Protein AF-A0A8H4IH09-F1 (afdb_monomer_lite)

Organism: NCBI:txid55169

Sequence (645 aa):
MPAITNESVPTLVRTAQIVGITSAAFWSGAVGWISYALIPTIKQSPQPLQLKQWKYQFDLGKASGLSMALTSAVSFTYLITQRAILSDKSFYLNTVALALVPGIVPFTVLFIGPVNNKLFAKVDALESKQPGEAAAAEQGIEALVTKWSNLNAVNVPKTRRTYCKGRQCKKHTQHRVTQYKAGKASLFAQGKRRYDRKQSGYGGQTKPVFHKKAKTTKKVVLRLECTTCKTKAQLALKRCKHFELGGDKKTKAGPPLEIVHLYYDQWPTGIAVSSTGRLFSNYPPGLDPNNTNDGSNGKYTVAELFANNTERPYPSAEYNNSPGGAINYTTTPPSGANYQDHLIGVQSVVIDPLDRLWILDTGRALTSDGTLVLASVGGPKLIGVDLTTDTIIQTIVFPPDVATPFSYLNDVRFDLRGNLSGASSGPGVAYITDSSNEGRNGIIIVDLGSGESWRHLDGLPAVRAEGQFVAHVWGEPLYGLPQGEDGPVGYAPVGSDGITLSADGEELFWSQVAGRYLHSVPTERLRARSRSSEVLAQAGVANHGQKGVSDGFESDTNNIVYVGNMEQNAVNWYSPANGTTGVFVRDPRINWVDTFATGEDGYLYFTVNQLNRAPSFYPGTDRRVLPYVLFRTKLPDGGSKILLR

Foldseek 3Di:
DDDDDPVPDDPLLVVLVCQLVVLVVVLVVVLVCCLPPVLVVLLPDDLVSSLVSVVVVVVVCVVSLVVSLVSNLVSLVVNLVPVVPDDPVRNVVSVVSNVCSCVCVVVCVPQVVVLVVLSVVLVVVVVPDDPPCVVVSSPCSSVSSVSNSVSSYDADAQKDFDQDPDPVGRGGAIWGKDWDDDDDDDCPPPVNVVLVVVCPPPPDHPDDDDPDDPDLWDWIKIWTAGPPRRDIDIDIDDTDNDDDHHPPDPQWDAFDKDFQAWADAAFWFEWEAFQVGKIKTFGFQLQPVSQWAQLPPQHFGMWIADRVRDTAHALHSVQRRDHRTQWAVVDVVIAGDQDLSHARGWQYWYQALVRKIKTFGLSWHADPQRDIHFHDQNRGWIWIADPVVSHTPDIQTDDCQQRPSQWDWHDKYWFQAACLQVHRHFRTKMWIWGFGPVQQTFIKMARPRVSDIDTACTRPPQFWADPQFWAAFVNRTFWFQPPALPGDTHHRTTGKAAWEAFLQRQKIWIGGLNDFWIKIFGVSLVSDDDPCSRVNRVVRIDTLDGDARFHYWYAWNVRKIWTDHQSQQFIKIAHPVPSDIDGNIGHPLRRHWRYWYFAQVQKIKTWRRPSSQQCRRPRPDRRTDGTTTIMIGGHPPSITGRNND

Structure (mmCIF, N/CA/C/O backbone):
data_AF-A0A8H4IH09-F1
#
_entry.id   AF-A0A8H4IH09-F1
#
loop_
_atom_site.group_PDB
_atom_site.id
_atom_site.type_symbol
_atom_site.label_atom_id
_atom_site.label_alt_id
_atom_site.label_comp_id
_atom_site.label_asym_id
_atom_site.label_entity_id
_atom_site.label_seq_id
_atom_site.pdbx_PDB_ins_code
_atom_site.Cartn_x
_atom_site.Cartn_y
_atom_site.Cartn_z
_atom_site.occupancy
_atom_site.B_iso_or_equiv
_atom_site.auth_seq_id
_atom_site.auth_comp_id
_atom_site.auth_asym_id
_atom_site.auth_atom_id
_atom_site.pdbx_PDB_model_num
ATOM 1 N N . MET A 1 1 ? -15.682 -11.085 83.732 1.00 40.47 1 MET A N 1
ATOM 2 C CA . MET A 1 1 ? -14.671 -11.951 83.086 1.00 40.47 1 MET A CA 1
ATOM 3 C C . MET A 1 1 ? -13.440 -11.101 82.811 1.00 40.47 1 MET A C 1
ATOM 5 O O . MET A 1 1 ? -13.627 -10.008 82.283 1.00 40.47 1 MET A O 1
ATOM 9 N N . PRO A 1 2 ? -12.236 -11.519 83.234 1.00 42.03 2 PRO A N 1
ATOM 10 C CA . PRO A 1 2 ? -11.027 -10.721 83.060 1.00 42.03 2 PRO A CA 1
ATOM 11 C C . PRO A 1 2 ? -10.682 -10.592 81.571 1.00 42.03 2 PRO A C 1
ATOM 13 O O . PRO A 1 2 ? -10.971 -11.488 80.777 1.00 42.03 2 PRO A O 1
ATOM 16 N N . ALA A 1 3 ? -10.108 -9.452 81.189 1.00 43.25 3 ALA A N 1
ATOM 17 C CA . ALA A 1 3 ? -9.691 -9.183 79.822 1.00 43.25 3 ALA A CA 1
ATOM 18 C C . ALA A 1 3 ? -8.565 -10.150 79.422 1.00 43.25 3 ALA A C 1
ATOM 20 O O . ALA A 1 3 ? -7.474 -10.109 79.983 1.00 43.25 3 ALA A O 1
ATOM 21 N N . ILE A 1 4 ? -8.856 -11.018 78.453 1.00 47.78 4 ILE A N 1
ATOM 22 C CA . ILE A 1 4 ? -7.899 -11.898 77.775 1.00 47.78 4 ILE A CA 1
ATOM 23 C C . ILE A 1 4 ? -6.828 -10.999 77.136 1.00 47.78 4 ILE A C 1
ATOM 25 O O . ILE A 1 4 ? -7.073 -10.358 76.113 1.00 47.78 4 ILE A O 1
ATOM 29 N N . THR A 1 5 ? -5.655 -10.894 77.763 1.00 50.50 5 THR A N 1
ATOM 30 C CA . THR A 1 5 ? -4.474 -10.267 77.159 1.00 50.50 5 THR A CA 1
ATOM 31 C C . THR A 1 5 ? -3.980 -11.141 76.006 1.00 50.50 5 THR A C 1
ATOM 33 O O . THR A 1 5 ? -4.187 -12.358 75.987 1.00 50.50 5 THR A O 1
ATOM 36 N N . ASN A 1 6 ? -3.307 -10.526 75.031 1.00 53.34 6 ASN A N 1
ATOM 37 C CA . ASN A 1 6 ? -2.829 -11.152 73.789 1.00 53.34 6 ASN A CA 1
ATOM 38 C C . ASN A 1 6 ? -1.856 -12.341 73.993 1.00 53.34 6 ASN A C 1
ATOM 40 O O . ASN A 1 6 ? -1.404 -12.924 73.014 1.00 53.34 6 ASN A O 1
ATOM 44 N N . GLU A 1 7 ? -1.522 -12.721 75.229 1.00 52.22 7 GLU A N 1
ATOM 45 C CA . GLU A 1 7 ? -0.691 -13.879 75.597 1.00 52.22 7 GLU A CA 1
ATOM 46 C C . GLU A 1 7 ? -1.498 -15.163 75.868 1.00 52.22 7 GLU A C 1
ATOM 48 O O . GLU A 1 7 ? -0.930 -16.247 75.876 1.00 52.22 7 GLU A O 1
ATOM 53 N N . SER A 1 8 ? -2.828 -15.089 75.990 1.00 65.50 8 SER A N 1
ATOM 54 C CA . SER A 1 8 ? -3.671 -16.223 76.425 1.00 65.50 8 SER A CA 1
ATOM 55 C C . SER A 1 8 ? -4.349 -17.031 75.302 1.00 65.50 8 SER A C 1
ATOM 57 O O . SER A 1 8 ? -5.035 -18.015 75.573 1.00 65.50 8 SER A O 1
ATOM 59 N N . VAL A 1 9 ? -4.152 -16.668 74.027 1.00 74.12 9 VAL A N 1
ATOM 60 C CA . VAL A 1 9 ? -4.688 -17.435 72.882 1.00 74.12 9 VAL A CA 1
ATOM 61 C C . VAL A 1 9 ? -3.696 -18.533 72.470 1.00 74.12 9 VAL A C 1
ATOM 63 O O . VAL A 1 9 ? -2.573 -18.171 72.094 1.00 74.12 9 VAL A O 1
ATOM 66 N N . PRO A 1 10 ? -4.082 -19.829 72.463 1.00 86.56 10 PRO A N 1
ATOM 67 C CA . PRO A 1 10 ? -3.188 -20.932 72.106 1.00 86.56 10 PRO A CA 1
ATOM 68 C C . PRO A 1 10 ? -2.562 -20.767 70.718 1.00 86.56 10 PRO A C 1
ATOM 70 O O . PRO A 1 10 ? -3.230 -20.331 69.775 1.00 86.56 10 PRO A O 1
ATOM 73 N N . THR A 1 11 ? -1.299 -21.172 70.565 1.00 87.25 11 THR A N 1
ATOM 74 C CA . THR A 1 11 ? -0.534 -21.046 69.311 1.00 87.25 11 THR A CA 1
ATOM 75 C C . THR A 1 11 ? -1.285 -21.630 68.117 1.00 87.25 11 THR A C 1
ATOM 77 O O . THR A 1 11 ? -1.403 -20.974 67.088 1.00 87.25 11 THR A O 1
ATOM 80 N N . LEU A 1 12 ? -1.895 -22.808 68.278 1.00 88.56 12 LEU A N 1
ATOM 81 C CA . LEU A 1 12 ? -2.642 -23.478 67.213 1.00 88.56 12 LEU A CA 1
ATOM 82 C C . LEU A 1 12 ? -3.867 -22.673 66.735 1.00 88.56 12 LEU A C 1
ATOM 84 O O . LEU A 1 12 ? -4.191 -22.688 65.551 1.00 88.56 12 LEU A O 1
ATOM 88 N N . VAL A 1 13 ? -4.518 -21.916 67.627 1.00 88.50 13 VAL A N 1
ATOM 89 C CA . VAL A 1 13 ? -5.635 -21.021 67.270 1.00 88.50 13 VAL A CA 1
ATOM 90 C C . VAL A 1 13 ? -5.139 -19.858 66.414 1.00 88.50 13 VAL A C 1
ATOM 92 O O . VAL A 1 13 ? -5.762 -19.532 65.406 1.00 88.50 13 VAL A O 1
ATOM 95 N N . ARG A 1 14 ? -3.991 -19.265 66.761 1.00 87.38 14 ARG A N 1
ATOM 96 C CA . ARG A 1 14 ? -3.378 -18.190 65.963 1.00 87.38 14 ARG A CA 1
ATOM 97 C C . ARG A 1 14 ? -2.923 -18.702 64.603 1.00 87.38 14 ARG A C 1
ATOM 99 O O . ARG A 1 14 ? -3.191 -18.059 63.593 1.00 87.38 14 ARG A O 1
ATOM 106 N N . THR A 1 15 ? -2.302 -19.879 64.569 1.00 90.62 15 THR A N 1
ATOM 107 C CA . THR A 1 15 ? -1.891 -20.532 63.324 1.00 90.62 15 THR A CA 1
ATOM 108 C C . THR A 1 15 ? -3.094 -20.773 62.418 1.00 90.62 15 THR A C 1
ATOM 110 O O . THR A 1 15 ? -3.053 -20.382 61.258 1.00 90.62 15 THR A O 1
ATOM 113 N N . ALA A 1 16 ? -4.198 -21.318 62.937 1.00 91.69 16 ALA A N 1
ATOM 114 C CA . ALA A 1 16 ? -5.410 -21.535 62.149 1.00 91.69 16 ALA A CA 1
ATOM 115 C C . ALA A 1 16 ? -6.059 -20.224 61.662 1.00 91.69 16 ALA A C 1
ATOM 117 O O . ALA A 1 16 ? -6.547 -20.167 60.536 1.00 91.69 16 ALA A O 1
ATOM 118 N N . GLN A 1 17 ? -6.033 -19.150 62.461 1.00 89.44 17 GLN A N 1
ATOM 119 C CA . GLN A 1 17 ? -6.496 -17.824 62.024 1.00 89.44 17 GLN A CA 1
ATOM 120 C C . GLN A 1 17 ? -5.663 -17.288 60.864 1.00 89.44 17 GLN A C 1
ATOM 122 O O . GLN A 1 17 ? -6.226 -16.840 59.866 1.00 89.44 17 GLN A O 1
ATOM 127 N N . ILE A 1 18 ? -4.336 -17.352 60.988 1.00 91.75 18 ILE A N 1
ATOM 128 C CA . ILE A 1 18 ? -3.414 -16.914 59.942 1.00 91.75 18 ILE A CA 1
ATOM 129 C C . ILE A 1 18 ? -3.654 -17.760 58.693 1.00 91.75 18 ILE A C 1
ATOM 131 O O . ILE A 1 18 ? -4.051 -17.223 57.670 1.00 91.75 18 ILE A O 1
ATOM 135 N N . VAL A 1 19 ? -3.538 -19.084 58.787 1.00 93.12 19 VAL A N 1
ATOM 136 C CA . VAL A 1 19 ? -3.681 -19.992 57.642 1.00 93.12 19 VAL A CA 1
ATOM 137 C C . VAL A 1 19 ? -5.042 -19.834 56.958 1.00 93.12 19 VAL A C 1
ATOM 139 O O . VAL A 1 19 ? -5.091 -19.711 55.734 1.00 93.12 19 VAL A O 1
ATOM 142 N N . GLY A 1 20 ? -6.143 -19.761 57.712 1.00 91.69 20 GLY A N 1
ATOM 143 C CA . GLY A 1 20 ? -7.489 -19.588 57.161 1.00 91.69 20 GLY A CA 1
ATOM 144 C C . GLY A 1 20 ? -7.676 -18.258 56.429 1.00 91.69 20 GLY A C 1
ATOM 145 O O . GLY A 1 20 ? -8.176 -18.233 55.305 1.00 91.69 20 GLY A O 1
ATOM 146 N N . ILE A 1 21 ? -7.228 -17.147 57.024 1.00 89.19 21 ILE A N 1
ATOM 147 C CA . ILE A 1 21 ? -7.339 -15.816 56.410 1.00 89.19 21 ILE A CA 1
ATOM 148 C C . ILE A 1 21 ? -6.410 -15.699 55.203 1.00 89.19 21 ILE A C 1
ATOM 150 O O . ILE A 1 21 ? -6.833 -15.207 54.158 1.00 89.19 21 ILE A O 1
ATOM 154 N N . THR A 1 22 ? -5.159 -16.143 55.320 1.00 90.69 22 THR A N 1
ATOM 155 C CA . THR A 1 22 ? -4.163 -15.999 54.256 1.00 90.69 22 THR A CA 1
ATOM 156 C C . THR A 1 22 ? -4.506 -16.874 53.054 1.00 90.69 22 THR A C 1
ATOM 158 O O . THR A 1 22 ? -4.433 -16.381 51.933 1.00 90.69 22 THR A O 1
ATOM 161 N N . SER A 1 23 ? -4.966 -18.115 53.256 1.00 90.19 23 SER A N 1
ATOM 162 C CA . SER A 1 23 ? -5.424 -18.982 52.154 1.00 90.19 23 SER A CA 1
ATOM 163 C C . SER A 1 23 ? -6.658 -18.414 51.441 1.00 90.19 23 SER A C 1
ATOM 165 O O . SER A 1 23 ? -6.672 -18.332 50.212 1.00 90.19 23 SER A O 1
ATOM 167 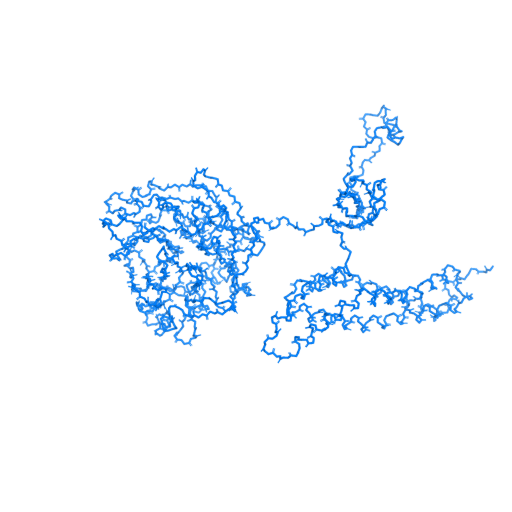N N . ALA A 1 24 ? -7.652 -17.919 52.187 1.00 87.94 24 ALA A N 1
ATOM 168 C CA . ALA A 1 24 ? -8.847 -17.306 51.606 1.00 87.94 24 ALA A CA 1
ATOM 169 C C . ALA A 1 24 ? -8.529 -15.995 50.860 1.00 87.94 24 ALA A C 1
ATOM 171 O O . ALA A 1 24 ? -9.045 -15.751 49.766 1.00 87.94 24 ALA A O 1
ATOM 172 N N . ALA A 1 25 ? -7.657 -15.155 51.426 1.00 88.56 25 ALA A N 1
ATOM 173 C CA . ALA A 1 25 ? -7.217 -13.910 50.805 1.00 88.56 25 ALA A CA 1
ATOM 174 C C . ALA A 1 25 ? -6.380 -14.166 49.546 1.00 88.56 25 ALA A C 1
ATOM 176 O O . ALA A 1 25 ? -6.598 -13.505 48.529 1.00 88.56 25 ALA A O 1
ATOM 177 N N . PHE A 1 26 ? -5.472 -15.144 49.591 1.00 88.69 26 PHE A N 1
ATOM 178 C CA . PHE A 1 26 ? -4.674 -15.557 48.441 1.00 88.69 26 PHE A CA 1
ATOM 179 C C . PHE A 1 26 ? -5.570 -16.045 47.304 1.00 88.69 26 PHE A C 1
ATOM 181 O O . PHE A 1 26 ? -5.459 -15.547 46.185 1.00 88.69 26 PHE A O 1
ATOM 188 N N . TRP A 1 27 ? -6.522 -16.939 47.592 1.00 87.38 27 TRP A N 1
ATOM 189 C CA . TRP A 1 27 ? -7.443 -17.443 46.575 1.00 87.38 27 TRP A CA 1
ATOM 190 C C . TRP A 1 27 ? -8.335 -16.339 45.997 1.00 87.38 27 TRP A C 1
ATOM 192 O O . TRP A 1 27 ? -8.490 -16.234 44.781 1.00 87.38 27 TRP A O 1
ATOM 202 N N . SER A 1 28 ? -8.853 -15.439 46.838 1.00 85.00 28 SER A N 1
ATOM 203 C CA . SER A 1 28 ? -9.602 -14.272 46.361 1.00 85.00 28 SER A CA 1
ATOM 204 C C . SER A 1 28 ? -8.753 -13.355 45.472 1.00 85.00 28 SER A C 1
ATOM 206 O O . SER A 1 28 ? -9.273 -12.802 44.500 1.00 85.00 28 SER A O 1
ATOM 208 N N . GLY A 1 29 ? -7.473 -13.169 45.800 1.00 86.06 29 GLY A N 1
ATOM 209 C CA . GLY A 1 29 ? -6.527 -12.397 44.998 1.00 86.06 29 GLY A CA 1
ATOM 210 C C . GLY A 1 29 ? -6.235 -13.060 43.653 1.00 86.06 29 GLY A C 1
ATOM 211 O O . GLY A 1 29 ? -6.288 -12.390 42.624 1.00 86.06 29 GLY A O 1
ATOM 212 N N . ALA A 1 30 ? -6.014 -14.376 43.650 1.00 84.88 30 ALA A N 1
ATOM 213 C CA . ALA A 1 30 ? -5.790 -15.169 42.446 1.00 84.88 30 ALA A CA 1
ATOM 214 C C . ALA A 1 30 ? -6.992 -15.104 41.493 1.00 84.88 30 ALA A C 1
ATOM 216 O O . ALA A 1 30 ? -6.821 -14.799 40.316 1.00 84.88 30 ALA A O 1
ATOM 217 N N . VAL A 1 31 ? -8.218 -15.281 42.002 1.00 81.94 31 VAL A N 1
ATOM 218 C CA . VAL A 1 31 ? -9.450 -15.127 41.206 1.00 81.94 31 VAL A CA 1
ATOM 219 C C . VAL A 1 31 ? -9.571 -13.705 40.650 1.00 81.94 31 VAL A C 1
ATOM 221 O O . VAL A 1 31 ? -9.873 -13.524 39.472 1.00 81.94 31 VAL A O 1
ATOM 224 N N . GLY A 1 32 ? -9.272 -12.685 41.461 1.00 81.12 32 GLY A N 1
ATOM 225 C CA . GLY A 1 32 ? -9.256 -11.292 41.010 1.00 81.12 32 GLY A CA 1
ATOM 226 C C . GLY A 1 32 ? -8.241 -11.030 39.892 1.00 81.12 32 GLY A C 1
ATOM 227 O O . GLY A 1 32 ? -8.561 -10.337 38.925 1.00 81.12 32 GLY A O 1
ATOM 228 N N . TRP A 1 33 ? -7.040 -11.602 39.992 1.00 85.25 33 TRP A N 1
ATOM 229 C CA . TRP A 1 33 ? -6.000 -11.494 38.969 1.00 85.25 33 TRP A CA 1
ATOM 230 C C . TRP A 1 33 ? -6.376 -12.234 37.682 1.00 85.25 33 TRP A C 1
ATOM 232 O O . TRP A 1 33 ? -6.205 -11.674 36.598 1.00 85.25 33 TRP A O 1
ATOM 242 N N . ILE A 1 34 ? -6.960 -13.433 37.791 1.00 83.00 34 ILE A N 1
ATOM 243 C CA . ILE A 1 34 ? -7.472 -14.183 36.638 1.00 83.00 34 ILE A CA 1
ATOM 244 C C . ILE A 1 34 ? -8.465 -13.307 35.866 1.00 83.00 34 ILE A C 1
ATOM 246 O O . ILE A 1 34 ? -8.287 -13.075 34.671 1.00 83.00 34 ILE A O 1
ATOM 250 N N . SER A 1 35 ? -9.455 -12.735 36.554 1.00 77.75 35 SER A N 1
ATOM 251 C CA . SER A 1 35 ? -10.468 -11.873 35.936 1.00 77.75 35 SER A CA 1
ATOM 252 C C . SER A 1 35 ? -9.912 -10.575 35.346 1.00 77.75 35 SER A C 1
ATOM 254 O O . SER A 1 35 ? -10.414 -10.111 34.322 1.00 77.75 35 SER A O 1
ATOM 256 N N . TYR A 1 36 ? -8.930 -9.949 36.000 1.00 74.81 36 TYR A N 1
ATOM 257 C CA . TYR A 1 36 ? -8.468 -8.605 35.639 1.00 74.81 36 TYR A CA 1
ATOM 258 C C . TYR A 1 36 ? -7.326 -8.590 34.621 1.00 74.81 36 TYR A C 1
ATOM 260 O O . TYR A 1 36 ? -7.260 -7.673 33.807 1.00 74.81 36 TYR A O 1
ATOM 268 N N . ALA A 1 37 ? -6.425 -9.568 34.678 1.00 77.38 37 ALA A N 1
ATOM 269 C CA . ALA A 1 37 ? -5.217 -9.599 33.862 1.00 77.38 37 ALA A CA 1
ATOM 270 C C . ALA A 1 37 ? -5.210 -10.802 32.919 1.00 77.38 37 ALA A C 1
ATOM 272 O O . ALA A 1 37 ? -5.112 -10.623 31.710 1.00 77.38 37 ALA A O 1
ATOM 273 N N . LEU A 1 38 ? -5.378 -12.018 33.446 1.00 81.12 38 LEU A N 1
ATOM 274 C CA . LEU A 1 38 ? -5.177 -13.225 32.644 1.00 81.12 38 LEU A CA 1
ATOM 275 C C . LEU A 1 38 ? -6.236 -13.404 31.552 1.00 81.12 38 LEU A C 1
ATOM 277 O O . LEU A 1 38 ? -5.889 -13.673 30.407 1.00 81.12 38 LEU A O 1
ATOM 281 N N . ILE A 1 39 ? -7.520 -13.232 31.876 1.00 80.69 39 ILE A N 1
ATOM 282 C CA . ILE A 1 39 ? -8.610 -13.395 30.903 1.00 80.69 39 ILE A CA 1
ATOM 283 C C . ILE A 1 39 ? -8.485 -12.393 29.741 1.00 80.69 39 ILE A C 1
ATOM 285 O O . ILE A 1 39 ? -8.548 -12.825 28.589 1.00 80.69 39 ILE A O 1
ATOM 289 N N . PRO A 1 40 ? -8.266 -11.082 29.977 1.00 79.94 40 PRO A N 1
ATOM 290 C CA . PRO A 1 40 ? -7.980 -10.138 28.896 1.00 79.94 40 PRO A CA 1
ATOM 291 C C . PRO A 1 40 ? -6.772 -10.508 28.035 1.00 79.94 40 PRO A C 1
ATOM 293 O O . PRO A 1 40 ? -6.802 -10.235 26.837 1.00 79.94 40 PRO A O 1
ATOM 296 N N . THR A 1 41 ? -5.738 -11.120 28.618 1.00 79.50 41 THR A N 1
ATOM 297 C CA . THR A 1 41 ? -4.561 -11.594 27.879 1.00 79.50 41 THR A CA 1
ATOM 298 C C . THR A 1 41 ? -4.897 -12.802 27.009 1.00 79.50 41 THR A C 1
ATOM 300 O O . THR A 1 41 ? -4.606 -12.775 25.820 1.00 79.50 41 THR A O 1
ATOM 303 N N . ILE A 1 42 ? -5.593 -13.813 27.546 1.00 82.88 42 ILE A N 1
ATOM 304 C CA . ILE A 1 42 ? -6.045 -14.984 26.769 1.00 82.88 42 ILE A CA 1
ATOM 305 C C . ILE A 1 42 ? -6.896 -14.538 25.575 1.00 82.88 42 ILE A C 1
ATOM 307 O O . ILE A 1 42 ? -6.739 -15.063 24.481 1.00 82.88 42 ILE A O 1
ATOM 311 N N . LYS A 1 43 ? -7.757 -13.527 25.747 1.00 79.06 43 LYS A N 1
ATOM 312 C CA . LYS A 1 43 ? -8.581 -12.978 24.657 1.00 79.06 43 LYS A CA 1
ATOM 313 C C . LYS A 1 43 ? -7.791 -12.302 23.531 1.00 79.06 43 LYS A C 1
ATOM 315 O O . LYS A 1 43 ? -8.362 -12.087 22.467 1.00 79.06 43 LYS A O 1
ATOM 320 N N . GLN A 1 44 ? -6.544 -11.907 23.774 1.00 79.50 44 GLN A N 1
ATOM 321 C CA . GLN A 1 44 ? -5.684 -11.257 22.780 1.00 79.50 44 GLN A CA 1
ATOM 322 C C . GLN A 1 44 ? -4.829 -12.261 21.997 1.00 79.50 44 GLN A C 1
ATOM 324 O O . GLN A 1 44 ? -4.269 -11.898 20.967 1.00 79.50 44 GLN A O 1
ATOM 329 N N . SER A 1 45 ? -4.739 -13.513 22.451 1.00 81.12 45 SER A N 1
ATOM 330 C CA . SER A 1 45 ? -3.963 -14.556 21.776 1.00 81.12 45 SER A CA 1
ATOM 331 C C . SER A 1 45 ? -4.634 -15.029 20.475 1.00 81.12 45 SER A C 1
ATOM 333 O O . SER A 1 45 ? -5.858 -14.958 20.369 1.00 81.12 45 SER A O 1
ATOM 335 N N . PRO A 1 46 ? -3.888 -15.564 19.491 1.00 77.50 46 PRO A N 1
ATOM 336 C CA . PRO A 1 46 ? -4.463 -16.240 18.319 1.00 77.50 46 PRO A CA 1
ATOM 337 C C . PRO A 1 46 ? -5.333 -17.446 18.710 1.00 77.50 46 PRO A C 1
ATOM 339 O O . PRO A 1 46 ? -5.024 -18.116 19.695 1.00 77.50 46 PRO A O 1
ATOM 342 N N . GLN A 1 47 ? -6.399 -17.755 17.959 1.00 70.25 47 GLN A N 1
ATOM 343 C CA . GLN A 1 47 ? -7.452 -18.709 18.373 1.00 70.25 47 GLN A CA 1
ATOM 344 C C . GLN A 1 47 ? -6.945 -20.096 18.841 1.00 70.25 47 GLN A C 1
ATOM 346 O O . GLN A 1 47 ? -7.367 -20.525 19.922 1.00 70.25 47 GLN A O 1
ATOM 351 N N . PRO A 1 48 ? -5.996 -20.768 18.155 1.00 70.38 48 PRO A N 1
ATOM 352 C CA . PRO A 1 48 ? -5.453 -22.049 18.630 1.00 70.38 48 PRO A CA 1
ATOM 353 C C . PRO A 1 48 ? -4.683 -21.919 19.952 1.00 70.38 48 PRO A C 1
ATOM 355 O O . PRO A 1 48 ? -4.689 -22.820 20.794 1.00 70.38 48 PRO A O 1
ATOM 358 N N . LEU A 1 49 ? -4.036 -20.770 20.164 1.00 79.88 49 LEU A N 1
ATOM 359 C CA . LEU A 1 49 ? -3.316 -20.458 21.394 1.00 79.88 49 LEU A CA 1
ATOM 360 C C . LEU A 1 49 ? -4.274 -20.066 22.529 1.00 79.88 49 LEU A C 1
ATOM 362 O O . LEU A 1 49 ? -4.012 -20.430 23.675 1.00 79.88 49 LEU A O 1
ATOM 366 N N . GLN A 1 50 ? -5.400 -19.399 22.234 1.00 83.56 50 GLN A N 1
ATOM 367 C CA . GLN A 1 50 ? -6.421 -19.050 23.236 1.00 83.56 50 GLN A CA 1
ATOM 368 C C . GLN A 1 50 ? -6.920 -20.292 23.968 1.00 83.56 50 GLN A C 1
ATOM 370 O O . GLN A 1 50 ? -7.035 -20.285 25.193 1.00 83.56 50 GLN A O 1
ATOM 375 N N . LEU A 1 51 ? -7.202 -21.363 23.223 1.00 84.69 51 LEU A N 1
ATOM 376 C CA . LEU A 1 51 ? -7.772 -22.578 23.789 1.00 84.69 51 LEU A CA 1
ATOM 377 C C . LEU A 1 51 ? -6.750 -23.352 24.633 1.00 84.69 51 LEU A C 1
ATOM 379 O O . LEU A 1 51 ? -7.074 -23.790 25.737 1.00 84.69 51 LEU A O 1
ATOM 383 N N . LYS A 1 52 ? -5.494 -23.434 24.172 1.00 84.69 52 LYS A N 1
ATOM 384 C CA . LYS A 1 52 ? -4.383 -24.023 24.940 1.00 84.69 52 LYS A CA 1
ATOM 385 C C . LYS A 1 52 ? -4.104 -23.249 26.229 1.00 84.69 52 LYS A C 1
ATOM 387 O O . LYS A 1 52 ? -3.987 -23.849 27.295 1.00 84.69 52 LYS A O 1
ATOM 392 N N . GLN A 1 53 ? -4.051 -21.918 26.158 1.00 88.06 53 GLN A N 1
ATOM 393 C CA . GLN A 1 53 ? -3.854 -21.063 27.331 1.00 88.06 53 GLN A CA 1
ATOM 394 C C . GLN A 1 53 ? -5.037 -21.132 28.302 1.00 88.06 53 GLN A C 1
ATOM 396 O O . GLN A 1 53 ? -4.825 -21.185 29.513 1.00 88.06 53 GLN A O 1
ATOM 401 N N . TRP A 1 54 ? -6.272 -21.174 27.790 1.00 90.62 54 TRP A N 1
ATOM 402 C CA . TRP A 1 54 ? -7.474 -21.387 28.596 1.00 90.62 54 TRP A CA 1
ATOM 403 C C . TRP A 1 54 ? -7.424 -22.729 29.330 1.00 90.62 54 TRP A C 1
ATOM 405 O O . TRP A 1 54 ? -7.624 -22.757 30.542 1.00 90.62 54 TRP A O 1
ATOM 415 N N . LYS A 1 55 ? -7.102 -23.825 28.633 1.00 90.50 55 LYS A N 1
ATOM 416 C CA . LYS A 1 55 ? -6.991 -25.156 29.242 1.00 90.50 55 LYS A CA 1
ATOM 417 C C . LYS A 1 55 ? -5.911 -25.192 30.317 1.00 90.50 55 LYS A C 1
ATOM 419 O O . LYS A 1 55 ? -6.181 -25.623 31.434 1.00 90.50 55 LYS A O 1
ATOM 424 N N . TYR A 1 56 ? -4.720 -24.684 30.008 1.00 88.62 56 TYR A N 1
ATOM 425 C CA . TYR A 1 56 ? -3.618 -24.622 30.965 1.00 88.62 56 TYR A CA 1
ATOM 426 C C . TYR A 1 56 ? -3.998 -23.821 32.220 1.00 88.62 56 TYR A C 1
ATOM 428 O O . TYR A 1 56 ? -3.779 -24.266 33.346 1.00 88.62 56 TYR A O 1
ATOM 436 N N . GLN A 1 57 ? -4.643 -22.664 32.040 1.00 88.50 57 GLN A N 1
ATOM 437 C CA . GLN A 1 57 ? -5.170 -21.854 33.138 1.00 88.50 57 GLN A CA 1
ATOM 438 C C . GLN A 1 57 ? -6.220 -22.608 33.955 1.00 88.50 57 GLN A C 1
ATOM 440 O O . GLN A 1 57 ? -6.204 -22.531 35.186 1.00 88.50 57 GLN A O 1
ATOM 445 N N . PHE A 1 58 ? -7.145 -23.297 33.288 1.00 88.12 58 PHE A N 1
ATOM 446 C CA . PHE A 1 58 ? -8.206 -24.050 33.940 1.00 88.12 58 PHE A CA 1
ATOM 447 C C . PHE A 1 58 ? -7.629 -25.175 34.804 1.00 88.12 58 PHE A C 1
ATOM 449 O O . PHE A 1 58 ? -8.003 -25.298 35.972 1.00 88.12 58 PHE A O 1
ATOM 456 N N . ASP A 1 59 ? -6.688 -25.948 34.263 1.00 86.88 59 ASP A N 1
ATOM 457 C CA . ASP A 1 59 ? -6.041 -27.060 34.959 1.00 86.88 59 ASP A CA 1
ATOM 458 C C . ASP A 1 59 ? -5.243 -26.553 36.176 1.00 86.88 59 ASP A C 1
ATOM 460 O O . ASP A 1 59 ? -5.387 -27.078 37.287 1.00 86.88 59 ASP A O 1
ATOM 464 N N . LEU A 1 60 ? -4.509 -25.445 36.016 1.00 83.69 60 LEU A N 1
ATOM 465 C CA . LEU A 1 60 ? -3.795 -24.778 37.107 1.00 83.69 60 LEU A CA 1
ATOM 466 C C . LEU A 1 60 ? -4.752 -24.258 38.195 1.00 83.69 60 LEU A C 1
ATOM 468 O O . LEU A 1 60 ? -4.504 -24.425 39.393 1.00 83.69 60 LEU A O 1
ATOM 472 N N . GLY A 1 61 ? -5.867 -23.643 37.793 1.00 83.69 61 GLY A N 1
ATOM 473 C CA . GLY A 1 61 ? -6.897 -23.127 38.695 1.00 83.69 61 GLY A CA 1
ATOM 474 C C . GLY A 1 61 ? -7.624 -24.232 39.462 1.00 83.69 61 GLY A C 1
ATOM 475 O O . GLY A 1 61 ? -7.901 -24.075 40.649 1.00 83.69 61 GLY A O 1
ATOM 476 N N . LYS A 1 62 ? -7.889 -25.374 38.820 1.00 83.94 62 LYS A N 1
ATOM 477 C CA . LYS A 1 62 ? -8.502 -26.551 39.450 1.00 83.94 62 LYS A CA 1
ATOM 478 C C . LYS A 1 62 ? -7.599 -27.139 40.538 1.00 83.94 62 LYS A C 1
ATOM 480 O O . LYS A 1 62 ? -8.080 -27.419 41.635 1.00 83.94 62 LYS A O 1
ATOM 485 N N . ALA A 1 63 ? -6.304 -27.289 40.255 1.00 80.31 63 ALA A N 1
ATOM 486 C CA . ALA A 1 63 ? -5.335 -27.839 41.204 1.00 80.31 63 ALA A CA 1
ATOM 487 C C . ALA A 1 63 ? -5.087 -26.902 42.404 1.00 80.31 63 ALA A C 1
ATOM 489 O O . ALA A 1 63 ? -5.117 -27.324 43.564 1.00 80.31 63 ALA A O 1
ATOM 490 N N . SER A 1 64 ? -4.890 -25.609 42.138 1.00 81.81 64 SER A N 1
ATOM 491 C CA . SER A 1 64 ? -4.627 -24.607 43.181 1.00 81.81 64 SER A CA 1
ATOM 492 C C . SER A 1 64 ? -5.875 -24.227 43.990 1.00 81.81 64 SER A C 1
ATOM 494 O O . SER A 1 64 ? -5.794 -24.040 45.202 1.00 81.81 64 SER A O 1
ATOM 496 N N . GLY A 1 65 ? -7.052 -24.164 43.365 1.00 83.56 65 GLY A N 1
ATOM 497 C CA . GLY A 1 65 ? -8.289 -23.762 44.037 1.00 83.56 65 GLY A CA 1
ATOM 498 C C . GLY A 1 65 ? -8.783 -24.766 45.069 1.00 83.56 65 GLY A C 1
ATOM 499 O O . GLY A 1 65 ? -9.219 -24.370 46.150 1.00 83.56 65 GLY A O 1
ATOM 500 N N . LEU A 1 66 ? -8.678 -26.064 44.771 1.00 84.56 66 LEU A N 1
ATOM 501 C CA . LEU A 1 66 ? -9.116 -27.119 45.685 1.00 84.56 66 LEU A CA 1
ATOM 502 C C . LEU A 1 66 ? -8.271 -27.142 46.964 1.00 84.56 66 LEU A C 1
ATOM 504 O O . LEU A 1 66 ? -8.817 -27.201 48.064 1.00 84.56 66 LEU A O 1
ATOM 508 N N . SER A 1 67 ? -6.948 -27.047 46.824 1.00 85.06 67 SER A N 1
ATOM 509 C CA . SER A 1 67 ? -6.030 -27.037 47.967 1.00 85.06 67 SER A CA 1
ATOM 510 C C . SER A 1 67 ? -6.248 -25.815 48.862 1.00 85.06 67 SER A C 1
ATOM 512 O O . SER A 1 67 ? -6.331 -25.959 50.085 1.00 85.06 67 SER A O 1
ATOM 514 N N . MET A 1 68 ? -6.430 -24.624 48.280 1.00 88.62 68 MET A N 1
ATOM 515 C CA . MET A 1 68 ? -6.716 -23.405 49.047 1.00 88.62 68 MET A CA 1
ATOM 516 C C . MET A 1 68 ? -8.075 -23.463 49.751 1.00 88.62 68 MET A C 1
ATOM 518 O O . MET A 1 68 ? -8.156 -23.141 50.935 1.00 88.62 68 MET A O 1
ATOM 522 N N . ALA A 1 69 ? -9.125 -23.927 49.067 1.00 87.06 69 ALA A N 1
ATOM 523 C CA . ALA A 1 69 ? -10.459 -24.060 49.648 1.00 87.06 69 ALA A CA 1
ATOM 524 C C . ALA A 1 69 ? -10.484 -25.055 50.819 1.00 87.06 69 ALA A C 1
ATOM 526 O O . ALA A 1 69 ? -11.048 -24.743 51.868 1.00 87.06 69 ALA A O 1
ATOM 527 N N . LEU A 1 70 ? -9.833 -26.215 50.677 1.00 89.94 70 LEU A N 1
ATOM 528 C CA . LEU A 1 70 ? -9.705 -27.200 51.757 1.00 89.94 70 LEU A CA 1
ATOM 529 C C . LEU A 1 70 ? -8.916 -26.633 52.940 1.00 89.94 70 LEU A C 1
ATOM 531 O O . LEU A 1 70 ? -9.354 -26.757 54.081 1.00 89.94 70 LEU A O 1
ATOM 535 N N . THR A 1 71 ? -7.803 -25.948 52.676 1.00 91.56 71 THR A N 1
ATOM 536 C CA . THR A 1 71 ? -6.974 -25.324 53.719 1.00 91.56 71 THR A CA 1
ATOM 537 C C . THR A 1 71 ? -7.764 -24.280 54.515 1.00 91.56 71 THR A C 1
ATOM 539 O O . THR A 1 71 ? -7.735 -24.285 55.750 1.00 91.56 71 THR A O 1
ATOM 542 N N . SER A 1 72 ? -8.532 -23.422 53.833 1.00 91.00 72 SER A N 1
ATOM 543 C CA . SER A 1 72 ? -9.416 -22.452 54.486 1.00 91.00 72 SER A CA 1
ATOM 544 C C . SER A 1 72 ? -10.551 -23.137 55.254 1.00 91.00 72 SER A C 1
ATOM 546 O O . SER A 1 72 ? -10.813 -22.775 56.398 1.00 91.00 72 SER A O 1
ATOM 548 N N . ALA A 1 73 ? -11.205 -24.145 54.667 1.00 91.94 73 ALA A N 1
ATOM 549 C CA . ALA A 1 73 ? -12.316 -24.863 55.293 1.00 91.94 73 ALA A CA 1
ATOM 550 C C . ALA A 1 73 ? -11.887 -25.598 56.568 1.00 91.94 73 ALA A C 1
ATOM 552 O O . ALA A 1 73 ? -12.555 -25.469 57.592 1.00 91.94 73 ALA A O 1
ATOM 553 N N . VAL A 1 74 ? -10.760 -26.314 56.539 1.00 94.81 74 VAL A N 1
ATOM 554 C CA . VAL A 1 74 ? -10.194 -26.995 57.715 1.00 94.81 74 VAL A CA 1
ATOM 555 C C . VAL A 1 74 ? -9.855 -25.978 58.802 1.00 94.81 74 VAL A C 1
ATOM 557 O O . VAL A 1 74 ? -10.224 -26.171 59.959 1.00 94.81 74 VAL A O 1
ATOM 560 N N . SER A 1 75 ? -9.236 -24.855 58.425 1.00 94.00 75 SER A N 1
ATOM 561 C CA . SER A 1 75 ? -8.884 -23.785 59.363 1.00 94.00 75 SER A CA 1
ATOM 562 C C . SER A 1 75 ? -10.121 -23.168 60.020 1.00 94.00 75 SER A C 1
ATOM 564 O O . SER A 1 75 ? -10.174 -23.057 61.243 1.00 94.00 75 SER A O 1
ATOM 566 N N . PHE A 1 76 ? -11.149 -22.812 59.244 1.00 94.00 76 PHE A N 1
ATOM 567 C CA . PHE A 1 76 ? -12.385 -22.247 59.791 1.00 94.00 76 PHE A CA 1
ATOM 568 C C . PHE A 1 76 ? -13.175 -23.265 60.614 1.00 94.00 76 PHE A C 1
ATOM 570 O O . PHE A 1 76 ? -13.695 -22.904 61.665 1.00 94.00 76 PHE A O 1
ATOM 577 N N . THR A 1 77 ? -13.205 -24.534 60.200 1.00 94.38 77 THR A N 1
ATOM 578 C CA . THR A 1 77 ? -13.831 -25.620 60.971 1.00 94.38 77 THR A CA 1
ATOM 579 C C . THR A 1 77 ? -13.159 -25.765 62.331 1.00 94.38 77 THR A C 1
ATOM 581 O O . THR A 1 77 ? -13.842 -25.728 63.351 1.00 94.38 77 THR A O 1
ATOM 584 N N . TYR A 1 78 ? -11.825 -25.831 62.363 1.00 94.00 78 TYR A N 1
ATOM 585 C CA . TYR A 1 78 ? -11.067 -25.884 63.610 1.00 94.00 78 TYR A CA 1
ATOM 586 C C . TYR A 1 78 ? -11.316 -24.651 64.487 1.00 94.00 78 TYR A C 1
ATOM 588 O O . TYR A 1 78 ? -11.501 -24.779 65.689 1.00 94.00 78 TYR A O 1
ATOM 596 N N . LEU A 1 79 ? -11.379 -23.444 63.919 1.00 91.94 79 LEU A N 1
ATOM 597 C CA . LEU A 1 79 ? -11.666 -22.241 64.707 1.00 91.94 79 LEU A CA 1
ATOM 598 C C . LEU A 1 79 ? -13.060 -22.288 65.341 1.00 91.94 79 LEU A C 1
ATOM 600 O O . LEU A 1 79 ? -13.206 -21.931 66.506 1.00 91.94 79 LEU A O 1
ATOM 604 N N . ILE A 1 80 ? -14.068 -22.773 64.617 1.00 92.00 80 ILE A N 1
ATOM 605 C CA . ILE A 1 80 ? -15.442 -22.906 65.122 1.00 92.00 80 ILE A CA 1
ATOM 606 C C . ILE A 1 80 ? -15.509 -23.865 66.322 1.00 92.00 80 ILE A C 1
ATOM 608 O O . ILE A 1 80 ? -16.272 -23.596 67.253 1.00 92.00 80 ILE A O 1
ATOM 612 N N . THR A 1 81 ? -14.685 -24.924 66.369 1.00 90.75 81 THR A N 1
ATOM 613 C CA . THR A 1 81 ? -14.643 -25.833 67.533 1.00 90.75 81 THR A CA 1
ATOM 614 C C . THR A 1 81 ? -14.045 -25.179 68.783 1.00 90.75 81 THR A C 1
ATOM 616 O O . THR A 1 81 ? -14.301 -25.639 69.892 1.00 90.75 81 THR A O 1
ATOM 619 N N . GLN A 1 82 ? -13.312 -24.068 68.651 1.00 89.81 82 GLN A N 1
ATOM 620 C CA . GLN A 1 82 ? -12.695 -23.326 69.763 1.00 89.81 82 GLN A CA 1
ATOM 621 C C . GLN A 1 82 ? -13.644 -22.280 70.377 1.00 89.81 82 GLN A C 1
ATOM 623 O O . GLN A 1 82 ? -13.246 -21.163 70.722 1.00 89.81 82 GLN A O 1
ATOM 628 N N . ARG A 1 83 ? -14.930 -22.629 70.523 1.00 83.56 83 ARG A N 1
ATOM 629 C CA . ARG A 1 83 ? -16.001 -21.718 70.965 1.00 83.56 83 ARG A CA 1
ATOM 630 C C . ARG A 1 83 ? -15.725 -21.044 72.310 1.00 83.56 83 ARG A C 1
ATOM 632 O O . ARG A 1 83 ? -16.061 -19.877 72.461 1.00 83.56 83 ARG A O 1
ATOM 639 N N . ALA A 1 84 ? -15.106 -21.752 73.253 1.00 81.00 84 ALA A N 1
ATOM 640 C CA . ALA A 1 84 ? -14.796 -21.229 74.586 1.00 81.00 84 ALA A CA 1
ATOM 641 C C . ALA A 1 84 ? -13.792 -20.057 74.573 1.00 81.00 84 ALA A C 1
ATOM 643 O O . ALA A 1 84 ? -13.737 -19.287 75.527 1.00 81.00 84 ALA A O 1
ATOM 644 N N . ILE A 1 85 ? -13.009 -19.920 73.497 1.00 82.19 85 ILE A N 1
ATOM 645 C CA . ILE A 1 85 ? -11.927 -18.932 73.363 1.00 82.19 85 ILE A CA 1
ATOM 646 C C . ILE A 1 85 ? -12.330 -17.802 72.396 1.00 82.19 85 ILE A C 1
ATOM 648 O O . ILE A 1 85 ? -11.843 -16.676 72.494 1.00 82.19 85 ILE A O 1
ATOM 652 N N . LEU A 1 86 ? -13.228 -18.076 71.445 1.00 80.00 86 LEU A N 1
ATOM 653 C CA . LEU A 1 86 ? -13.674 -17.095 70.458 1.00 80.00 86 LEU A CA 1
ATOM 654 C C . LEU A 1 86 ? -14.756 -16.156 71.003 1.00 80.00 86 LEU A C 1
ATOM 656 O O . LEU A 1 86 ? -15.763 -16.591 71.555 1.00 80.00 86 LEU A O 1
ATOM 660 N N . SER A 1 87 ? -14.621 -14.860 70.700 1.00 84.88 87 SER A N 1
ATOM 661 C CA . SER A 1 87 ? -15.738 -13.916 70.835 1.00 84.88 87 SER A CA 1
ATOM 662 C C . SER A 1 87 ? -16.928 -14.341 69.966 1.00 84.88 87 SER A C 1
ATOM 664 O O . SER A 1 87 ? -16.739 -14.948 68.908 1.00 84.88 87 SER A O 1
ATOM 666 N N . ASP A 1 88 ? -18.147 -13.951 70.346 1.00 82.69 88 ASP A N 1
ATOM 667 C CA . ASP A 1 88 ? -19.353 -14.205 69.543 1.00 82.69 88 ASP A CA 1
ATOM 668 C C . ASP A 1 88 ? -19.200 -13.735 68.102 1.00 82.69 88 ASP A C 1
ATOM 670 O O . ASP A 1 88 ? -19.473 -14.478 67.162 1.00 82.69 88 ASP A O 1
ATOM 674 N N . LYS A 1 89 ? -18.665 -12.528 67.914 1.00 84.06 89 LYS A N 1
ATOM 675 C CA . LYS A 1 89 ? -18.411 -11.976 66.585 1.00 84.06 89 LYS A CA 1
ATOM 676 C C . LYS A 1 89 ? -17.440 -12.846 65.783 1.00 84.06 89 LYS A C 1
ATOM 678 O O . LYS A 1 89 ? -17.691 -13.100 64.608 1.00 84.06 89 LYS A O 1
ATOM 683 N N . SER A 1 90 ? -16.348 -13.299 66.397 1.00 84.00 90 SER A N 1
ATOM 684 C CA . SER A 1 90 ? -15.360 -14.155 65.731 1.00 84.00 90 SER A CA 1
ATOM 685 C C . SER A 1 90 ? -15.953 -15.512 65.368 1.00 84.00 90 SER A C 1
ATOM 687 O O . SER A 1 90 ? -15.716 -15.995 64.265 1.00 84.00 90 SER A O 1
ATOM 689 N N . PHE A 1 91 ? -16.750 -16.109 66.253 1.00 88.00 91 PHE A N 1
ATOM 690 C CA . PHE A 1 91 ? -17.455 -17.355 65.973 1.00 88.00 91 PHE A CA 1
ATOM 691 C C . PHE A 1 91 ? -18.378 -17.206 64.756 1.00 88.00 91 PHE A C 1
ATOM 693 O O . PHE A 1 91 ? -1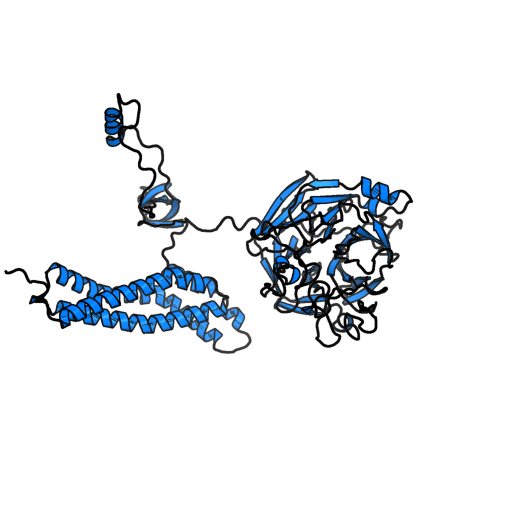8.203 -17.923 63.775 1.00 88.00 91 PHE A O 1
ATOM 700 N N . TYR A 1 92 ? -19.272 -16.209 64.750 1.00 89.50 92 TYR A N 1
ATOM 701 C CA . TYR A 1 92 ? -20.177 -15.971 63.619 1.00 89.50 92 TYR A CA 1
ATOM 702 C C . TYR A 1 92 ? -19.432 -15.715 62.305 1.00 89.50 92 TYR A C 1
ATOM 704 O O . TYR A 1 92 ? -19.831 -16.236 61.267 1.00 89.50 92 TYR A O 1
ATOM 712 N N . LEU A 1 93 ? -18.343 -14.941 62.332 1.00 90.50 93 LEU A N 1
ATOM 713 C CA . LEU A 1 93 ? -17.554 -14.659 61.132 1.00 90.50 93 LEU A CA 1
ATOM 714 C C . LEU A 1 93 ? -16.889 -15.916 60.559 1.00 90.50 93 LEU A C 1
ATOM 716 O O . LEU A 1 93 ? -16.919 -16.095 59.345 1.00 90.50 93 LEU A O 1
ATOM 720 N N . ASN A 1 94 ? -16.334 -16.793 61.402 1.00 91.31 94 ASN A N 1
ATOM 721 C CA . ASN A 1 94 ? -15.738 -18.052 60.943 1.00 91.31 94 ASN A CA 1
ATOM 722 C C . ASN A 1 94 ? -16.804 -19.025 60.417 1.00 91.31 94 ASN A C 1
ATOM 724 O O . ASN A 1 94 ? -16.592 -19.650 59.382 1.00 91.31 94 ASN A O 1
ATOM 728 N N . THR A 1 95 ? -17.976 -19.093 61.057 1.00 90.69 95 THR A N 1
ATOM 729 C CA . THR A 1 95 ? -19.112 -19.903 60.582 1.00 90.69 95 THR A CA 1
ATOM 730 C C . THR A 1 95 ? -19.610 -19.436 59.217 1.00 90.69 95 THR A C 1
ATOM 732 O O . THR A 1 95 ? -19.809 -20.246 58.314 1.00 90.69 95 THR A O 1
ATOM 735 N N . VAL A 1 96 ? -19.762 -18.122 59.028 1.00 92.00 96 VAL A N 1
ATOM 736 C CA . VAL A 1 96 ? -20.129 -17.548 57.726 1.00 92.00 96 VAL A CA 1
ATOM 737 C C . VAL A 1 96 ? -19.034 -17.804 56.691 1.00 92.00 96 VAL A C 1
ATOM 739 O O . VAL A 1 96 ? -19.351 -18.169 55.562 1.00 92.00 96 VAL A O 1
ATOM 742 N N . ALA A 1 97 ? -17.758 -17.653 57.056 1.00 89.62 97 ALA A N 1
ATOM 743 C CA . ALA A 1 97 ? -16.645 -17.924 56.152 1.00 89.62 97 ALA A CA 1
ATOM 744 C C . ALA A 1 97 ? -16.652 -19.383 55.674 1.00 89.62 97 ALA A C 1
ATOM 746 O O . ALA A 1 97 ? -16.614 -19.610 54.468 1.00 89.62 97 ALA A O 1
ATOM 747 N N . LEU A 1 98 ? -16.804 -20.353 56.585 1.00 92.06 98 LEU A N 1
ATOM 748 C CA . LEU A 1 98 ? -16.912 -21.776 56.251 1.00 92.06 98 LEU A CA 1
ATOM 749 C C . LEU A 1 98 ? -18.091 -22.058 55.309 1.00 92.06 98 LEU A C 1
ATOM 751 O O . LEU A 1 98 ? -17.923 -22.769 54.322 1.00 92.06 98 LEU A O 1
ATOM 755 N N . ALA A 1 99 ? -19.258 -21.461 55.569 1.00 89.50 99 ALA A N 1
ATOM 756 C CA . ALA A 1 99 ? -20.438 -21.621 54.718 1.00 89.50 99 ALA A CA 1
ATOM 757 C C . ALA A 1 99 ? -20.249 -21.034 53.306 1.00 89.50 99 ALA A C 1
ATOM 759 O O . ALA A 1 99 ? -20.837 -21.527 52.344 1.00 89.50 99 ALA A O 1
ATOM 760 N N . LEU A 1 100 ? -19.424 -19.993 53.161 1.00 88.88 100 LEU A N 1
ATOM 761 C CA . LEU A 1 100 ? -19.138 -19.360 51.873 1.00 88.88 100 LEU A CA 1
ATOM 762 C C . LEU A 1 100 ? -18.085 -20.107 51.046 1.00 88.88 100 LEU A C 1
ATOM 764 O O . LEU A 1 100 ? -18.119 -19.980 49.822 1.00 88.88 100 LEU A O 1
ATOM 768 N N . VAL A 1 101 ? -17.196 -20.899 51.663 1.00 84.81 101 VAL A N 1
ATOM 769 C CA . VAL A 1 101 ? -16.170 -21.681 50.942 1.00 84.81 101 VAL A CA 1
ATOM 770 C C . VAL A 1 101 ? -16.774 -22.554 49.822 1.00 84.81 101 VAL A C 1
ATOM 772 O O . VAL A 1 101 ? -16.316 -22.433 48.684 1.00 84.81 101 VAL A O 1
ATOM 775 N N . PRO A 1 102 ? -17.824 -23.373 50.050 1.00 81.44 102 PRO A N 1
ATOM 776 C CA . PRO A 1 102 ? -18.447 -24.156 48.980 1.00 81.44 102 PRO A CA 1
ATOM 777 C C . PRO A 1 102 ? -19.412 -23.346 48.095 1.00 81.44 102 PRO A C 1
ATOM 779 O O . PRO A 1 102 ? -19.900 -23.867 47.094 1.00 81.44 102 PRO A O 1
ATOM 782 N N . GLY A 1 103 ? -19.698 -22.079 48.416 1.00 81.44 103 GLY A N 1
ATOM 783 C CA . GLY A 1 103 ? -20.742 -21.281 47.758 1.00 81.44 103 GLY A CA 1
ATOM 784 C C . GLY A 1 103 ? -20.518 -21.030 46.262 1.00 81.44 103 GLY A C 1
ATOM 785 O O . GLY A 1 103 ? -21.472 -20.758 45.534 1.00 81.44 103 GLY A O 1
ATOM 786 N N . ILE A 1 104 ? -19.279 -21.161 45.779 1.00 77.81 104 ILE A N 1
ATOM 787 C CA . ILE A 1 104 ? -18.953 -21.052 44.352 1.00 77.81 104 ILE A CA 1
ATOM 788 C C . ILE A 1 104 ? -19.326 -22.316 43.558 1.00 77.81 104 ILE A C 1
ATOM 790 O O . ILE A 1 104 ? -19.603 -22.222 42.364 1.00 77.81 104 ILE A O 1
ATOM 794 N N . VAL A 1 105 ? -19.385 -23.490 44.199 1.00 80.94 105 VAL A N 1
ATOM 795 C CA . VAL A 1 105 ? -19.590 -24.783 43.522 1.00 80.94 105 VAL A CA 1
ATOM 796 C C . VAL A 1 105 ? -20.911 -24.825 42.740 1.00 80.94 105 VAL A C 1
ATOM 798 O O . VAL A 1 105 ? -20.864 -25.150 41.551 1.00 80.94 105 VAL A O 1
ATOM 801 N N . PRO A 1 106 ? -22.071 -24.422 43.304 1.00 83.81 106 PRO A N 1
ATOM 802 C CA . PRO A 1 106 ? -23.325 -24.403 42.550 1.00 83.81 106 PRO A CA 1
ATOM 803 C C . PRO A 1 106 ? -23.279 -23.476 41.330 1.00 83.81 106 PRO A C 1
ATOM 805 O O . PRO A 1 106 ? -23.803 -23.820 40.272 1.00 83.81 106 PRO A O 1
ATOM 808 N N . PHE A 1 107 ? -22.623 -22.316 41.443 1.00 81.56 107 PHE A N 1
ATOM 809 C CA . PHE A 1 107 ? -22.476 -21.382 40.325 1.00 81.56 107 PHE A CA 1
ATOM 810 C C . PHE A 1 107 ? -21.612 -21.975 39.207 1.00 81.56 107 PHE A C 1
ATOM 812 O O . PHE A 1 107 ? -21.988 -21.920 38.033 1.00 81.56 107 PHE A O 1
ATOM 819 N N . THR A 1 108 ? -20.485 -22.591 39.571 1.00 80.81 108 THR A N 1
ATOM 820 C CA . THR A 1 108 ? -19.583 -23.243 38.619 1.00 80.81 108 THR A CA 1
ATOM 821 C C . THR A 1 108 ? -20.290 -24.369 37.877 1.00 80.81 108 THR A C 1
ATOM 823 O O . THR A 1 108 ? -20.220 -24.413 36.653 1.00 80.81 108 THR A O 1
ATOM 826 N N . VAL A 1 109 ? -21.019 -25.239 38.579 1.00 82.50 109 VAL A N 1
ATOM 827 C CA . VAL A 1 109 ? -21.727 -26.367 37.957 1.00 82.50 109 VAL A CA 1
ATOM 828 C C . VAL A 1 109 ? -22.849 -25.886 37.031 1.00 82.50 109 VAL A C 1
ATOM 830 O O . VAL A 1 109 ? -22.935 -26.344 35.895 1.00 82.50 109 VAL A O 1
ATOM 833 N N . LEU A 1 110 ? -23.680 -24.936 37.475 1.00 82.81 110 LEU A N 1
ATOM 834 C CA . LEU A 1 110 ? -24.874 -24.518 36.729 1.00 82.81 110 LEU A CA 1
ATOM 835 C C . LEU A 1 110 ? -24.573 -23.600 35.538 1.00 82.81 110 LEU A C 1
ATOM 837 O O . LEU A 1 110 ? -25.250 -23.687 34.514 1.00 82.81 110 LEU A O 1
ATOM 841 N N . PHE A 1 111 ? -23.588 -22.704 35.656 1.00 82.44 111 PHE A N 1
ATOM 842 C CA . PHE A 1 111 ? -23.381 -21.636 34.670 1.00 82.44 111 PHE A CA 1
ATOM 843 C C . PHE A 1 111 ? -22.065 -21.750 33.903 1.00 82.44 111 PHE A C 1
ATOM 845 O O . PHE A 1 111 ? -22.037 -21.438 32.711 1.00 82.44 111 PHE A O 1
ATOM 852 N N . ILE A 1 112 ? -20.987 -22.199 34.551 1.00 83.81 112 ILE A N 1
ATOM 853 C CA . ILE A 1 112 ? -19.665 -22.312 33.916 1.00 83.81 112 ILE A CA 1
ATOM 854 C C . ILE A 1 112 ? -19.498 -23.687 33.251 1.00 83.81 112 ILE A C 1
ATOM 856 O O . ILE A 1 112 ? -19.021 -23.764 32.118 1.00 83.81 112 ILE A O 1
ATOM 860 N N . GLY A 1 113 ? -19.948 -24.761 33.905 1.00 86.94 113 GLY A N 1
ATOM 861 C CA . GLY A 1 113 ? -19.814 -26.152 33.461 1.00 86.94 113 GLY A CA 1
ATOM 862 C C . GLY A 1 113 ? -20.225 -26.395 32.004 1.00 86.94 113 GLY A C 1
ATOM 863 O O . GLY A 1 113 ? -19.407 -26.900 31.236 1.00 86.94 113 GLY A O 1
ATOM 864 N N . PRO A 1 114 ? -21.419 -25.959 31.555 1.00 91.00 114 PRO A N 1
ATOM 865 C CA . PRO A 1 114 ? -21.847 -26.150 30.168 1.00 91.00 114 PRO A CA 1
ATOM 866 C C . PRO A 1 114 ? -20.945 -25.468 29.132 1.00 91.00 114 PRO A C 1
ATOM 868 O O . PRO A 1 114 ? -20.871 -25.914 27.990 1.00 91.00 114 PRO A O 1
ATOM 871 N N . VAL A 1 115 ? -20.287 -24.363 29.500 1.00 88.00 115 VAL A N 1
ATOM 872 C CA . VAL A 1 115 ? -19.355 -23.650 28.616 1.00 88.00 115 VAL A CA 1
ATOM 873 C C . VAL A 1 115 ? -17.992 -24.338 28.620 1.00 88.00 115 VAL A C 1
ATOM 875 O O . VAL A 1 115 ? -17.434 -24.556 27.549 1.00 88.00 115 VAL A O 1
ATOM 878 N N . ASN A 1 116 ? -17.501 -24.751 29.791 1.00 90.06 116 ASN A N 1
ATOM 879 C CA . ASN A 1 116 ? -16.248 -25.497 29.909 1.00 90.06 116 ASN A CA 1
ATOM 880 C C . ASN A 1 116 ? -16.296 -26.819 29.145 1.00 90.06 116 ASN A C 1
ATOM 882 O O . ASN A 1 116 ? -15.358 -27.115 28.423 1.00 90.06 116 ASN A O 1
ATOM 886 N N . ASN A 1 117 ? -17.391 -27.578 29.236 1.00 90.25 117 ASN A N 1
ATOM 887 C CA . ASN A 1 117 ? -17.524 -28.851 28.520 1.00 90.25 117 ASN A CA 1
ATOM 888 C C . ASN A 1 117 ? -17.419 -28.664 26.999 1.00 90.25 117 ASN A C 1
ATOM 890 O O . ASN A 1 117 ? -16.805 -29.474 26.315 1.00 90.25 117 ASN A O 1
ATOM 894 N N . LYS A 1 118 ? -17.971 -27.565 26.469 1.00 89.38 118 LYS A N 1
ATOM 895 C CA . LYS A 1 118 ? -17.839 -27.220 25.047 1.00 89.38 118 LYS A CA 1
ATOM 896 C C . LYS A 1 118 ? -16.416 -26.806 24.683 1.00 89.38 118 LYS A C 1
ATOM 898 O O . LYS A 1 118 ? -15.956 -27.152 23.605 1.00 89.38 118 LYS A O 1
ATOM 903 N N . LEU A 1 119 ? -15.737 -26.067 25.558 1.00 88.06 119 LEU A N 1
ATOM 904 C CA . LEU A 1 119 ? -14.340 -25.683 25.354 1.00 88.06 119 LEU A CA 1
ATOM 905 C C . LEU A 1 119 ? -13.405 -26.902 25.423 1.00 88.06 119 LEU A C 1
ATOM 907 O O . LEU A 1 119 ? -12.510 -27.001 24.596 1.00 88.06 119 LEU A O 1
ATOM 911 N N . PHE A 1 120 ? -13.657 -27.861 26.318 1.00 89.75 120 PHE A N 1
ATOM 912 C CA . PHE A 1 120 ? -12.926 -29.131 26.368 1.00 89.75 120 PHE A CA 1
ATOM 913 C C . PHE A 1 120 ? -13.121 -29.968 25.109 1.00 89.75 120 PHE A C 1
ATOM 915 O O . PHE A 1 120 ? -12.135 -30.362 24.508 1.00 89.75 120 PHE A O 1
ATOM 922 N N . ALA A 1 121 ? -14.358 -30.121 24.627 1.00 86.56 121 ALA A N 1
ATOM 923 C CA . ALA A 1 121 ? -14.604 -30.820 23.364 1.00 86.56 121 ALA A CA 1
ATOM 924 C C . ALA A 1 121 ? -13.844 -30.186 22.180 1.00 86.56 121 ALA A C 1
ATOM 926 O O . ALA A 1 121 ? -13.408 -30.885 21.271 1.00 86.56 121 ALA A O 1
ATOM 927 N N . LYS A 1 122 ? -13.657 -28.857 22.196 1.00 84.50 122 LYS A N 1
ATOM 928 C CA . LYS A 1 122 ? -12.841 -28.147 21.201 1.00 84.50 122 LYS A CA 1
ATOM 929 C C . LYS A 1 122 ? -11.337 -28.384 21.385 1.00 84.50 122 LYS A C 1
ATOM 931 O O . LYS A 1 122 ? -10.626 -28.400 20.389 1.00 84.50 122 LYS A O 1
ATOM 936 N N . VAL A 1 123 ? -10.851 -28.555 22.618 1.00 85.25 123 VAL A N 1
ATOM 937 C CA . VAL A 1 123 ? -9.450 -28.935 22.878 1.00 85.25 123 VAL A CA 1
ATOM 938 C C . VAL A 1 123 ? -9.203 -30.325 22.323 1.00 85.25 123 VAL A C 1
ATOM 940 O O . VAL A 1 123 ? -8.272 -30.501 21.547 1.00 85.25 123 VAL A O 1
ATOM 943 N N . ASP A 1 124 ? -10.055 -31.280 22.692 1.00 82.44 124 ASP A N 1
ATOM 944 C CA . ASP A 1 124 ? -9.889 -32.683 22.322 1.00 82.44 124 ASP A CA 1
ATOM 945 C C . ASP A 1 124 ? -9.890 -32.837 20.792 1.00 82.44 124 ASP A C 1
ATOM 947 O O . ASP A 1 124 ? -9.034 -33.526 20.242 1.00 82.44 124 ASP A O 1
ATOM 951 N N . ALA A 1 125 ? -10.766 -32.097 20.097 1.00 76.81 125 ALA A N 1
ATOM 952 C CA . ALA A 1 125 ? -10.811 -32.046 18.635 1.00 76.81 125 ALA A CA 1
ATOM 953 C C . ALA A 1 125 ? -9.538 -31.458 17.990 1.00 76.81 125 ALA A C 1
ATOM 955 O O . ALA A 1 125 ? -9.153 -31.880 16.904 1.00 76.81 125 ALA A O 1
ATOM 956 N N . LEU A 1 126 ? -8.875 -30.488 18.634 1.00 73.12 126 LEU A N 1
ATOM 957 C CA . LEU A 1 126 ? -7.609 -29.922 18.143 1.00 73.12 126 LEU A CA 1
ATOM 958 C C . LEU A 1 126 ? -6.400 -30.827 18.435 1.00 73.12 126 LEU A C 1
ATOM 960 O O . LEU A 1 126 ? -5.396 -30.750 17.728 1.00 73.12 126 LEU A O 1
ATOM 964 N N . GLU A 1 127 ? -6.464 -31.654 19.481 1.00 73.50 127 GLU A N 1
ATOM 965 C CA . GLU A 1 127 ? -5.393 -32.585 19.856 1.00 73.50 127 GLU A CA 1
ATOM 966 C C . GLU A 1 127 ? -5.465 -33.908 19.064 1.00 73.50 127 GLU A C 1
ATOM 968 O O . GLU A 1 127 ? -4.425 -34.514 18.779 1.00 73.50 127 GLU A O 1
ATOM 973 N N . SER A 1 128 ? -6.656 -34.329 18.621 1.00 65.38 128 SER A N 1
ATOM 974 C CA . SER A 1 128 ? -6.847 -35.469 17.718 1.00 65.38 128 SER A CA 1
ATOM 975 C C . SER A 1 128 ? -6.504 -35.099 16.266 1.00 65.38 128 SER A C 1
ATOM 977 O O . SER A 1 128 ? -7.334 -34.593 15.519 1.00 65.38 128 SER A O 1
ATOM 979 N N . LYS A 1 129 ? -5.255 -35.340 15.855 1.00 54.31 129 LYS A N 1
ATOM 980 C CA . LYS A 1 129 ? -4.679 -35.023 14.530 1.00 54.31 129 LYS A CA 1
ATOM 981 C C . LYS A 1 129 ? -5.373 -35.707 13.321 1.00 54.31 129 LYS A C 1
ATOM 983 O O . LYS A 1 129 ? -4.773 -36.592 12.713 1.00 54.31 129 LYS A O 1
ATOM 988 N N . GLN A 1 130 ? -6.574 -35.293 12.909 1.00 45.62 130 GLN A N 1
ATOM 989 C CA . GLN A 1 130 ? -7.110 -35.617 11.573 1.00 45.62 130 GLN A CA 1
ATOM 990 C C . GLN A 1 130 ? -7.035 -34.400 10.623 1.00 45.62 130 GLN A C 1
ATOM 992 O O . GLN A 1 130 ? -7.595 -33.343 10.926 1.00 45.62 130 GLN A O 1
ATOM 997 N N . PRO A 1 131 ? -6.338 -34.511 9.472 1.00 40.84 131 PRO A N 1
ATOM 998 C CA . PRO A 1 131 ? -6.230 -33.436 8.491 1.00 40.84 131 PRO A CA 1
ATOM 999 C C . PRO A 1 131 ? -7.539 -33.331 7.695 1.00 40.84 131 PRO A C 1
ATOM 1001 O O . PRO A 1 131 ? -7.800 -34.119 6.793 1.00 40.84 131 PRO A O 1
ATOM 1004 N N . GLY A 1 132 ? -8.383 -32.371 8.079 1.00 49.53 132 GLY A N 1
ATOM 1005 C CA . GLY A 1 132 ? -9.675 -32.087 7.439 1.00 49.53 132 GLY A CA 1
ATOM 1006 C C . GLY A 1 132 ? -10.674 -31.355 8.343 1.00 49.53 132 GLY A C 1
ATOM 1007 O O . GLY A 1 132 ? -11.531 -30.631 7.848 1.00 49.53 132 GLY A O 1
ATOM 1008 N N . GLU A 1 133 ? -10.530 -31.464 9.670 1.00 48.38 133 GLU A N 1
ATOM 1009 C CA . GLU A 1 133 ? -11.519 -30.940 10.634 1.00 48.38 133 GLU A CA 1
ATOM 1010 C C . GLU A 1 133 ? -11.080 -29.673 11.395 1.00 48.38 133 GLU A C 1
ATOM 1012 O O . GLU A 1 133 ? -11.884 -29.063 12.103 1.00 48.38 133 GLU A O 1
ATOM 1017 N N . ALA A 1 134 ? -9.834 -29.214 11.225 1.00 50.59 134 ALA A N 1
ATOM 1018 C CA . ALA A 1 134 ? -9.280 -28.078 11.974 1.00 50.59 134 ALA A CA 1
ATOM 1019 C C . ALA A 1 134 ? -10.052 -26.757 11.753 1.00 50.59 134 ALA A C 1
ATOM 1021 O O . ALA A 1 134 ? -10.315 -26.027 12.708 1.00 50.59 134 ALA A O 1
ATOM 1022 N N . ALA A 1 135 ? -10.525 -26.491 10.529 1.00 51.81 135 ALA A N 1
ATOM 1023 C CA . ALA A 1 135 ? -11.306 -25.288 10.216 1.00 51.81 135 ALA A CA 1
ATOM 1024 C C . ALA A 1 135 ? -12.713 -25.291 10.861 1.00 51.81 135 ALA A C 1
ATOM 1026 O O . ALA A 1 135 ? -13.213 -24.254 11.302 1.00 51.81 135 ALA A O 1
ATOM 1027 N N . ALA A 1 136 ? -13.345 -26.465 10.985 1.00 53.31 136 ALA A N 1
ATOM 1028 C CA . ALA A 1 136 ? -14.620 -26.625 11.692 1.00 53.31 136 ALA A CA 1
ATOM 1029 C C . ALA A 1 136 ? -14.437 -26.604 13.226 1.00 53.31 136 ALA A C 1
ATOM 1031 O O . ALA A 1 136 ? -15.311 -26.145 13.976 1.00 53.31 136 ALA A O 1
ATOM 1032 N N . ALA A 1 137 ? -13.278 -27.056 13.714 1.00 54.78 137 ALA A N 1
ATOM 1033 C CA . ALA A 1 137 ? -12.903 -26.978 15.120 1.00 54.78 137 ALA A CA 1
ATOM 1034 C C . ALA A 1 137 ? -12.686 -25.521 15.576 1.00 54.78 137 ALA A C 1
ATOM 1036 O O . ALA A 1 137 ? -13.139 -25.166 16.666 1.00 54.78 137 ALA A O 1
ATOM 1037 N N . GLU A 1 138 ? -12.126 -24.646 14.738 1.00 58.81 138 GLU A N 1
ATOM 1038 C CA . GLU A 1 138 ? -11.895 -23.227 15.064 1.00 58.81 138 GLU A CA 1
ATOM 1039 C C . GLU A 1 138 ? -13.178 -22.376 15.106 1.00 58.81 138 GLU A C 1
ATOM 1041 O O . GLU A 1 138 ? -13.293 -21.431 15.899 1.00 58.81 138 GLU A O 1
ATOM 1046 N N . GLN A 1 139 ? -14.213 -22.766 14.355 1.00 63.28 139 GLN A N 1
ATOM 1047 C CA . GLN A 1 139 ? -15.508 -22.088 14.387 1.00 63.28 139 GLN A CA 1
ATOM 1048 C C . GLN A 1 139 ? -16.129 -22.080 15.796 1.00 63.28 139 GLN A C 1
ATOM 1050 O O . GLN A 1 139 ? -16.397 -23.115 16.420 1.00 63.28 139 GLN A O 1
ATOM 1055 N N . GLY A 1 140 ? -16.410 -20.872 16.293 1.00 72.00 140 GLY A N 1
ATOM 1056 C CA . GLY A 1 140 ? -17.113 -20.640 17.555 1.00 72.00 140 GLY A CA 1
ATOM 1057 C C . GLY A 1 140 ? -16.239 -20.629 18.815 1.00 72.00 140 GLY A C 1
ATOM 1058 O O . GLY A 1 140 ? -16.783 -20.379 19.895 1.00 72.00 140 GLY A O 1
ATOM 1059 N N . ILE A 1 141 ? -14.916 -20.830 18.710 1.00 78.19 141 ILE A N 1
ATOM 1060 C CA . ILE A 1 141 ? -13.989 -20.728 19.855 1.00 78.19 141 ILE A CA 1
ATOM 1061 C C . ILE A 1 141 ? -14.079 -19.338 20.491 1.00 78.19 141 ILE A C 1
ATOM 1063 O O . ILE A 1 141 ? -14.324 -19.227 21.691 1.00 78.19 141 ILE A O 1
ATOM 1067 N N . GLU A 1 142 ? -13.997 -18.272 19.692 1.00 78.25 142 GLU A N 1
ATOM 1068 C CA . GLU A 1 142 ? -14.062 -16.892 20.191 1.00 78.25 142 GLU A CA 1
ATOM 1069 C C . GLU A 1 142 ? -15.381 -16.595 20.923 1.00 78.25 142 GLU A C 1
ATOM 1071 O O . GLU A 1 142 ? -15.395 -15.945 21.974 1.00 78.25 142 GLU A O 1
ATOM 1076 N N . ALA A 1 143 ? -16.502 -17.113 20.413 1.00 80.94 143 ALA A N 1
ATOM 1077 C CA . ALA A 1 143 ? -17.812 -16.949 21.034 1.00 80.94 143 ALA A CA 1
ATOM 1078 C C . ALA A 1 143 ? -17.897 -17.681 22.384 1.00 80.94 143 ALA A C 1
ATOM 1080 O O . ALA A 1 143 ? -18.435 -17.135 23.353 1.00 80.94 143 ALA A O 1
ATOM 1081 N N . LEU A 1 144 ? -17.342 -18.895 22.476 1.00 84.81 144 LEU A N 1
ATOM 1082 C CA . LEU A 1 144 ? -17.292 -19.675 23.714 1.00 84.81 144 LEU A CA 1
ATOM 1083 C C . LEU A 1 144 ? -16.341 -19.054 24.742 1.00 84.81 144 LEU A C 1
ATOM 1085 O O . LEU A 1 144 ? -16.744 -18.875 25.892 1.00 84.81 144 LEU A O 1
ATOM 1089 N N . VAL A 1 145 ? -15.138 -18.642 24.333 1.00 82.50 145 VAL A N 1
ATOM 1090 C CA . VAL A 1 145 ? -14.160 -17.948 25.186 1.00 82.50 145 VAL A CA 1
ATOM 1091 C C . VAL A 1 145 ? -14.711 -16.598 25.646 1.00 82.50 145 VAL A C 1
ATOM 1093 O O . VAL A 1 145 ? -14.574 -16.240 26.815 1.00 82.50 145 VAL A O 1
ATOM 1096 N N . THR A 1 146 ? -15.422 -15.860 24.792 1.00 79.50 146 THR A N 1
ATOM 1097 C CA . THR A 1 146 ? -16.085 -14.601 25.169 1.00 79.50 146 THR A CA 1
ATOM 1098 C C . THR A 1 146 ? -17.241 -14.833 26.135 1.00 79.50 146 THR A C 1
ATOM 1100 O O . THR A 1 146 ? -17.383 -14.094 27.113 1.00 79.50 146 THR A O 1
ATOM 1103 N N . LYS A 1 147 ? -18.054 -15.872 25.922 1.00 82.38 147 LYS A N 1
ATOM 1104 C CA . LYS A 1 147 ? -19.119 -16.253 26.857 1.00 82.38 147 LYS A CA 1
ATOM 1105 C C . LYS A 1 147 ? -18.540 -16.646 28.215 1.00 82.38 147 LYS A C 1
ATOM 1107 O O . LYS A 1 147 ? -19.011 -16.145 29.233 1.00 82.38 147 LYS A O 1
ATOM 1112 N N . TRP A 1 148 ? -17.491 -17.464 28.225 1.00 81.81 148 TRP A N 1
ATOM 1113 C CA . TRP A 1 148 ? -16.738 -17.828 29.423 1.00 81.81 148 TRP A CA 1
ATOM 1114 C C . TRP A 1 148 ? -16.135 -16.596 30.115 1.00 81.81 148 TRP A C 1
ATOM 1116 O O . TRP A 1 148 ? -16.292 -16.427 31.321 1.00 81.81 148 TRP A O 1
ATOM 1126 N N . SER A 1 149 ? -15.555 -15.662 29.360 1.00 73.19 149 SER A N 1
ATOM 1127 C CA . SER A 1 149 ? -14.994 -14.410 29.888 1.00 73.19 149 SER A CA 1
ATOM 1128 C C . SER A 1 149 ? -16.059 -13.535 30.548 1.00 73.19 149 SER A C 1
ATOM 1130 O O . SER A 1 149 ? -15.839 -12.992 31.624 1.00 73.19 149 SER A O 1
ATOM 1132 N N . ASN A 1 150 ? -17.244 -13.423 29.943 1.00 72.75 150 ASN A N 1
ATOM 1133 C CA . ASN A 1 150 ? -18.353 -12.647 30.503 1.00 72.75 150 ASN A CA 1
ATOM 1134 C C . ASN A 1 150 ? -18.913 -13.261 31.793 1.00 72.75 150 ASN A C 1
ATOM 1136 O O . ASN A 1 150 ? -19.431 -12.531 32.634 1.00 72.75 150 ASN A O 1
ATOM 1140 N N . LEU A 1 151 ? -18.796 -14.580 31.966 1.00 71.94 151 LEU A N 1
ATOM 1141 C CA . LEU A 1 151 ? -19.142 -15.256 33.220 1.00 71.94 151 LEU A CA 1
ATOM 1142 C C . LEU A 1 151 ? -18.100 -15.005 34.326 1.00 71.94 151 LEU A C 1
ATOM 1144 O O . LEU A 1 151 ? -18.417 -15.183 35.498 1.00 71.94 151 LEU A O 1
ATOM 1148 N N . ASN A 1 152 ? -16.897 -14.543 33.961 1.00 62.47 152 ASN A N 1
ATOM 1149 C CA . ASN A 1 152 ? -15.764 -14.307 34.859 1.00 62.47 152 ASN A CA 1
ATOM 1150 C C . ASN A 1 152 ? -15.371 -12.816 35.011 1.00 62.47 152 ASN A C 1
ATOM 1152 O O . ASN A 1 152 ? -14.458 -12.506 35.777 1.00 62.47 152 ASN A O 1
ATOM 1156 N N . ALA A 1 153 ? -16.041 -11.878 34.323 1.00 55.25 153 ALA A N 1
ATOM 1157 C CA . ALA A 1 153 ? -15.705 -10.449 34.316 1.00 55.25 153 ALA A CA 1
ATOM 1158 C C . ALA A 1 153 ? -16.877 -9.545 34.743 1.00 55.25 153 ALA A C 1
ATOM 1160 O O . ALA A 1 153 ? -18.029 -9.751 34.366 1.00 55.25 153 ALA A O 1
ATOM 1161 N N . VAL A 1 154 ? -16.578 -8.458 35.465 1.00 49.72 154 VAL A N 1
ATOM 1162 C CA . VAL A 1 154 ? -17.554 -7.395 35.774 1.00 49.72 154 VAL A CA 1
ATOM 1163 C C . VAL A 1 154 ? -17.567 -6.370 34.633 1.00 49.72 154 VAL A C 1
ATOM 1165 O O . VAL A 1 154 ? -17.012 -5.280 34.751 1.00 49.72 154 VAL A O 1
ATOM 1168 N N . ASN A 1 155 ? -18.193 -6.719 33.508 1.00 53.03 155 ASN A N 1
ATOM 1169 C CA . ASN A 1 155 ? -18.459 -5.788 32.406 1.00 53.03 155 ASN A CA 1
ATOM 1170 C C . ASN A 1 155 ? -19.882 -5.207 32.532 1.00 53.03 155 ASN A C 1
ATOM 1172 O O . ASN A 1 155 ? -20.838 -5.940 32.794 1.00 53.03 155 ASN A O 1
ATOM 1176 N N . VAL A 1 156 ? -20.042 -3.889 32.351 1.00 58.62 156 VAL A N 1
ATOM 1177 C CA . VAL A 1 156 ? -21.362 -3.243 32.278 1.00 58.62 156 VAL A CA 1
ATOM 1178 C C . VAL A 1 156 ? -21.676 -2.910 30.813 1.00 58.62 156 VAL A C 1
ATOM 1180 O O . VAL A 1 156 ? -21.179 -1.906 30.298 1.00 58.62 156 VAL A O 1
ATOM 1183 N N . PRO A 1 157 ? -22.528 -3.703 30.142 1.0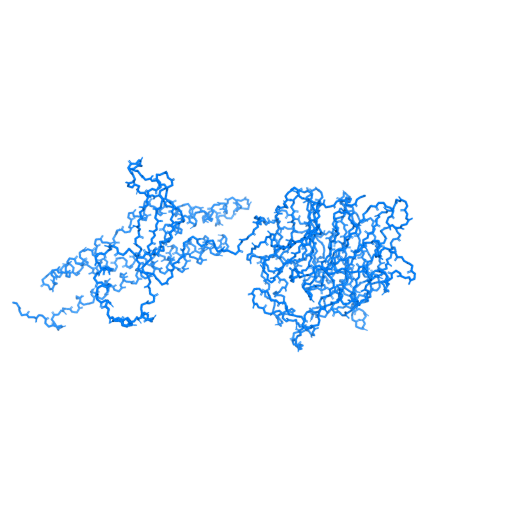0 66.12 157 PRO A N 1
ATOM 1184 C CA . PRO A 1 157 ? -22.857 -3.488 28.735 1.00 66.12 157 PRO A CA 1
ATOM 1185 C C . PRO A 1 157 ? -23.646 -2.186 28.505 1.00 66.12 157 PRO A C 1
ATOM 1187 O O . PRO A 1 157 ? -24.383 -1.722 29.381 1.00 66.12 157 PRO A O 1
ATOM 1190 N N . LYS A 1 158 ? -23.551 -1.621 27.286 1.00 76.62 158 LYS A N 1
ATOM 1191 C CA . LYS A 1 158 ? -24.324 -0.432 26.846 1.00 76.62 158 LYS A CA 1
ATOM 1192 C C . LYS A 1 158 ? -25.844 -0.655 26.933 1.00 76.62 158 LYS A C 1
ATOM 1194 O O . LYS A 1 158 ? -26.609 0.302 27.077 1.00 76.62 158 LYS A O 1
ATOM 1199 N N . THR A 1 159 ? -26.290 -1.910 26.886 1.00 82.00 159 THR A N 1
ATOM 1200 C CA . THR A 1 159 ? -27.678 -2.308 27.140 1.00 82.00 159 THR A CA 1
ATOM 1201 C C . THR A 1 159 ? -27.729 -3.433 28.171 1.00 82.00 159 THR A C 1
ATOM 1203 O O . THR A 1 159 ? -26.912 -4.345 28.152 1.00 82.00 159 THR A O 1
ATOM 1206 N N . ARG A 1 160 ? -28.685 -3.379 29.104 1.00 82.44 160 ARG A N 1
ATOM 1207 C CA . ARG A 1 160 ? -28.849 -4.391 30.160 1.00 82.44 160 ARG A CA 1
ATOM 1208 C C . ARG A 1 160 ? -30.315 -4.761 30.319 1.00 82.44 160 ARG A C 1
ATOM 1210 O O . ARG A 1 160 ? -31.163 -3.876 30.425 1.00 82.44 160 ARG A O 1
ATOM 1217 N N . ARG A 1 161 ? -30.629 -6.055 30.403 1.00 86.25 161 ARG A N 1
ATOM 1218 C CA . ARG A 1 161 ? -31.971 -6.517 30.781 1.00 86.25 161 ARG A CA 1
ATOM 1219 C C . ARG A 1 161 ? -32.114 -6.461 32.304 1.00 86.25 161 ARG A C 1
ATOM 1221 O O . ARG A 1 161 ? -31.320 -7.056 33.023 1.00 86.25 161 ARG A O 1
ATOM 1228 N N . THR A 1 162 ? -33.076 -5.693 32.805 1.00 87.94 162 THR A N 1
ATOM 1229 C CA . THR A 1 162 ? -33.317 -5.518 34.248 1.00 87.94 162 THR A CA 1
ATOM 1230 C C . THR A 1 162 ? -34.794 -5.234 34.507 1.00 87.94 162 THR A C 1
ATOM 1232 O O . THR A 1 162 ? -35.525 -4.854 33.589 1.00 87.94 162 THR A O 1
ATOM 1235 N N . TYR A 1 163 ? -35.251 -5.435 35.742 1.00 90.19 163 TYR A N 1
ATOM 1236 C CA . TYR A 1 163 ? -36.638 -5.187 36.120 1.00 90.19 163 TYR A CA 1
ATOM 1237 C C . TYR A 1 163 ? -36.997 -3.704 35.974 1.00 90.19 163 TYR A C 1
ATOM 1239 O O . TYR A 1 163 ? -36.382 -2.835 36.599 1.00 90.19 163 TYR A O 1
ATOM 1247 N N . CYS A 1 164 ? -38.011 -3.411 35.160 1.00 90.44 164 CYS A N 1
ATOM 1248 C CA . CYS A 1 164 ? -38.527 -2.064 34.994 1.00 90.44 164 CYS A CA 1
ATOM 1249 C C . CYS A 1 164 ? -39.655 -1.784 35.992 1.00 90.44 164 CYS A C 1
ATOM 1251 O O . CYS A 1 164 ? -40.720 -2.393 35.921 1.00 90.44 164 CYS A O 1
ATOM 1253 N N . LYS A 1 165 ? -39.461 -0.787 36.864 1.00 88.88 165 LYS A N 1
ATOM 1254 C CA . LYS A 1 165 ? -40.498 -0.290 37.791 1.00 88.88 165 LYS A CA 1
ATOM 1255 C C . LYS A 1 165 ? -41.518 0.655 37.131 1.00 88.88 165 LYS A C 1
ATOM 1257 O O . LYS A 1 165 ? -42.362 1.218 37.822 1.00 88.88 165 LYS A O 1
ATOM 1262 N N . GLY A 1 166 ? -41.426 0.870 35.817 1.00 88.19 166 GLY A N 1
ATOM 1263 C CA . GLY A 1 166 ? -42.373 1.701 35.080 1.00 88.19 166 GLY A CA 1
ATOM 1264 C C . GLY A 1 166 ? -43.781 1.120 35.159 1.00 88.19 166 GLY A C 1
ATOM 1265 O O . GLY A 1 166 ? -43.953 -0.094 35.026 1.00 88.19 166 GLY A O 1
ATOM 1266 N N . ARG A 1 167 ? -44.782 1.987 35.355 1.00 87.75 167 ARG A N 1
ATOM 1267 C CA . ARG A 1 167 ? -46.187 1.585 35.548 1.00 87.75 167 ARG A CA 1
ATOM 1268 C C . ARG A 1 167 ? -46.706 0.674 34.425 1.00 87.75 167 ARG A C 1
ATOM 1270 O O . ARG A 1 167 ? -47.469 -0.235 34.715 1.00 87.75 167 ARG A O 1
ATOM 1277 N N . GLN A 1 168 ? -46.225 0.885 33.197 1.00 87.38 168 GLN A N 1
ATOM 1278 C CA . GLN A 1 168 ? -46.599 0.140 31.987 1.00 87.38 168 GLN A CA 1
ATOM 1279 C C . GLN A 1 168 ? -45.811 -1.165 31.760 1.00 87.38 168 GLN A C 1
ATOM 1281 O O . GLN A 1 168 ? -46.221 -1.983 30.948 1.00 87.38 168 GLN A O 1
ATOM 1286 N N . CYS A 1 169 ? -44.656 -1.363 32.409 1.00 88.44 169 CYS A N 1
ATOM 1287 C CA . CYS A 1 169 ? -43.797 -2.524 32.140 1.00 88.44 169 CYS A CA 1
ATOM 1288 C C . CYS A 1 169 ? -43.905 -3.603 33.218 1.00 88.44 169 CYS A C 1
ATOM 1290 O O . CYS A 1 169 ? -44.200 -4.743 32.878 1.00 88.44 169 CYS A O 1
ATOM 1292 N N . LYS A 1 170 ? -43.604 -3.266 34.484 1.00 89.38 170 LYS A N 1
ATOM 1293 C CA . LYS A 1 170 ? -43.548 -4.196 35.638 1.00 89.38 170 LYS A CA 1
ATOM 1294 C C . LYS A 1 170 ? -42.921 -5.575 35.332 1.00 89.38 170 LYS A C 1
ATOM 1296 O O . LYS A 1 170 ? -43.327 -6.594 35.877 1.00 89.38 170 LYS A O 1
ATOM 1301 N N . LYS A 1 171 ? -41.927 -5.615 34.440 1.00 90.44 171 LYS A N 1
ATOM 1302 C CA . LYS A 1 171 ? -41.252 -6.834 33.969 1.00 90.44 171 LYS A CA 1
ATOM 1303 C C . LYS A 1 171 ? -39.798 -6.548 33.613 1.00 90.44 171 LYS A C 1
ATOM 1305 O O . LYS A 1 171 ? -39.388 -5.388 33.528 1.00 90.44 171 LYS A O 1
ATOM 1310 N N . HIS A 1 172 ? -39.005 -7.597 33.406 1.00 88.94 172 HIS A N 1
ATOM 1311 C CA . HIS A 1 172 ? -37.619 -7.466 32.953 1.00 88.94 172 HIS A CA 1
ATOM 1312 C C . HIS A 1 172 ? -37.564 -7.045 31.480 1.00 88.94 172 HIS A C 1
ATOM 1314 O O . HIS A 1 172 ? -37.848 -7.848 30.590 1.00 88.94 172 HIS A O 1
ATOM 1320 N N . THR A 1 173 ? -37.160 -5.801 31.226 1.00 90.12 173 THR A N 1
ATOM 1321 C CA . THR A 1 173 ? -37.034 -5.212 29.884 1.00 90.12 173 THR A CA 1
ATOM 1322 C C . THR A 1 173 ? -35.604 -4.751 29.619 1.00 90.12 173 THR A C 1
ATOM 1324 O O . THR A 1 173 ? -34.781 -4.623 30.534 1.00 90.12 173 THR A O 1
ATOM 1327 N N . GLN A 1 174 ? -35.279 -4.508 28.351 1.00 91.25 174 GLN A N 1
ATOM 1328 C CA . GLN A 1 174 ? -33.973 -3.987 27.966 1.00 91.25 174 GLN A CA 1
ATOM 1329 C C . GLN A 1 174 ? -33.881 -2.496 28.310 1.00 91.25 174 GLN A C 1
ATOM 1331 O O . GLN A 1 174 ? -34.760 -1.705 27.964 1.00 91.25 174 GLN A O 1
ATOM 1336 N N . HIS A 1 175 ? -32.824 -2.112 29.017 1.00 91.25 175 HIS A N 1
ATOM 1337 C CA . HIS A 1 175 ? -32.546 -0.734 29.398 1.00 91.25 175 HIS A CA 1
ATOM 1338 C C . HIS A 1 175 ? -31.275 -0.254 28.703 1.00 91.25 175 HIS A C 1
ATOM 1340 O O . HIS A 1 175 ? -30.265 -0.962 28.691 1.00 91.25 175 HIS A O 1
ATOM 1346 N N . ARG A 1 176 ? -31.306 0.969 28.171 1.00 90.00 176 ARG A N 1
ATOM 1347 C CA . ARG A 1 176 ? -30.111 1.689 27.731 1.00 90.00 176 ARG A CA 1
ATOM 1348 C C . ARG A 1 176 ? -29.354 2.155 28.969 1.00 90.00 176 ARG A C 1
ATOM 1350 O O . ARG A 1 176 ? -29.932 2.806 29.842 1.00 90.00 176 ARG A O 1
ATOM 1357 N N . VAL A 1 177 ? -28.076 1.812 29.054 1.00 88.75 177 VAL A N 1
ATOM 1358 C CA . VAL A 1 177 ? -27.199 2.208 30.157 1.00 88.75 177 VAL A CA 1
ATOM 1359 C C . VAL A 1 177 ? -26.423 3.443 29.721 1.00 88.75 177 VAL A C 1
ATOM 1361 O O . VAL A 1 177 ? -25.834 3.467 28.647 1.00 88.75 177 VAL A O 1
ATOM 1364 N N . THR A 1 178 ? -26.437 4.490 30.541 1.00 87.62 178 THR A N 1
ATOM 1365 C CA . THR A 1 178 ? -25.639 5.711 30.345 1.00 87.62 178 THR A CA 1
ATOM 1366 C C . THR A 1 178 ? -24.960 6.102 31.653 1.00 87.62 178 THR A C 1
ATOM 1368 O O . THR A 1 178 ? -25.432 5.742 32.733 1.00 87.62 178 THR A O 1
ATOM 1371 N N . GLN A 1 179 ? -23.851 6.838 31.594 1.00 86.38 179 GLN A N 1
ATOM 1372 C CA . GLN A 1 179 ? -23.255 7.413 32.799 1.00 86.38 179 GLN A CA 1
ATOM 1373 C C . GLN A 1 179 ? -24.070 8.641 33.223 1.00 86.38 179 GLN A C 1
ATOM 1375 O O . GLN A 1 179 ? -24.301 9.548 32.423 1.00 86.38 179 GLN A O 1
ATOM 1380 N N . TYR A 1 180 ? -24.513 8.688 34.480 1.00 85.00 180 TYR A N 1
ATOM 1381 C CA . TYR A 1 180 ? -25.194 9.863 35.013 1.00 85.00 180 TYR A CA 1
ATOM 1382 C C . TYR A 1 180 ? -24.192 11.008 35.200 1.00 85.00 180 TYR A C 1
ATOM 1384 O O . TYR A 1 180 ? -23.217 10.877 35.942 1.00 85.00 180 TYR A O 1
ATOM 1392 N N . LYS A 1 181 ? -24.460 12.149 34.561 1.00 79.94 181 LYS A N 1
ATOM 1393 C CA . LYS A 1 181 ? -23.785 13.422 34.832 1.00 79.94 181 LYS A CA 1
ATOM 1394 C C . LYS A 1 181 ? -24.689 14.262 35.730 1.00 79.94 181 LYS A C 1
ATOM 1396 O O . LYS A 1 181 ? -25.886 14.369 35.469 1.00 79.94 181 LYS A O 1
ATOM 1401 N N . ALA A 1 182 ? -24.130 14.822 36.800 1.00 75.38 182 ALA A N 1
ATOM 1402 C CA . ALA A 1 182 ? -24.886 15.691 37.694 1.00 75.38 182 ALA A CA 1
ATOM 1403 C C . ALA A 1 182 ? -25.328 16.955 36.937 1.00 75.38 182 ALA A C 1
ATOM 1405 O O . ALA A 1 182 ? -24.496 17.634 36.341 1.00 75.38 182 ALA A O 1
ATOM 1406 N N . GLY A 1 183 ? -26.632 17.239 36.942 1.00 75.12 183 GLY A N 1
ATOM 1407 C CA . GLY A 1 183 ? -27.191 18.473 36.384 1.00 75.12 183 GLY A CA 1
ATOM 1408 C C . GLY A 1 183 ? -27.097 19.660 37.349 1.00 75.12 183 GLY A C 1
ATOM 1409 O O . GLY A 1 183 ? -26.550 19.544 38.449 1.00 75.12 183 GLY A O 1
ATOM 1410 N N . LYS A 1 184 ? -27.679 20.799 36.947 1.00 77.88 184 LYS A N 1
ATOM 1411 C CA . LYS A 1 184 ? -27.791 22.011 37.778 1.00 77.88 184 LYS A CA 1
ATOM 1412 C C . LYS A 1 184 ? -28.479 21.674 39.107 1.00 77.88 184 LYS A C 1
ATOM 1414 O O . LYS A 1 184 ? -29.550 21.069 39.124 1.00 77.88 184 LYS A O 1
ATOM 1419 N N . ALA A 1 185 ? -27.853 22.047 40.222 1.00 74.31 185 ALA A N 1
ATOM 1420 C CA . ALA A 1 185 ? -28.415 21.803 41.547 1.00 74.31 185 ALA A CA 1
ATOM 1421 C C . ALA A 1 185 ? -29.733 22.576 41.732 1.00 74.31 185 ALA A C 1
ATOM 1423 O O . ALA A 1 185 ? -29.834 23.740 41.343 1.00 74.31 185 ALA A O 1
ATOM 1424 N N . SER A 1 186 ? -30.734 21.940 42.345 1.00 79.38 186 SER A N 1
ATOM 1425 C CA . SER A 1 186 ? -32.014 22.591 42.644 1.00 79.38 186 SER A CA 1
ATOM 1426 C C . SER A 1 186 ? -31.843 23.686 43.698 1.00 79.38 186 SER A C 1
ATOM 1428 O O . SER A 1 186 ? -31.271 23.444 44.764 1.00 79.38 186 SER A O 1
ATOM 1430 N N . LEU A 1 187 ? -32.391 24.870 43.420 1.00 81.00 187 LEU A N 1
ATOM 1431 C CA . LEU A 1 187 ? -32.427 26.003 44.354 1.00 81.00 187 LEU A CA 1
ATOM 1432 C C . LEU A 1 187 ? -33.460 25.805 45.473 1.00 81.00 187 LEU A C 1
ATOM 1434 O O . LEU A 1 187 ? -33.322 26.357 46.560 1.00 81.00 187 LEU A O 1
ATOM 1438 N N . PHE A 1 188 ? -34.461 24.955 45.242 1.00 80.62 188 PHE A N 1
ATOM 1439 C CA . PHE A 1 188 ? -35.531 24.679 46.200 1.00 80.62 188 PHE A CA 1
ATOM 1440 C C . PHE A 1 188 ? -35.161 23.598 47.222 1.00 80.62 188 PHE A C 1
ATOM 1442 O O . PHE A 1 188 ? -35.881 23.393 48.198 1.00 80.62 188 PHE A O 1
ATOM 1449 N N . ALA A 1 189 ? -34.040 22.895 47.039 1.00 84.19 189 ALA A N 1
ATOM 1450 C CA . ALA A 1 189 ? -33.587 21.914 48.014 1.00 84.19 189 ALA A CA 1
ATOM 1451 C C . ALA A 1 189 ? -33.255 22.608 49.347 1.00 84.19 189 ALA A C 1
ATOM 1453 O O . ALA A 1 189 ? -32.504 23.584 49.384 1.00 84.19 189 ALA A O 1
ATOM 1454 N N . GLN A 1 190 ? -33.759 22.078 50.466 1.00 86.38 190 GLN A N 1
ATOM 1455 C CA . GLN A 1 190 ? -33.562 22.664 51.801 1.00 86.38 190 GLN A CA 1
ATOM 1456 C C . GLN A 1 190 ? -32.077 22.908 52.134 1.00 86.38 190 GLN A C 1
ATOM 1458 O O . GLN A 1 190 ? -31.738 23.893 52.786 1.00 86.38 190 GLN A O 1
ATOM 1463 N N . GLY A 1 191 ? -31.177 22.029 51.676 1.00 84.50 191 GLY A N 1
ATOM 1464 C CA . GLY A 1 191 ? -29.729 22.202 51.830 1.00 84.50 191 GLY A CA 1
ATOM 1465 C C . GLY A 1 191 ? -29.180 23.423 51.086 1.00 84.50 191 GLY A C 1
ATOM 1466 O O . GLY A 1 191 ? -28.393 24.171 51.660 1.00 84.50 191 GLY A O 1
ATOM 1467 N N . LYS A 1 192 ? -29.641 23.666 49.852 1.00 82.56 192 LYS A N 1
ATOM 1468 C CA . LYS A 1 192 ? -29.241 24.829 49.048 1.00 82.56 192 LYS A CA 1
ATOM 1469 C C . LYS A 1 192 ? -29.782 26.126 49.646 1.00 82.56 192 LYS A C 1
ATOM 1471 O O . LYS A 1 192 ? -29.003 27.044 49.849 1.00 82.56 192 LYS A O 1
ATOM 1476 N N . ARG A 1 193 ? -31.051 26.157 50.074 1.00 86.69 193 ARG A N 1
ATOM 1477 C CA . ARG A 1 193 ? -31.635 27.324 50.770 1.00 86.69 193 ARG A CA 1
ATOM 1478 C C . ARG A 1 193 ? -30.888 27.691 52.056 1.00 86.69 193 ARG A C 1
ATOM 1480 O O . ARG A 1 193 ? -30.655 28.865 52.321 1.00 86.69 193 ARG A O 1
ATOM 1487 N N . ARG A 1 194 ? -30.487 26.689 52.851 1.00 87.25 194 ARG A N 1
ATOM 1488 C CA . ARG A 1 194 ? -29.655 26.907 54.049 1.00 87.25 194 ARG A CA 1
ATOM 1489 C C . ARG A 1 194 ? -28.269 27.440 53.699 1.00 87.25 194 ARG A C 1
ATOM 1491 O O . ARG A 1 194 ? -27.770 28.307 54.406 1.00 87.25 194 ARG A O 1
ATOM 1498 N N . TYR A 1 195 ? -27.657 26.922 52.636 1.00 82.00 195 TYR A N 1
ATOM 1499 C CA . TYR A 1 195 ? -26.362 27.400 52.163 1.00 82.00 195 TYR A CA 1
ATOM 1500 C C . TYR A 1 195 ? -26.439 28.850 51.678 1.00 82.00 195 TYR A C 1
ATOM 1502 O O . TYR A 1 195 ? -25.624 29.659 52.095 1.00 82.00 195 TYR A O 1
ATOM 1510 N N . ASP A 1 196 ? -27.460 29.198 50.895 1.00 84.00 196 ASP A N 1
ATOM 1511 C CA . ASP A 1 196 ? -27.632 30.544 50.338 1.00 84.00 196 ASP A CA 1
ATOM 1512 C C . ASP A 1 196 ? -27.904 31.587 51.423 1.00 84.00 196 ASP A C 1
ATOM 1514 O O . ASP A 1 196 ? -27.304 32.654 51.402 1.00 84.00 196 ASP A O 1
ATOM 1518 N N . ARG A 1 197 ? -28.710 31.250 52.439 1.00 84.00 197 ARG A N 1
ATOM 1519 C CA . ARG A 1 197 ? -28.893 32.095 53.633 1.00 84.00 197 ARG A CA 1
ATOM 1520 C C . ARG A 1 197 ? -27.613 32.236 54.455 1.00 84.00 197 ARG A C 1
ATOM 1522 O O . ARG A 1 197 ? -27.378 33.266 55.062 1.00 84.00 197 ARG A O 1
ATOM 1529 N N . LYS A 1 198 ? -26.781 31.195 54.504 1.00 83.50 198 LYS A N 1
ATOM 1530 C CA . LYS A 1 198 ? -25.474 31.290 55.163 1.00 83.50 198 LYS A CA 1
ATOM 1531 C C . LYS A 1 198 ? -24.496 32.152 54.358 1.00 83.50 198 LYS A C 1
ATOM 1533 O O . LYS A 1 198 ? -23.567 32.699 54.936 1.00 83.50 198 LYS A O 1
ATOM 1538 N N . GLN A 1 199 ? -24.710 32.257 53.050 1.00 82.81 199 GLN A N 1
ATOM 1539 C CA . GLN A 1 199 ? -23.885 33.041 52.143 1.00 82.81 199 GLN A CA 1
ATOM 1540 C C . GLN A 1 199 ? -24.327 34.494 52.000 1.00 82.81 199 GLN A C 1
ATOM 1542 O O . GLN A 1 199 ? -23.520 35.326 51.592 1.00 82.81 199 GLN A O 1
ATOM 1547 N N . SER A 1 200 ? -25.583 34.813 52.315 1.00 82.19 200 SER A N 1
ATOM 1548 C CA . SER A 1 200 ? -26.092 36.180 52.224 1.00 82.19 200 SER A CA 1
ATOM 1549 C C . SER A 1 200 ? -25.286 37.105 53.135 1.00 82.19 200 SER A C 1
ATOM 1551 O O . SER A 1 200 ? -25.204 36.857 54.337 1.00 82.19 200 SER A O 1
ATOM 1553 N N . GLY A 1 201 ? -24.694 38.151 52.553 1.00 81.50 201 GLY A N 1
ATOM 1554 C CA . GLY A 1 201 ? -23.853 39.124 53.257 1.00 81.50 201 GLY A CA 1
ATOM 1555 C C . GLY A 1 201 ? -22.343 38.868 53.169 1.00 81.50 201 GLY A C 1
ATOM 1556 O O . GLY A 1 201 ? -21.571 39.732 53.568 1.00 81.50 201 GLY A O 1
ATOM 1557 N N . TYR A 1 202 ? -21.896 37.736 52.614 1.00 75.50 202 TYR A N 1
ATOM 1558 C CA . TYR A 1 202 ? -20.472 37.476 52.373 1.00 75.50 202 TYR A CA 1
ATOM 1559 C C . TYR A 1 202 ? -20.080 37.848 50.936 1.00 75.50 202 TYR A C 1
ATOM 1561 O O . TYR A 1 202 ? -20.672 37.346 49.984 1.00 75.50 202 TYR A O 1
ATOM 1569 N N . GLY A 1 203 ? -19.029 38.660 50.766 1.00 74.50 203 GLY A N 1
ATOM 1570 C CA . GLY A 1 203 ? -18.461 39.008 49.449 1.00 74.50 203 GLY A CA 1
ATOM 1571 C C . GLY A 1 203 ? -17.728 37.856 48.737 1.00 74.50 203 GLY A C 1
ATOM 1572 O O . GLY A 1 203 ? -17.250 38.022 47.621 1.00 74.50 203 GLY A O 1
ATOM 1573 N N . GLY A 1 204 ? -17.638 36.681 49.372 1.00 76.31 204 GLY A N 1
ATOM 1574 C CA . GLY A 1 204 ? -16.938 35.498 48.871 1.00 76.31 204 GLY A CA 1
ATOM 1575 C C . GLY A 1 204 ? -17.485 34.192 49.455 1.00 76.31 204 GLY A C 1
ATOM 1576 O O . GLY A 1 204 ? -18.562 34.149 50.054 1.00 76.31 204 GLY A O 1
ATOM 1577 N N . GLN A 1 205 ? -16.758 33.084 49.275 1.00 75.31 205 GLN A N 1
ATOM 1578 C CA . GLN A 1 205 ? -17.242 31.769 49.697 1.00 75.31 205 GLN A CA 1
ATOM 1579 C C . GLN A 1 205 ? -16.990 31.502 51.193 1.00 75.31 205 GLN A C 1
ATOM 1581 O O . GLN A 1 205 ? -15.843 31.402 51.608 1.00 75.31 205 GLN A O 1
ATOM 1586 N N . THR A 1 206 ? -18.038 31.293 52.007 1.00 75.62 206 THR A N 1
ATOM 1587 C CA . THR A 1 206 ? -17.908 31.040 53.470 1.00 75.62 206 THR A CA 1
ATOM 1588 C C . THR A 1 206 ? -17.098 29.802 53.867 1.00 75.62 206 THR A C 1
ATOM 1590 O O . THR A 1 206 ? -16.805 29.607 55.046 1.00 75.62 206 THR A O 1
ATOM 1593 N N . LYS A 1 207 ? -16.773 28.917 52.918 1.00 74.94 207 LYS A N 1
ATOM 1594 C CA . LYS A 1 207 ? -15.949 27.727 53.149 1.00 74.94 207 LYS A CA 1
ATOM 1595 C C . LYS A 1 207 ? -14.900 27.596 52.043 1.00 74.94 207 LYS A C 1
ATOM 1597 O O . LYS A 1 207 ? -15.279 27.734 50.877 1.00 74.94 207 LYS A O 1
ATOM 1602 N N . PRO A 1 208 ? -13.644 27.243 52.375 1.00 73.38 208 PRO A N 1
ATOM 1603 C CA . PRO A 1 208 ? -12.615 26.958 51.382 1.00 73.38 208 PRO A CA 1
ATOM 1604 C C . PRO A 1 208 ? -13.049 25.843 50.426 1.00 73.38 208 PRO A C 1
ATOM 1606 O O . PRO A 1 208 ? -13.523 24.783 50.852 1.00 73.38 208 PRO A O 1
ATOM 1609 N N . VAL A 1 209 ? -12.880 26.070 49.125 1.00 66.81 209 VAL A N 1
ATOM 1610 C CA . VAL A 1 209 ? -13.149 25.056 48.104 1.00 66.81 209 VAL A CA 1
ATOM 1611 C C . VAL A 1 209 ? -11.960 24.108 48.036 1.00 66.81 209 VAL A C 1
ATOM 1613 O O . VAL A 1 209 ? -10.834 24.493 47.739 1.00 66.81 209 VAL A O 1
ATOM 1616 N N . PHE A 1 210 ? -12.202 22.831 48.318 1.00 64.00 210 PHE A N 1
ATOM 1617 C CA . PHE A 1 210 ? -11.149 21.822 48.290 1.00 64.00 210 PHE A CA 1
ATOM 1618 C C . PHE A 1 210 ? -10.895 21.350 46.848 1.00 64.00 210 PHE A C 1
ATOM 1620 O O . PHE A 1 210 ? -11.624 20.497 46.328 1.00 64.00 210 PHE A O 1
ATOM 1627 N N . HIS A 1 211 ? -9.870 21.907 46.195 1.00 65.81 211 HIS A N 1
ATOM 1628 C CA . HIS A 1 211 ? -9.550 21.627 44.787 1.00 65.81 211 HIS A CA 1
ATOM 1629 C C . HIS A 1 211 ? -8.827 20.283 44.566 1.00 65.81 211 HIS A C 1
ATOM 1631 O O . HIS A 1 211 ? -9.073 19.617 43.561 1.00 65.81 211 HIS A O 1
ATOM 1637 N N . LYS A 1 212 ? -8.000 19.819 45.515 1.00 59.25 212 LYS A N 1
ATOM 1638 C CA . LYS A 1 212 ? -7.263 18.541 45.418 1.00 59.25 212 LYS A CA 1
ATOM 1639 C C . LYS A 1 212 ? -7.844 17.490 46.362 1.00 59.25 212 LYS A C 1
ATOM 1641 O O . LYS A 1 212 ? -7.582 17.507 47.554 1.00 59.25 212 LYS A O 1
ATOM 1646 N N . LYS A 1 213 ? -8.631 16.542 45.849 1.00 63.84 213 LYS A N 1
ATOM 1647 C CA . LYS A 1 213 ? -9.187 15.444 46.665 1.00 63.84 213 LYS A CA 1
ATOM 1648 C C . LYS A 1 213 ? -8.181 14.288 46.758 1.00 63.84 213 LYS A C 1
ATOM 1650 O O . LYS A 1 213 ? -7.852 13.704 45.737 1.00 63.84 213 LYS A O 1
ATOM 1655 N N . ALA A 1 214 ? -7.789 13.887 47.972 1.00 57.69 214 ALA A N 1
ATOM 1656 C CA . ALA A 1 214 ? -6.848 12.778 48.221 1.00 57.69 214 ALA A CA 1
ATOM 1657 C C . ALA A 1 214 ? -7.331 11.389 47.737 1.00 57.69 214 ALA A C 1
ATOM 1659 O O . ALA A 1 214 ? -6.548 10.451 47.624 1.00 57.69 214 ALA A O 1
ATOM 1660 N N . LYS A 1 215 ? -8.630 11.221 47.450 1.00 64.44 215 LYS A N 1
ATOM 1661 C CA . LYS A 1 215 ? -9.191 9.944 46.981 1.00 64.44 215 LYS A CA 1
ATOM 1662 C C . LYS A 1 215 ? -9.139 9.863 45.456 1.00 64.44 215 LYS A C 1
ATOM 1664 O O . LYS A 1 215 ? -9.912 10.539 44.780 1.00 64.44 215 LYS A O 1
ATOM 1669 N N . THR A 1 216 ? -8.310 8.959 44.941 1.00 66.19 216 THR A N 1
ATOM 1670 C CA . THR A 1 216 ? -8.156 8.652 43.505 1.00 66.19 216 THR A CA 1
ATOM 1671 C C . THR A 1 216 ? -9.352 7.905 42.898 1.00 66.19 216 THR A C 1
ATOM 1673 O O . THR A 1 216 ? -9.439 7.771 41.681 1.00 66.19 216 THR A O 1
ATOM 1676 N N . THR A 1 217 ? -10.300 7.435 43.721 1.00 69.31 217 THR A N 1
ATOM 1677 C CA . THR A 1 217 ? -11.461 6.639 43.290 1.00 69.31 217 THR A CA 1
ATOM 1678 C C . THR A 1 217 ? -12.792 7.397 43.398 1.00 69.31 217 THR A C 1
ATOM 1680 O O . THR A 1 217 ? -13.122 8.015 44.423 1.00 69.31 217 THR A O 1
ATOM 1683 N N . LYS A 1 218 ? -13.612 7.313 42.344 1.00 75.56 218 LYS A N 1
ATOM 1684 C CA . LYS A 1 218 ? -14.928 7.963 42.216 1.00 75.56 218 LYS A CA 1
ATOM 1685 C C . LYS A 1 218 ? -16.052 6.928 42.330 1.00 75.56 218 LYS A C 1
ATOM 1687 O O . LYS A 1 218 ? -15.899 5.789 41.907 1.00 75.56 218 LYS A O 1
ATOM 1692 N N . LYS A 1 219 ? -17.195 7.311 42.912 1.00 83.38 219 LYS A N 1
ATOM 1693 C CA . LYS A 1 219 ? -18.435 6.519 42.813 1.00 83.38 219 LYS A CA 1
ATOM 1694 C C . LYS A 1 219 ? -19.156 6.941 41.540 1.00 83.38 219 LYS A C 1
ATOM 1696 O O . LYS A 1 219 ? -19.595 8.085 41.452 1.00 83.38 219 LYS A O 1
ATOM 1701 N N . VAL A 1 220 ? -19.257 6.039 40.574 1.00 84.19 220 VAL A N 1
ATOM 1702 C CA . VAL A 1 220 ? -19.987 6.291 39.329 1.00 84.19 220 VAL A CA 1
ATOM 1703 C C . VAL A 1 220 ? -21.441 5.871 39.505 1.00 84.19 220 VAL A C 1
ATOM 1705 O O . VAL A 1 220 ? -21.724 4.831 40.093 1.00 84.19 220 VAL A O 1
ATOM 1708 N N . VAL A 1 221 ? -22.371 6.684 39.010 1.00 88.81 221 VAL A N 1
ATOM 1709 C CA . VAL A 1 221 ? -23.799 6.351 38.980 1.00 88.81 221 VAL A CA 1
ATOM 1710 C C . VAL A 1 221 ? -24.196 6.111 37.532 1.00 88.81 221 VAL A C 1
ATOM 1712 O O . VAL A 1 221 ? -23.920 6.931 36.658 1.00 88.81 221 VAL A O 1
ATOM 1715 N N . LEU A 1 222 ? -24.836 4.979 37.276 1.00 90.00 222 LEU A N 1
ATOM 1716 C CA . LEU A 1 222 ? -25.424 4.654 35.987 1.00 90.00 222 LEU A CA 1
ATOM 1717 C C . LEU A 1 222 ? -26.867 5.141 35.945 1.00 90.00 222 LEU A C 1
ATOM 1719 O O . LEU A 1 222 ? -27.586 5.075 36.942 1.00 90.00 222 LEU A O 1
ATOM 1723 N N . ARG A 1 223 ? -27.303 5.579 34.771 1.00 91.12 223 ARG A N 1
ATOM 1724 C CA . ARG A 1 223 ? -28.693 5.863 34.438 1.00 91.12 223 ARG A CA 1
ATOM 1725 C C . ARG A 1 223 ? -29.180 4.772 33.491 1.00 91.12 223 ARG A C 1
ATOM 1727 O O . ARG A 1 223 ? -28.693 4.658 32.368 1.00 91.12 223 ARG A O 1
ATOM 1734 N N . LEU A 1 224 ? -30.122 3.975 33.975 1.00 92.06 224 LEU A N 1
ATOM 1735 C CA . LEU A 1 224 ? -30.800 2.913 33.243 1.00 92.06 224 LEU A CA 1
ATOM 1736 C C . LEU A 1 224 ? -32.113 3.477 32.710 1.00 92.06 224 LEU A C 1
ATOM 1738 O O . LEU A 1 224 ? -32.974 3.856 33.499 1.00 92.06 224 LEU A O 1
ATOM 1742 N N . GLU A 1 225 ? -32.270 3.547 31.395 1.00 93.56 225 GLU A N 1
ATOM 1743 C CA . GLU A 1 225 ? -33.497 4.015 30.749 1.00 93.56 225 GLU A CA 1
ATOM 1744 C C . GLU A 1 225 ? -34.186 2.850 30.042 1.00 93.56 225 GLU A C 1
ATOM 1746 O O . GLU A 1 225 ? -33.611 2.247 29.138 1.00 93.56 225 GLU A O 1
ATOM 1751 N N . CYS A 1 226 ? -35.407 2.516 30.464 1.00 92.62 226 CYS A N 1
ATOM 1752 C CA . CYS A 1 226 ? -36.197 1.463 29.831 1.00 92.62 226 CYS A CA 1
ATOM 1753 C C . CYS A 1 226 ? -36.461 1.822 28.367 1.00 92.62 226 CYS A C 1
ATOM 1755 O O . CYS A 1 226 ? -36.988 2.894 28.076 1.00 92.62 226 CYS A O 1
ATOM 1757 N N . THR A 1 227 ? -36.127 0.924 27.444 1.00 92.06 227 THR A N 1
ATOM 1758 C CA . THR A 1 227 ? -36.343 1.157 26.008 1.00 92.06 227 THR A CA 1
ATOM 1759 C C . THR A 1 227 ? -37.829 1.280 25.662 1.00 92.06 227 THR A C 1
ATOM 1761 O O . THR A 1 227 ? -38.169 2.119 24.829 1.00 92.06 227 THR A O 1
ATOM 1764 N N . THR A 1 228 ? -38.691 0.536 26.369 1.00 90.12 228 THR A N 1
ATOM 1765 C CA . THR A 1 228 ? -40.149 0.490 26.181 1.00 90.12 228 THR A CA 1
ATOM 1766 C C . THR A 1 228 ? -40.871 1.691 26.803 1.00 90.12 228 THR A C 1
ATOM 1768 O O . THR A 1 228 ? -41.421 2.511 26.085 1.00 90.12 228 THR A O 1
ATOM 1771 N N . CYS A 1 229 ? -40.852 1.846 28.134 1.00 90.81 229 CYS A N 1
ATOM 1772 C CA . CYS A 1 229 ? -41.658 2.867 28.829 1.00 90.81 229 CYS A CA 1
ATOM 1773 C C . CYS A 1 229 ? -40.872 4.119 29.251 1.00 90.81 229 CYS A C 1
ATOM 1775 O O . CYS A 1 229 ? -41.357 4.906 30.065 1.00 90.81 229 CYS A O 1
ATOM 1777 N N . LYS A 1 230 ? -39.612 4.254 28.809 1.00 92.12 230 LYS A N 1
ATOM 1778 C CA . LYS A 1 230 ? -38.694 5.382 29.092 1.00 92.12 230 LYS A CA 1
ATOM 1779 C C . LYS A 1 230 ? -38.475 5.718 30.574 1.00 92.12 230 LYS A C 1
ATOM 1781 O O . LYS A 1 230 ? -37.848 6.724 30.905 1.00 92.12 230 LYS A O 1
ATOM 1786 N N . THR A 1 231 ? -38.941 4.865 31.489 1.00 91.94 231 THR A N 1
ATOM 1787 C CA . THR A 1 231 ? -38.726 5.019 32.930 1.00 91.94 231 THR A CA 1
ATOM 1788 C C . THR A 1 231 ? -37.240 4.907 33.238 1.00 91.94 231 THR A C 1
ATOM 1790 O O . THR A 1 231 ? -36.549 4.032 32.710 1.00 91.94 231 THR A O 1
ATOM 1793 N N . LYS A 1 232 ? -36.751 5.806 34.096 1.00 91.62 232 LYS A N 1
ATOM 1794 C CA . LYS A 1 232 ? -35.327 5.951 34.395 1.00 91.62 232 LYS A CA 1
ATOM 1795 C C . LYS A 1 232 ? -35.054 5.507 35.823 1.00 91.62 232 LYS A C 1
ATOM 1797 O O . LYS A 1 232 ? -35.758 5.911 36.742 1.00 91.62 232 LYS A O 1
ATOM 1802 N N . ALA A 1 233 ? -34.019 4.703 36.007 1.00 90.31 233 ALA A N 1
ATOM 1803 C CA . ALA A 1 233 ? -33.528 4.279 37.309 1.00 90.31 233 ALA A CA 1
ATOM 1804 C C . ALA A 1 233 ? -32.044 4.626 37.435 1.00 90.31 233 ALA A C 1
ATOM 1806 O O . ALA A 1 233 ? -31.291 4.545 36.464 1.00 90.31 233 ALA A O 1
ATOM 1807 N N . GLN A 1 234 ? -31.619 5.024 38.631 1.00 91.00 234 GLN A N 1
ATOM 1808 C CA . GLN A 1 234 ? -30.212 5.259 38.931 1.00 91.00 234 GLN A CA 1
ATOM 1809 C C . GLN A 1 234 ? -29.638 4.058 39.680 1.00 91.00 234 GLN A C 1
ATOM 1811 O O . GLN A 1 234 ? -30.253 3.558 40.619 1.00 91.00 234 GLN A O 1
ATOM 1816 N N . LEU A 1 235 ? -28.455 3.609 39.272 1.00 87.56 235 LEU A N 1
ATOM 1817 C CA . LEU A 1 235 ? -27.723 2.525 39.919 1.00 87.56 235 LEU A CA 1
ATOM 1818 C C . LEU A 1 235 ? -26.328 3.023 40.289 1.00 87.56 235 LEU A C 1
ATOM 1820 O O . LEU A 1 235 ? -25.497 3.269 39.416 1.00 87.56 235 LEU A O 1
ATOM 1824 N N . ALA A 1 236 ? -26.070 3.189 41.583 1.00 87.12 236 ALA A N 1
ATOM 1825 C CA . ALA A 1 236 ? -24.749 3.568 42.068 1.00 87.12 236 ALA A CA 1
ATOM 1826 C C . ALA A 1 236 ? -23.808 2.355 42.054 1.00 87.12 236 ALA A C 1
ATOM 1828 O O . ALA A 1 236 ? -24.086 1.339 42.690 1.00 87.12 236 ALA A O 1
ATOM 1829 N N . LEU A 1 237 ? -22.680 2.478 41.358 1.00 81.31 237 LEU A N 1
ATOM 1830 C CA . LEU A 1 237 ? -21.600 1.500 41.395 1.00 81.31 237 LEU A CA 1
ATOM 1831 C C . LEU A 1 237 ? -20.729 1.698 42.644 1.00 81.31 237 LEU A C 1
ATOM 1833 O O . LEU A 1 237 ? -20.750 2.742 43.312 1.00 81.31 237 LEU A O 1
ATOM 1837 N N . LYS A 1 238 ? -19.924 0.679 42.960 1.00 80.12 238 LYS A N 1
ATOM 1838 C CA . LYS A 1 238 ? -18.845 0.797 43.951 1.00 80.12 238 LYS A CA 1
ATOM 1839 C C . LYS A 1 238 ? -17.773 1.783 43.446 1.00 80.12 238 LYS A C 1
ATOM 1841 O O . LYS A 1 238 ? -17.791 2.205 42.291 1.00 80.12 238 LYS A O 1
ATOM 1846 N N . ARG A 1 239 ? -16.876 2.228 44.337 1.00 75.50 239 ARG A N 1
ATOM 1847 C CA . ARG A 1 239 ? -15.811 3.177 43.963 1.00 75.50 239 ARG A CA 1
ATOM 1848 C C . ARG A 1 239 ? -14.858 2.521 42.963 1.00 75.50 239 ARG A C 1
ATOM 1850 O O . ARG A 1 239 ? -14.388 1.423 43.225 1.00 75.50 239 ARG A O 1
ATOM 1857 N N . CYS A 1 240 ? -14.523 3.228 41.892 1.00 64.12 240 CYS A N 1
ATOM 1858 C CA . CYS A 1 240 ? -13.545 2.801 40.896 1.00 64.12 240 CYS A CA 1
ATOM 1859 C C . CYS A 1 240 ? -12.562 3.941 40.577 1.00 64.12 240 CYS A C 1
ATOM 1861 O O . CYS A 1 240 ? -12.891 5.121 40.732 1.00 64.12 240 CYS A O 1
ATOM 1863 N N . LYS A 1 241 ? -11.329 3.596 40.183 1.00 65.06 241 LYS A N 1
ATOM 1864 C CA . LYS A 1 241 ? -10.293 4.563 39.759 1.00 65.06 241 LYS A CA 1
ATOM 1865 C C . LYS A 1 241 ? -10.535 5.037 38.321 1.00 65.06 241 LYS A C 1
ATOM 1867 O O . LYS A 1 241 ? -10.385 6.217 38.025 1.00 65.06 241 LYS A O 1
ATOM 1872 N N . HIS A 1 242 ? -10.982 4.119 37.470 1.00 55.06 242 HIS A N 1
ATOM 1873 C CA . HIS A 1 242 ? -11.318 4.337 36.069 1.00 55.06 242 HIS A CA 1
ATOM 1874 C C . HIS A 1 242 ? -12.698 3.721 35.775 1.00 55.06 242 HIS A C 1
ATOM 1876 O O . HIS A 1 242 ? -13.092 2.753 36.429 1.00 55.06 242 HIS A O 1
ATOM 1882 N N . PHE A 1 243 ? -13.466 4.317 34.863 1.00 65.69 243 PHE A N 1
ATOM 1883 C CA . PHE A 1 243 ? -14.768 3.807 34.431 1.00 65.69 243 PHE A CA 1
ATOM 1884 C C . PHE A 1 243 ? -14.982 4.156 32.964 1.00 65.69 243 PHE A C 1
ATOM 1886 O O . PHE A 1 243 ? -14.979 5.336 32.612 1.00 65.69 243 PHE A O 1
ATOM 1893 N N . GLU A 1 244 ? -15.239 3.134 32.160 1.00 62.31 244 GLU A N 1
ATOM 1894 C CA . GLU A 1 244 ? -15.547 3.249 30.742 1.00 62.31 244 GLU A CA 1
ATOM 1895 C C . GLU A 1 244 ? -16.879 2.546 30.470 1.00 62.31 244 GLU A C 1
ATOM 1897 O O . GLU A 1 244 ? -17.136 1.452 30.976 1.00 62.31 244 GLU A O 1
ATOM 1902 N N . LEU A 1 245 ? -17.761 3.200 29.713 1.00 65.19 245 LEU A N 1
ATOM 1903 C CA . LEU A 1 245 ? -19.064 2.651 29.362 1.00 65.19 245 LEU A CA 1
ATOM 1904 C C . LEU A 1 245 ? -19.052 2.219 27.898 1.00 65.19 245 LEU A C 1
ATOM 1906 O O . LEU A 1 245 ? -19.265 3.040 27.009 1.00 65.19 245 LEU A O 1
ATOM 1910 N N . GLY A 1 246 ? -18.849 0.919 27.682 1.00 62.19 246 GLY A N 1
ATOM 1911 C CA . GLY A 1 246 ? -18.862 0.302 26.362 1.00 62.19 246 GLY A CA 1
ATOM 1912 C C . GLY A 1 246 ? -17.699 0.759 25.481 1.00 62.19 246 GLY A C 1
ATOM 1913 O O . GLY A 1 246 ? -17.905 1.538 24.550 1.00 62.19 246 GLY A O 1
ATOM 1914 N N . GLY A 1 247 ? -16.506 0.261 25.811 1.00 44.50 247 GLY A N 1
ATOM 1915 C CA . GLY A 1 247 ? -15.230 0.565 25.164 1.00 44.50 247 GLY A CA 1
ATOM 1916 C C . GLY A 1 247 ? -15.097 0.033 23.739 1.00 44.50 247 GLY A C 1
ATOM 1917 O O . GLY A 1 247 ? -14.207 -0.758 23.456 1.00 44.50 247 GLY A O 1
ATOM 1918 N N . ASP A 1 248 ? -15.948 0.513 22.837 1.00 46.34 248 ASP A N 1
ATOM 1919 C CA . ASP A 1 248 ? -15.560 0.648 21.439 1.00 46.34 248 ASP A CA 1
ATOM 1920 C C . ASP A 1 248 ? -14.871 2.008 21.364 1.00 46.34 248 ASP A C 1
ATOM 1922 O O . ASP A 1 248 ? -15.529 3.056 21.331 1.00 46.34 248 ASP A O 1
ATOM 1926 N N . LYS A 1 249 ? -13.539 2.019 21.464 1.00 51.06 249 LYS A N 1
ATOM 1927 C CA . LYS A 1 249 ? -12.775 3.243 21.224 1.00 51.06 249 LYS A CA 1
ATOM 1928 C C . LYS A 1 249 ? -13.171 3.784 19.843 1.00 51.06 249 LYS A C 1
ATOM 1930 O O . LYS A 1 249 ? -13.425 3.014 18.919 1.00 51.06 249 LYS A O 1
ATOM 1935 N N . LYS A 1 250 ? -13.146 5.110 19.677 1.00 53.78 250 LYS A N 1
ATOM 1936 C CA . LYS A 1 250 ? -13.179 5.806 18.373 1.00 53.78 250 LYS A CA 1
ATOM 1937 C C . LYS A 1 250 ? -11.931 5.490 17.510 1.00 53.78 250 LYS A C 1
ATOM 1939 O O . LYS A 1 250 ? -11.345 6.384 16.918 1.00 53.78 250 LYS A O 1
ATOM 1944 N N . THR A 1 251 ? -11.442 4.254 17.530 1.00 64.44 251 THR A N 1
ATOM 1945 C CA . THR A 1 251 ? -10.267 3.772 16.792 1.00 64.44 251 THR A CA 1
ATOM 1946 C C . THR A 1 251 ? -10.643 3.213 15.431 1.00 64.44 251 THR A C 1
ATOM 1948 O O . THR A 1 251 ? -9.755 3.021 14.612 1.00 64.44 251 THR A O 1
ATOM 1951 N N . LYS A 1 252 ? -11.934 2.938 15.205 1.00 83.62 252 LYS A N 1
ATOM 1952 C CA . LYS A 1 252 ? -12.462 2.469 13.927 1.00 83.62 252 LYS A CA 1
ATOM 1953 C C . LYS A 1 252 ? -13.465 3.469 13.359 1.00 83.62 252 LYS A C 1
ATOM 1955 O O . LYS A 1 252 ? -14.278 4.002 14.118 1.00 83.62 252 LYS A O 1
ATOM 1960 N N . ALA A 1 253 ? -13.397 3.721 12.060 1.00 89.81 253 ALA A N 1
ATOM 1961 C CA . ALA A 1 253 ? -14.335 4.553 11.309 1.00 89.81 253 ALA A CA 1
ATOM 1962 C C . ALA A 1 253 ? -14.445 4.030 9.872 1.00 89.81 253 ALA A C 1
ATOM 1964 O O . ALA A 1 253 ? -13.519 3.372 9.406 1.00 89.81 253 ALA A O 1
ATOM 1965 N N . GLY A 1 254 ? -15.545 4.342 9.188 1.00 92.31 254 GLY A N 1
ATOM 1966 C CA . GLY A 1 254 ? -15.758 3.906 7.809 1.00 92.31 254 GLY A CA 1
ATOM 1967 C C . GLY A 1 254 ? -16.365 2.506 7.666 1.00 92.31 254 GLY A C 1
ATOM 1968 O O . GLY A 1 254 ? -16.855 1.943 8.655 1.00 92.31 254 GLY A O 1
ATOM 1969 N N . PRO A 1 255 ? -16.375 1.966 6.436 1.00 94.44 255 PRO A N 1
ATOM 1970 C CA . PRO A 1 255 ? -16.862 0.621 6.152 1.00 94.44 255 PRO A CA 1
ATOM 1971 C C . PRO A 1 255 ? -16.005 -0.461 6.843 1.00 94.44 255 PRO A C 1
ATOM 1973 O O . PRO A 1 255 ? -14.848 -0.222 7.203 1.00 94.44 255 PRO A O 1
ATOM 1976 N N . PRO A 1 256 ? -16.568 -1.657 7.100 1.00 93.25 256 PRO A N 1
ATOM 1977 C CA . PRO A 1 256 ? -15.825 -2.749 7.722 1.00 93.25 256 PRO A CA 1
ATOM 1978 C C . PRO A 1 256 ? -14.693 -3.247 6.812 1.00 93.25 256 PRO A C 1
ATOM 1980 O O . PRO A 1 256 ? -14.823 -3.258 5.590 1.00 93.25 256 PRO A O 1
ATOM 1983 N N . LEU A 1 257 ? -13.594 -3.693 7.428 1.00 95.56 257 LEU A N 1
ATOM 1984 C CA . LEU A 1 257 ? -12.491 -4.350 6.723 1.00 95.56 257 LEU A CA 1
ATOM 1985 C C . LEU A 1 257 ? -12.672 -5.866 6.729 1.00 95.56 257 LEU A C 1
ATOM 1987 O O . LEU A 1 257 ? -12.830 -6.461 7.801 1.00 95.56 257 LEU A O 1
ATOM 1991 N N . GLU A 1 258 ? -12.549 -6.467 5.555 1.00 97.31 258 GLU A N 1
ATOM 1992 C CA . GLU A 1 258 ? -12.497 -7.910 5.335 1.00 97.31 258 GLU A CA 1
ATOM 1993 C C . GLU A 1 258 ? -11.051 -8.322 5.043 1.00 97.31 258 GLU A C 1
ATOM 1995 O O . GLU A 1 258 ? -10.349 -7.630 4.309 1.00 97.31 258 GLU A O 1
ATOM 2000 N N . ILE A 1 259 ? -10.592 -9.425 5.636 1.00 97.62 259 ILE A N 1
ATOM 2001 C CA . ILE A 1 259 ? -9.297 -10.025 5.290 1.00 97.62 259 ILE A CA 1
ATOM 2002 C C . ILE A 1 259 ? -9.518 -10.887 4.053 1.00 97.62 259 ILE A C 1
ATOM 2004 O O . ILE A 1 259 ? -10.415 -11.728 4.060 1.00 97.62 259 ILE A O 1
ATOM 2008 N N . VAL A 1 260 ? -8.706 -10.671 3.023 1.00 97.94 260 VAL A N 1
ATOM 2009 C CA . VAL A 1 260 ? -8.753 -11.426 1.765 1.00 97.94 260 VAL A CA 1
ATOM 2010 C C . VAL A 1 260 ? -7.641 -12.466 1.724 1.00 97.94 260 VAL A C 1
ATOM 2012 O O . VAL A 1 260 ? -7.898 -13.607 1.361 1.00 97.94 260 VAL A O 1
ATOM 2015 N N . HIS A 1 261 ? -6.429 -12.078 2.128 1.00 98.38 261 HIS A N 1
ATOM 2016 C CA . HIS A 1 261 ? -5.241 -12.931 2.093 1.00 98.38 261 HIS A CA 1
ATOM 2017 C C . HIS A 1 261 ? -4.289 -12.578 3.240 1.00 98.38 261 HIS A C 1
ATOM 2019 O O . HIS A 1 261 ? -4.209 -11.417 3.662 1.00 98.38 261 HIS A O 1
ATOM 2025 N N . LEU A 1 262 ? -3.578 -13.578 3.750 1.00 97.88 262 LEU A N 1
ATOM 2026 C CA . LEU A 1 262 ? -2.534 -13.453 4.764 1.00 97.88 262 LEU A CA 1
ATOM 2027 C C . LEU A 1 262 ? -1.209 -13.942 4.182 1.00 97.88 262 LEU A C 1
ATOM 2029 O O . LEU A 1 262 ? -1.110 -15.093 3.778 1.00 97.88 262 LEU A O 1
ATOM 2033 N N . TYR A 1 263 ? -0.188 -13.092 4.198 1.00 97.94 263 TYR A N 1
ATOM 2034 C CA . TYR A 1 263 ? 1.136 -13.433 3.677 1.00 97.94 263 TYR A CA 1
ATOM 2035 C C . TYR A 1 263 ? 2.035 -13.913 4.814 1.00 97.94 263 TYR A C 1
ATOM 2037 O O . TYR A 1 263 ? 2.204 -13.200 5.811 1.00 97.94 263 TYR A O 1
ATOM 2045 N N . TYR A 1 264 ? 2.604 -15.111 4.666 1.00 96.00 264 TYR A N 1
ATOM 2046 C CA . TYR A 1 264 ? 3.382 -15.790 5.711 1.00 96.00 264 TYR A CA 1
ATOM 2047 C C . TYR A 1 264 ? 4.871 -15.987 5.389 1.00 96.00 264 TYR A C 1
ATOM 2049 O O . TYR A 1 264 ? 5.598 -16.430 6.275 1.00 96.00 264 TYR A O 1
ATOM 2057 N N . ASP A 1 265 ? 5.323 -15.677 4.172 1.00 93.38 265 ASP A N 1
ATOM 2058 C CA . ASP A 1 265 ? 6.731 -15.821 3.765 1.00 93.38 265 ASP A CA 1
ATOM 2059 C C . ASP A 1 265 ? 7.315 -14.490 3.265 1.00 93.38 265 ASP A C 1
ATOM 2061 O O . ASP A 1 265 ? 7.841 -13.711 4.058 1.00 93.38 265 ASP A O 1
ATOM 2065 N N . GLN A 1 266 ? 7.200 -14.211 1.963 1.00 96.44 266 GLN A N 1
ATOM 2066 C CA . GLN A 1 266 ? 7.784 -13.027 1.335 1.00 96.44 266 GLN A CA 1
ATOM 2067 C C . GLN A 1 266 ? 7.015 -11.741 1.670 1.00 96.44 266 GLN A C 1
ATOM 2069 O O . GLN A 1 266 ? 5.795 -11.753 1.853 1.00 96.44 266 GLN A O 1
ATOM 2074 N N . TRP A 1 267 ? 7.735 -10.616 1.739 1.00 97.62 267 TRP A N 1
ATOM 2075 C CA . TRP A 1 267 ? 7.161 -9.306 2.053 1.00 97.62 267 TRP A CA 1
ATOM 2076 C C . TRP A 1 267 ? 6.465 -8.700 0.822 1.00 97.62 267 TRP A C 1
ATOM 2078 O O . TRP A 1 267 ? 7.151 -8.464 -0.177 1.00 97.62 267 TRP A O 1
ATOM 2088 N N . PRO A 1 268 ? 5.138 -8.463 0.860 1.00 97.69 268 PRO A N 1
ATOM 2089 C CA . PRO A 1 268 ? 4.375 -8.000 -0.298 1.00 97.69 268 PRO A CA 1
ATOM 2090 C C . PRO A 1 268 ? 4.278 -6.468 -0.369 1.00 97.69 268 PRO A C 1
ATOM 2092 O O . PRO A 1 268 ? 4.215 -5.790 0.664 1.00 97.69 268 PRO A O 1
ATOM 2095 N N . THR A 1 269 ? 4.138 -5.938 -1.585 1.00 96.38 269 THR A N 1
ATOM 2096 C CA . THR A 1 269 ? 3.738 -4.539 -1.835 1.00 96.38 269 THR A CA 1
ATOM 2097 C C . THR A 1 269 ? 2.439 -4.474 -2.632 1.00 96.38 269 THR A C 1
ATOM 2099 O O . THR A 1 269 ? 1.391 -4.171 -2.057 1.00 96.38 269 THR A O 1
ATOM 2102 N N . GLY A 1 270 ? 2.468 -4.852 -3.911 1.00 93.38 270 GLY A N 1
ATOM 2103 C CA . GLY A 1 270 ? 1.351 -4.683 -4.838 1.00 93.38 270 GLY A CA 1
ATOM 2104 C C . GLY A 1 270 ? 0.197 -5.663 -4.673 1.00 93.38 270 GLY A C 1
ATOM 2105 O O . GLY A 1 270 ? 0.351 -6.779 -4.170 1.00 93.38 270 GLY A O 1
ATOM 2106 N N . ILE A 1 271 ? -0.976 -5.247 -5.147 1.00 98.25 271 ILE A N 1
ATOM 2107 C CA . ILE A 1 271 ? -2.145 -6.102 -5.358 1.00 98.25 271 ILE A CA 1
ATOM 2108 C C . ILE A 1 271 ? -2.821 -5.720 -6.674 1.00 98.25 271 ILE A C 1
ATOM 2110 O O . ILE A 1 271 ? -3.092 -4.550 -6.914 1.00 98.25 271 ILE A O 1
ATOM 2114 N N . ALA A 1 272 ? -3.169 -6.716 -7.483 1.00 98.50 272 ALA A N 1
ATOM 2115 C CA . ALA A 1 272 ? -4.024 -6.572 -8.650 1.00 98.50 272 ALA A CA 1
ATOM 2116 C C . ALA A 1 272 ? -5.210 -7.539 -8.571 1.00 98.50 272 ALA A C 1
ATOM 2118 O O . ALA A 1 272 ? -5.070 -8.681 -8.126 1.00 98.50 272 ALA A O 1
ATOM 2119 N N . VAL A 1 273 ? -6.381 -7.079 -9.019 1.00 98.31 273 VAL A N 1
ATOM 2120 C CA . VAL A 1 273 ? -7.637 -7.842 -8.992 1.00 98.31 273 VAL A CA 1
ATOM 2121 C C . VAL A 1 273 ? -8.221 -7.914 -10.400 1.00 98.31 273 VAL A C 1
ATOM 2123 O O . VAL A 1 273 ? -8.453 -6.880 -11.035 1.00 98.31 273 VAL A O 1
ATOM 2126 N N . SER A 1 274 ? -8.423 -9.138 -10.888 1.00 98.25 274 SER A N 1
ATOM 2127 C CA . SER A 1 274 ? -9.036 -9.396 -12.199 1.00 98.25 274 SER A CA 1
ATOM 2128 C C . SER A 1 274 ? -10.559 -9.349 -12.137 1.00 98.25 274 SER A C 1
ATOM 2130 O O . SER A 1 274 ? -11.156 -9.531 -11.071 1.00 98.25 274 SER A O 1
ATOM 2132 N N . SER A 1 275 ? -11.196 -9.188 -13.296 1.00 96.94 275 SER A N 1
ATOM 2133 C CA . SER A 1 275 ? -12.656 -9.228 -13.452 1.00 96.94 275 SER A CA 1
ATOM 2134 C C . SER A 1 275 ? -13.264 -10.565 -12.996 1.00 96.94 275 SER A C 1
ATOM 2136 O O . SER A 1 275 ? -14.394 -10.620 -12.509 1.00 96.94 275 SER A O 1
ATOM 2138 N N . THR A 1 276 ? -12.482 -11.647 -13.081 1.00 96.38 276 THR A N 1
ATOM 2139 C CA . THR A 1 276 ? -12.871 -13.005 -12.667 1.00 96.38 276 THR A CA 1
ATOM 2140 C C . THR A 1 276 ? -12.567 -13.315 -11.196 1.00 96.38 276 THR A C 1
ATOM 2142 O O . THR A 1 276 ? -12.902 -14.395 -10.710 1.00 96.38 276 THR A O 1
ATOM 2145 N N . GLY A 1 277 ? -11.956 -12.377 -10.463 1.00 96.12 277 GLY A N 1
ATOM 2146 C CA . GLY A 1 277 ? -11.629 -12.515 -9.043 1.00 96.12 277 GLY A CA 1
ATOM 2147 C C . GLY A 1 277 ? -10.279 -13.176 -8.738 1.00 96.12 277 GLY A C 1
ATOM 2148 O O . GLY A 1 277 ? -9.973 -13.377 -7.564 1.00 96.12 277 GLY A O 1
ATOM 2149 N N . ARG A 1 278 ? -9.453 -13.485 -9.751 1.00 98.38 278 ARG A N 1
ATOM 2150 C CA . ARG A 1 278 ? -8.026 -13.820 -9.558 1.00 98.38 278 ARG A CA 1
ATOM 2151 C C . ARG A 1 278 ? -7.288 -12.627 -8.952 1.00 98.38 278 ARG A C 1
ATOM 2153 O O . ARG A 1 278 ? -7.572 -11.481 -9.316 1.00 98.38 278 ARG A O 1
ATOM 2160 N N . LEU A 1 279 ? -6.349 -12.916 -8.057 1.00 98.69 279 LEU A N 1
ATOM 2161 C CA . LEU A 1 279 ? -5.590 -11.942 -7.277 1.00 98.69 279 LEU A CA 1
ATOM 2162 C C . LEU A 1 279 ? -4.095 -12.158 -7.507 1.00 98.69 279 LEU A C 1
ATOM 2164 O O . LEU A 1 279 ? -3.637 -13.298 -7.472 1.00 98.69 279 LEU A O 1
ATOM 2168 N N . PHE A 1 280 ? -3.339 -11.078 -7.682 1.00 98.81 280 PHE A N 1
ATOM 2169 C CA . PHE A 1 280 ? -1.894 -11.139 -7.907 1.00 98.81 280 PHE A CA 1
ATOM 2170 C C . PHE A 1 280 ? -1.172 -10.131 -7.029 1.00 98.81 280 PHE A C 1
ATOM 2172 O O . PHE A 1 280 ? -1.603 -8.985 -6.938 1.00 98.81 280 PHE A O 1
ATOM 2179 N N . SER A 1 281 ? -0.056 -10.534 -6.434 1.00 98.62 281 SER A N 1
ATOM 2180 C CA . SER A 1 281 ? 0.821 -9.642 -5.677 1.00 98.62 281 SER A CA 1
ATOM 2181 C C . SER A 1 281 ? 2.255 -9.748 -6.149 1.00 98.62 281 SER A C 1
ATOM 2183 O O . SER A 1 281 ? 2.660 -10.756 -6.731 1.00 98.62 281 SER A O 1
ATOM 2185 N N . ASN A 1 282 ? 3.026 -8.703 -5.864 1.00 98.38 282 ASN A N 1
ATOM 2186 C CA . ASN A 1 282 ? 4.461 -8.698 -6.078 1.00 98.38 282 ASN A CA 1
ATOM 2187 C C . ASN A 1 282 ? 5.245 -8.512 -4.773 1.00 98.38 282 ASN A C 1
ATOM 2189 O O . ASN A 1 282 ? 4.728 -8.040 -3.757 1.00 98.38 282 ASN A O 1
ATOM 2193 N N . TYR A 1 283 ? 6.507 -8.919 -4.845 1.00 98.25 283 TYR A N 1
ATOM 2194 C CA . TYR A 1 283 ? 7.452 -9.032 -3.744 1.00 98.25 283 TYR A CA 1
ATOM 2195 C C . TYR A 1 283 ? 8.770 -8.409 -4.215 1.00 98.25 283 TYR A C 1
ATOM 2197 O O . TYR A 1 283 ? 9.562 -9.077 -4.891 1.00 98.25 283 TYR A O 1
ATOM 2205 N N . PRO A 1 284 ? 8.997 -7.113 -3.949 1.00 96.81 284 PRO A N 1
ATOM 2206 C CA . PRO A 1 284 ? 10.123 -6.399 -4.528 1.00 96.81 284 PRO A CA 1
ATOM 2207 C C . PRO A 1 284 ? 11.428 -6.751 -3.804 1.00 96.81 284 PRO A C 1
ATOM 2209 O O . PRO A 1 284 ? 11.541 -6.522 -2.595 1.00 96.81 284 PRO A O 1
ATOM 2212 N N . PRO A 1 285 ? 12.452 -7.248 -4.517 1.00 96.31 285 PRO A N 1
ATOM 2213 C CA . PRO A 1 285 ? 13.781 -7.454 -3.948 1.00 96.31 285 PRO A CA 1
ATOM 2214 C C . PRO A 1 285 ? 14.536 -6.139 -3.742 1.00 96.31 285 PRO A C 1
ATOM 2216 O O . PRO A 1 285 ? 15.495 -6.092 -2.983 1.00 96.31 285 PRO A O 1
ATOM 2219 N N . GLY A 1 286 ? 14.117 -5.051 -4.397 1.00 94.00 286 GLY A N 1
ATOM 2220 C CA . GLY A 1 286 ? 14.733 -3.734 -4.225 1.00 94.00 286 GLY A CA 1
ATOM 2221 C C . GLY A 1 286 ? 14.405 -3.044 -2.892 1.00 94.00 286 GLY A C 1
ATOM 2222 O O . GLY A 1 286 ? 15.036 -2.039 -2.578 1.00 94.00 286 GLY A O 1
ATOM 2223 N N . LEU A 1 287 ? 13.459 -3.579 -2.108 1.00 91.62 287 LEU A N 1
ATOM 2224 C CA . LEU A 1 287 ? 13.079 -3.057 -0.786 1.00 91.62 287 LEU A CA 1
ATOM 2225 C C . LEU A 1 287 ? 13.247 -4.080 0.347 1.00 91.62 287 LEU A C 1
ATOM 2227 O O . LEU A 1 287 ? 13.307 -3.687 1.512 1.00 91.62 287 LEU A O 1
ATOM 2231 N N . ASP A 1 288 ? 13.344 -5.373 0.025 1.00 93.12 288 ASP A N 1
ATOM 2232 C CA . ASP A 1 288 ? 13.593 -6.431 1.001 1.00 93.12 288 ASP A CA 1
ATOM 2233 C C . ASP A 1 288 ? 14.582 -7.476 0.450 1.00 93.12 288 ASP A C 1
ATOM 2235 O O . ASP A 1 288 ? 14.249 -8.171 -0.514 1.00 93.12 288 ASP A O 1
ATOM 2239 N N . PRO A 1 289 ? 15.771 -7.655 1.058 1.00 92.88 289 PRO A N 1
ATOM 2240 C CA . PRO A 1 289 ? 16.736 -8.648 0.592 1.00 92.88 289 PRO A CA 1
ATOM 2241 C C . PRO A 1 289 ? 16.228 -10.093 0.734 1.00 92.88 289 PRO A C 1
ATOM 2243 O O . PRO A 1 289 ? 16.697 -10.970 0.013 1.00 92.88 289 PRO A O 1
ATOM 2246 N N . ASN A 1 290 ? 15.235 -10.369 1.592 1.00 93.44 290 ASN A N 1
ATOM 2247 C CA . ASN A 1 290 ? 14.612 -11.698 1.684 1.00 93.44 290 ASN A CA 1
ATOM 2248 C C . ASN A 1 290 ? 13.749 -12.044 0.461 1.00 93.44 290 ASN A C 1
ATOM 2250 O O . ASN A 1 290 ? 13.384 -13.209 0.279 1.00 93.44 290 ASN A O 1
ATOM 2254 N N . ASN A 1 291 ? 13.412 -11.049 -0.364 1.00 96.50 291 ASN A N 1
ATOM 2255 C CA . ASN A 1 291 ? 12.738 -11.246 -1.642 1.00 96.50 291 ASN A CA 1
ATOM 2256 C C . ASN A 1 291 ? 13.732 -11.454 -2.800 1.00 96.50 291 ASN A C 1
ATOM 2258 O O . ASN A 1 291 ? 13.304 -11.809 -3.897 1.00 96.50 291 ASN A O 1
ATOM 2262 N N . THR A 1 292 ? 15.039 -11.244 -2.592 1.00 97.19 292 THR A N 1
ATOM 2263 C CA . THR A 1 292 ? 16.051 -11.388 -3.647 1.00 97.19 292 THR A CA 1
ATOM 2264 C C . THR A 1 292 ? 16.213 -12.851 -4.056 1.00 97.19 292 THR A C 1
ATOM 2266 O O . THR A 1 292 ? 16.626 -13.705 -3.271 1.00 97.19 292 THR A O 1
ATOM 2269 N N . ASN A 1 293 ? 15.906 -13.138 -5.320 1.00 96.31 293 ASN A N 1
ATOM 2270 C CA . ASN A 1 293 ? 16.155 -14.434 -5.940 1.00 96.31 293 ASN A CA 1
ATOM 2271 C C . ASN A 1 293 ? 17.653 -14.574 -6.286 1.00 96.31 293 ASN A C 1
ATOM 2273 O O . ASN A 1 293 ? 18.224 -13.700 -6.939 1.00 96.31 293 ASN A O 1
ATOM 2277 N N . ASP A 1 294 ? 18.279 -15.675 -5.859 1.00 94.69 294 ASP A N 1
ATOM 2278 C CA . ASP A 1 294 ? 19.694 -16.008 -6.124 1.00 94.69 294 ASP A CA 1
ATOM 2279 C C . ASP A 1 294 ? 19.885 -17.114 -7.187 1.00 94.69 294 ASP A C 1
ATOM 2281 O O . ASP A 1 294 ? 20.975 -17.657 -7.361 1.00 94.69 294 ASP A O 1
ATOM 2285 N N . GLY A 1 295 ? 18.810 -17.473 -7.887 1.00 92.62 295 GLY A N 1
ATOM 2286 C CA . GLY A 1 295 ? 18.726 -18.536 -8.884 1.00 92.62 295 GLY A CA 1
ATOM 2287 C C . GLY A 1 295 ? 18.412 -19.919 -8.306 1.00 92.62 295 GLY A C 1
ATOM 2288 O O . GLY A 1 295 ? 18.163 -20.853 -9.072 1.00 92.62 295 GLY A O 1
ATOM 2289 N N . SER A 1 296 ? 18.421 -20.079 -6.976 1.00 93.31 296 SER A N 1
ATOM 2290 C CA . SER A 1 296 ? 18.304 -21.386 -6.309 1.00 93.31 296 SER A CA 1
ATOM 2291 C C . SER A 1 296 ? 17.411 -21.416 -5.062 1.00 93.31 296 SER A C 1
ATOM 2293 O O . SER A 1 296 ? 16.938 -22.485 -4.674 1.00 93.31 296 SER A O 1
ATOM 2295 N N . ASN A 1 297 ? 17.136 -20.267 -4.445 1.00 94.50 297 ASN A N 1
ATOM 2296 C CA . ASN A 1 297 ? 16.398 -20.156 -3.184 1.00 94.50 297 ASN A CA 1
ATOM 2297 C C . ASN A 1 297 ? 14.866 -20.237 -3.315 1.00 94.50 297 ASN A C 1
ATOM 2299 O O . ASN A 1 297 ? 14.161 -20.195 -2.306 1.00 94.50 297 ASN A O 1
ATOM 2303 N N . GLY A 1 298 ? 14.346 -20.351 -4.541 1.00 93.31 298 GLY A N 1
ATOM 2304 C CA . GLY A 1 298 ? 12.913 -20.475 -4.816 1.00 93.31 298 GLY A CA 1
ATOM 2305 C C . GLY A 1 298 ? 12.096 -19.208 -4.547 1.00 93.31 298 GLY A C 1
ATOM 2306 O O . GLY A 1 298 ? 10.867 -19.287 -4.532 1.00 93.31 298 GLY A O 1
ATOM 2307 N N . LYS A 1 299 ? 12.744 -18.054 -4.335 1.00 96.31 299 LYS A N 1
ATOM 2308 C CA . LYS A 1 299 ? 12.059 -16.766 -4.189 1.00 96.31 299 LYS A CA 1
ATOM 2309 C C . LYS A 1 299 ? 11.525 -16.294 -5.533 1.00 96.31 299 LYS A C 1
ATOM 2311 O O . LYS A 1 299 ? 12.140 -16.505 -6.572 1.00 96.31 299 LYS A O 1
ATOM 2316 N N . TYR A 1 300 ? 10.370 -15.656 -5.514 1.00 96.94 300 TYR A N 1
ATOM 2317 C CA . TYR A 1 300 ? 9.718 -15.110 -6.699 1.00 96.94 300 TYR A CA 1
ATOM 2318 C C . TYR A 1 300 ? 9.356 -13.652 -6.443 1.00 96.94 300 TYR A C 1
ATOM 2320 O O . TYR A 1 300 ? 9.271 -13.214 -5.298 1.00 96.94 300 TYR A O 1
ATOM 2328 N N . THR A 1 301 ? 9.148 -12.885 -7.506 1.00 97.25 301 THR A N 1
ATOM 2329 C CA . THR A 1 301 ? 8.811 -11.463 -7.387 1.00 97.25 301 THR A CA 1
ATOM 2330 C C . THR A 1 301 ? 7.357 -11.181 -7.750 1.00 97.25 301 THR A C 1
ATOM 2332 O O . THR A 1 301 ? 6.844 -10.144 -7.356 1.00 97.25 301 THR A O 1
ATOM 2335 N N . VAL A 1 302 ? 6.646 -12.116 -8.393 1.00 98.69 302 VAL A N 1
ATOM 2336 C CA . VAL A 1 302 ? 5.196 -12.044 -8.637 1.00 98.69 302 VAL A CA 1
ATOM 2337 C C . VAL A 1 302 ? 4.542 -13.394 -8.360 1.00 98.69 302 VAL A C 1
ATOM 2339 O O . VAL A 1 302 ? 5.066 -14.436 -8.759 1.00 98.69 302 VAL A O 1
ATOM 2342 N N . ALA A 1 303 ? 3.374 -13.381 -7.718 1.00 98.56 303 ALA A N 1
ATOM 2343 C CA . ALA A 1 303 ? 2.564 -14.575 -7.516 1.00 98.56 303 ALA A CA 1
ATOM 2344 C C . ALA A 1 303 ? 1.062 -14.324 -7.646 1.00 98.56 303 ALA A C 1
ATOM 2346 O O . ALA A 1 303 ? 0.554 -13.248 -7.336 1.00 98.56 303 ALA A O 1
ATOM 2347 N N . GLU A 1 304 ? 0.355 -15.372 -8.058 1.00 98.75 304 GLU A N 1
ATOM 2348 C CA . GLU A 1 304 ? -1.093 -15.498 -7.925 1.00 98.75 304 GLU A CA 1
ATOM 2349 C C . GLU A 1 304 ? -1.443 -15.973 -6.508 1.00 98.75 304 GLU A C 1
ATOM 2351 O O . GLU A 1 304 ? -0.784 -16.867 -5.963 1.00 98.75 304 GLU A O 1
ATOM 2356 N N . LEU A 1 305 ? -2.482 -15.382 -5.917 1.00 98.62 305 LEU A N 1
ATOM 2357 C CA . LEU A 1 305 ? -2.925 -15.650 -4.550 1.00 98.62 305 LEU A CA 1
ATOM 2358 C C . LEU A 1 305 ? -4.155 -16.559 -4.527 1.00 98.62 305 LEU A C 1
ATOM 2360 O O . LEU A 1 305 ? -5.106 -16.366 -5.287 1.00 98.62 305 LEU A O 1
ATOM 2364 N N . PHE A 1 306 ? -4.178 -17.505 -3.589 1.00 97.44 306 PHE A N 1
ATOM 2365 C CA . PHE A 1 306 ? -5.266 -18.468 -3.423 1.00 97.44 306 PHE A CA 1
ATOM 2366 C C . PHE A 1 306 ? -5.931 -18.367 -2.047 1.00 97.44 306 PHE A C 1
ATOM 2368 O O . PHE A 1 306 ? -5.309 -18.034 -1.041 1.00 97.44 306 PHE A O 1
ATOM 2375 N N . ALA A 1 307 ? -7.214 -18.738 -1.982 1.00 90.19 307 ALA A N 1
ATOM 2376 C CA . ALA A 1 307 ? -8.074 -18.572 -0.802 1.00 90.19 307 ALA A CA 1
ATOM 2377 C C . ALA A 1 307 ? -7.599 -19.289 0.482 1.00 90.19 307 ALA A C 1
ATOM 2379 O O . ALA A 1 307 ? -8.077 -18.996 1.576 1.00 90.19 307 ALA A O 1
ATOM 2380 N N . ASN A 1 308 ? -6.680 -20.246 0.368 1.00 91.19 308 ASN A N 1
ATOM 2381 C CA . ASN A 1 308 ? -6.040 -20.944 1.485 1.00 91.19 308 ASN A CA 1
ATOM 2382 C C . ASN A 1 308 ? -4.800 -20.208 2.035 1.00 91.19 308 ASN A C 1
ATOM 2384 O O . ASN A 1 308 ? -4.077 -20.793 2.839 1.00 91.19 308 ASN A O 1
ATOM 2388 N N . ASN A 1 309 ? -4.564 -18.956 1.627 1.00 96.00 309 ASN A N 1
ATOM 2389 C CA . ASN A 1 309 ? -3.363 -18.176 1.933 1.00 96.00 309 ASN A CA 1
ATOM 2390 C C . ASN A 1 309 ? -2.073 -18.809 1.388 1.00 96.00 309 ASN A C 1
ATOM 2392 O O . ASN A 1 309 ? -1.037 -18.756 2.044 1.00 96.00 309 ASN A O 1
ATOM 2396 N N . THR A 1 310 ? -2.154 -19.460 0.225 1.00 97.19 310 THR A N 1
ATOM 2397 C CA . THR A 1 310 ? -0.966 -19.912 -0.514 1.00 97.19 310 THR A CA 1
ATOM 2398 C C . THR A 1 310 ? -0.791 -19.101 -1.780 1.00 97.19 310 THR A C 1
ATOM 2400 O O . THR A 1 310 ? -1.761 -18.573 -2.330 1.00 97.19 310 THR A O 1
ATOM 2403 N N . GLU A 1 311 ? 0.448 -19.027 -2.236 1.00 97.88 311 GLU A N 1
ATOM 2404 C CA . GLU A 1 311 ? 0.859 -18.250 -3.390 1.00 97.88 311 GLU A CA 1
ATOM 2405 C C . GLU A 1 311 ? 1.601 -19.134 -4.396 1.00 97.88 311 GLU A C 1
ATOM 2407 O O . GLU A 1 311 ? 2.304 -20.080 -4.026 1.00 97.88 311 GLU A O 1
ATOM 2412 N N . ARG A 1 312 ? 1.440 -18.838 -5.688 1.00 97.88 312 ARG A N 1
ATOM 2413 C CA . ARG A 1 312 ? 2.139 -19.534 -6.776 1.00 97.88 312 ARG A CA 1
ATOM 2414 C C . ARG A 1 312 ? 2.831 -18.523 -7.687 1.00 97.88 312 ARG A C 1
ATOM 2416 O O . ARG A 1 312 ? 2.140 -17.618 -8.154 1.00 97.88 312 ARG A O 1
ATOM 2423 N N . PRO A 1 313 ? 4.129 -18.699 -8.003 1.00 98.19 313 PRO A N 1
ATOM 2424 C CA . PRO A 1 313 ? 4.837 -17.824 -8.932 1.00 98.19 313 PRO A CA 1
ATOM 2425 C C . PRO A 1 313 ? 4.073 -17.637 -10.245 1.00 98.19 313 PRO A C 1
ATOM 2427 O O . PRO A 1 313 ? 3.589 -18.614 -10.823 1.00 98.19 313 PRO A O 1
ATOM 2430 N N . TYR A 1 314 ? 3.988 -16.395 -10.713 1.00 98.50 314 TYR A N 1
ATOM 2431 C CA . TYR A 1 314 ? 3.251 -16.017 -11.920 1.00 98.50 314 TYR A CA 1
ATOM 2432 C C . TYR A 1 314 ? 4.094 -15.071 -12.798 1.00 98.50 314 TYR A C 1
ATOM 2434 O O . TYR A 1 314 ? 4.799 -14.230 -12.240 1.00 98.50 314 TYR A O 1
ATOM 2442 N N . PRO A 1 315 ? 4.069 -15.170 -14.145 1.00 97.31 315 PRO A N 1
ATOM 2443 C CA . PRO A 1 315 ? 3.284 -16.104 -14.969 1.00 97.31 315 PRO A CA 1
ATOM 2444 C C . PRO A 1 315 ? 3.744 -17.562 -14.858 1.00 97.31 315 PRO A C 1
ATOM 2446 O O . PRO A 1 315 ? 2.957 -18.483 -15.048 1.00 97.31 315 PRO A O 1
ATOM 2449 N N . SER A 1 316 ? 5.000 -17.790 -14.479 1.00 96.88 316 SER A N 1
ATOM 2450 C CA . SER A 1 316 ? 5.514 -19.121 -14.172 1.00 96.88 316 SER A CA 1
ATOM 2451 C C . SER A 1 316 ? 6.651 -19.050 -13.154 1.00 96.88 316 SER A C 1
ATOM 2453 O O . SER A 1 316 ? 7.214 -17.982 -12.890 1.00 96.88 316 SER A O 1
ATOM 2455 N N . ALA A 1 317 ? 7.005 -20.204 -12.584 1.00 96.19 317 ALA A N 1
ATOM 2456 C CA . ALA A 1 317 ? 8.185 -20.326 -11.731 1.00 96.19 317 ALA A CA 1
ATOM 2457 C C . ALA A 1 317 ? 9.485 -20.058 -12.506 1.00 96.19 317 ALA A C 1
ATOM 2459 O O . ALA A 1 317 ? 10.387 -19.430 -11.965 1.00 96.19 317 ALA A O 1
ATOM 2460 N N . GLU A 1 318 ? 9.553 -20.478 -13.772 1.00 95.62 318 GLU A N 1
ATOM 2461 C CA . GLU A 1 318 ? 10.697 -20.235 -14.658 1.00 95.62 318 GLU A CA 1
ATOM 2462 C C . GLU A 1 318 ? 10.905 -18.737 -14.895 1.00 95.62 318 GLU A C 1
ATOM 2464 O O . GLU A 1 318 ? 11.987 -18.221 -14.644 1.00 95.62 318 GLU A O 1
ATOM 2469 N N . TYR A 1 319 ? 9.842 -18.006 -15.245 1.00 96.62 319 TYR A N 1
ATOM 2470 C CA . TYR A 1 319 ? 9.935 -16.572 -15.524 1.00 96.62 319 TYR A CA 1
ATOM 2471 C C . TYR A 1 319 ? 10.321 -15.747 -14.282 1.00 96.62 319 TYR A C 1
ATOM 2473 O O . TYR A 1 319 ? 10.893 -14.670 -14.405 1.00 96.62 319 TYR A O 1
ATOM 2481 N N . ASN A 1 320 ? 10.033 -16.248 -13.075 1.00 96.94 320 ASN A N 1
ATOM 2482 C CA . ASN A 1 320 ? 10.452 -15.631 -11.810 1.00 96.94 320 ASN A CA 1
ATOM 2483 C C . ASN A 1 320 ? 11.882 -15.999 -11.382 1.00 96.94 320 ASN A C 1
ATOM 2485 O O . ASN A 1 320 ? 12.387 -15.407 -10.430 1.00 96.94 320 ASN A O 1
ATOM 2489 N N . ASN A 1 321 ? 12.521 -16.974 -12.034 1.00 95.25 321 ASN A N 1
ATOM 2490 C CA . ASN A 1 321 ? 13.811 -17.515 -11.624 1.00 95.25 321 ASN A CA 1
ATOM 2491 C C . ASN A 1 321 ? 14.881 -17.240 -12.686 1.00 95.25 321 ASN A C 1
ATOM 2493 O O . ASN A 1 321 ? 15.209 -18.104 -13.498 1.00 95.25 321 ASN A O 1
ATOM 2497 N N . SER A 1 322 ? 15.423 -16.022 -12.676 1.00 92.50 322 SER A N 1
ATOM 2498 C CA . SER A 1 322 ? 16.486 -15.617 -13.599 1.00 92.50 322 SER A CA 1
ATOM 2499 C C . SER A 1 322 ? 17.761 -16.465 -13.421 1.00 92.50 322 SER A C 1
ATOM 2501 O O . SER A 1 322 ? 18.151 -16.774 -12.289 1.00 92.50 322 SER A O 1
ATOM 2503 N N . PRO A 1 323 ? 18.460 -16.844 -14.511 1.00 92.56 323 PRO A N 1
ATOM 2504 C CA . PRO A 1 323 ? 19.696 -17.616 -14.408 1.00 92.56 323 PRO A CA 1
ATOM 2505 C C . PRO A 1 323 ? 20.791 -16.864 -13.637 1.00 92.56 323 PRO A C 1
ATOM 2507 O O . PRO A 1 323 ? 21.235 -15.791 -14.047 1.00 92.56 323 PRO A O 1
ATOM 2510 N N . GLY A 1 324 ? 21.255 -17.446 -12.529 1.00 93.00 324 GLY A N 1
ATOM 2511 C CA . GLY A 1 324 ? 22.213 -16.798 -11.621 1.00 93.00 324 GLY A CA 1
ATOM 2512 C C . GLY A 1 324 ? 21.590 -15.772 -10.665 1.00 93.00 324 GLY A C 1
ATOM 2513 O O . GLY A 1 324 ? 22.324 -15.130 -9.918 1.00 93.00 324 GLY A O 1
ATOM 2514 N N . GLY A 1 325 ? 20.260 -15.646 -10.665 1.00 96.12 325 GLY A N 1
ATOM 2515 C CA . GLY A 1 325 ? 19.497 -14.759 -9.795 1.00 96.12 325 GLY A CA 1
ATOM 2516 C C . GLY A 1 325 ? 19.323 -13.337 -10.326 1.00 96.12 325 GLY A C 1
ATOM 2517 O O . GLY A 1 325 ? 19.745 -12.980 -11.427 1.00 96.12 325 GLY A O 1
ATOM 2518 N N . ALA A 1 326 ? 18.703 -12.501 -9.495 1.00 97.50 326 ALA A N 1
ATOM 2519 C CA . ALA A 1 326 ? 18.345 -11.122 -9.822 1.00 97.50 326 ALA A CA 1
ATOM 2520 C C . ALA A 1 326 ? 19.549 -10.158 -9.870 1.00 97.50 326 ALA A C 1
ATOM 2522 O O . ALA A 1 326 ? 19.417 -9.030 -10.350 1.00 97.50 326 ALA A O 1
ATOM 2523 N N . ILE A 1 327 ? 20.720 -10.574 -9.375 1.00 98.06 327 ILE A N 1
ATOM 2524 C CA . ILE A 1 327 ? 21.927 -9.744 -9.289 1.00 98.06 327 ILE A CA 1
ATOM 2525 C C . ILE A 1 327 ? 23.040 -10.354 -10.137 1.00 98.06 327 ILE A C 1
ATOM 2527 O O . ILE A 1 327 ? 23.431 -11.505 -9.960 1.00 98.06 327 ILE A O 1
ATOM 2531 N N . ASN A 1 328 ? 23.606 -9.540 -11.023 1.00 96.94 328 ASN A N 1
ATOM 2532 C CA . ASN A 1 328 ? 24.787 -9.878 -11.790 1.00 96.94 328 ASN A CA 1
ATOM 2533 C C . ASN A 1 328 ? 26.065 -9.530 -11.009 1.00 96.94 328 ASN A C 1
ATOM 2535 O O . ASN A 1 328 ? 26.514 -8.381 -10.977 1.00 96.94 328 ASN A O 1
ATOM 2539 N N . TYR A 1 329 ? 26.684 -10.555 -10.423 1.00 95.81 329 TYR A N 1
ATOM 2540 C CA . TYR A 1 329 ? 27.961 -10.443 -9.711 1.00 95.81 329 TYR A CA 1
ATOM 2541 C C . TYR A 1 329 ? 29.199 -10.469 -10.621 1.00 95.81 329 TYR A C 1
ATOM 2543 O O . TYR A 1 329 ? 30.319 -10.376 -10.122 1.00 95.81 329 TYR A O 1
ATOM 2551 N N . THR A 1 330 ? 29.046 -10.587 -11.946 1.00 94.94 330 THR A N 1
ATOM 2552 C CA . THR A 1 330 ? 30.189 -10.540 -12.876 1.00 94.94 330 THR A CA 1
ATOM 2553 C C . THR A 1 330 ? 30.625 -9.112 -13.211 1.00 94.94 330 THR A C 1
ATOM 2555 O O . THR A 1 330 ? 31.637 -8.933 -13.887 1.00 94.94 330 THR A O 1
ATOM 2558 N N . THR A 1 331 ? 29.869 -8.092 -12.793 1.00 94.75 331 THR A N 1
ATOM 2559 C CA . THR A 1 331 ? 30.232 -6.676 -12.944 1.00 94.75 331 THR A CA 1
ATOM 2560 C C . THR A 1 331 ? 30.826 -6.120 -11.651 1.00 94.75 331 THR A C 1
ATOM 2562 O O . THR A 1 331 ? 30.499 -6.581 -10.559 1.00 94.75 331 THR A O 1
ATOM 2565 N N . THR A 1 332 ? 31.666 -5.086 -11.765 1.00 93.56 332 THR A N 1
ATOM 2566 C CA . THR A 1 332 ? 32.241 -4.377 -10.611 1.00 93.56 332 THR A CA 1
ATOM 2567 C C . THR A 1 332 ? 31.966 -2.872 -10.737 1.00 93.56 332 THR A C 1
ATOM 2569 O O . THR A 1 332 ? 32.567 -2.237 -11.607 1.00 93.56 332 THR A O 1
ATOM 2572 N N . PRO A 1 333 ? 31.096 -2.281 -9.892 1.00 94.19 333 PRO A N 1
ATOM 2573 C CA . PRO A 1 333 ? 30.298 -2.944 -8.850 1.00 94.19 333 PRO A CA 1
ATOM 2574 C C . PRO A 1 333 ? 29.232 -3.906 -9.426 1.00 94.19 333 PRO A C 1
ATOM 2576 O O . PRO A 1 333 ? 28.917 -3.820 -10.620 1.00 94.19 333 PRO A O 1
ATOM 2579 N N . PRO A 1 334 ? 28.669 -4.820 -8.606 1.00 96.88 334 PRO A N 1
ATOM 2580 C CA . PRO A 1 334 ? 27.530 -5.644 -9.005 1.00 96.88 334 PRO A CA 1
ATOM 2581 C C . PRO A 1 334 ? 26.355 -4.795 -9.495 1.00 96.88 334 PRO A C 1
ATOM 2583 O O . PRO A 1 334 ? 26.143 -3.668 -9.040 1.00 96.88 334 PRO A O 1
ATOM 2586 N N . SER A 1 335 ? 25.590 -5.349 -10.425 1.00 97.50 335 SER A N 1
ATOM 2587 C CA . SER A 1 335 ? 24.443 -4.690 -11.056 1.00 97.50 335 SER A CA 1
ATOM 2588 C C . SER A 1 335 ? 23.225 -5.606 -11.042 1.00 97.50 335 SER A C 1
ATOM 2590 O O . SER A 1 335 ? 23.341 -6.801 -10.776 1.00 97.50 335 SER A O 1
ATOM 2592 N N . GLY A 1 336 ? 22.041 -5.065 -11.314 1.00 97.69 336 GLY A N 1
ATOM 2593 C CA . GLY A 1 336 ? 20.863 -5.885 -11.562 1.00 97.69 336 GLY A CA 1
ATOM 2594 C C . GLY A 1 336 ? 21.078 -6.738 -12.808 1.00 97.69 336 GLY A C 1
ATOM 2595 O O . GLY A 1 336 ? 21.709 -6.295 -13.776 1.00 97.69 336 GLY A O 1
ATOM 2596 N N . ALA A 1 337 ? 20.565 -7.965 -12.791 1.00 97.06 337 ALA A N 1
ATOM 2597 C CA . ALA A 1 337 ? 20.523 -8.790 -13.988 1.00 97.06 337 ALA A CA 1
ATOM 2598 C C . ALA A 1 337 ? 19.650 -8.122 -15.070 1.00 97.06 337 ALA A C 1
ATOM 2600 O O . ALA A 1 337 ? 18.784 -7.295 -14.784 1.00 97.06 337 ALA A O 1
ATOM 2601 N N . ASN A 1 338 ? 19.902 -8.449 -16.336 1.00 94.94 338 ASN A N 1
ATOM 2602 C CA . ASN A 1 338 ? 19.289 -7.777 -17.486 1.00 94.94 338 ASN A CA 1
ATOM 2603 C C . ASN A 1 338 ? 18.557 -8.727 -18.442 1.00 94.94 338 ASN A C 1
ATOM 2605 O O . ASN A 1 338 ? 18.399 -8.422 -19.626 1.00 94.94 338 ASN A O 1
ATOM 2609 N N . TYR A 1 339 ? 18.113 -9.874 -17.930 1.00 95.88 339 TYR A N 1
ATOM 2610 C CA . TYR A 1 339 ? 17.279 -10.805 -18.678 1.00 95.88 339 TYR A CA 1
ATOM 2611 C C . TYR A 1 339 ? 15.934 -10.146 -19.015 1.00 95.88 339 TYR A C 1
ATOM 2613 O O . TYR A 1 339 ? 15.191 -9.719 -18.129 1.00 95.88 339 TYR A O 1
ATOM 2621 N N . GLN A 1 340 ? 15.631 -10.042 -20.309 1.00 95.12 340 GLN A N 1
ATOM 2622 C CA . GLN A 1 340 ? 14.370 -9.465 -20.795 1.00 95.12 340 GLN A CA 1
ATOM 2623 C C . GLN A 1 340 ? 13.215 -10.473 -20.731 1.00 95.12 340 GLN A C 1
ATOM 2625 O O . GLN A 1 340 ? 12.053 -10.082 -20.682 1.00 95.12 340 GLN A O 1
ATOM 2630 N N . ASP A 1 341 ? 13.555 -11.757 -20.702 1.00 95.88 341 ASP A N 1
ATOM 2631 C CA . ASP A 1 341 ? 12.687 -12.930 -20.647 1.00 95.88 341 ASP A CA 1
ATOM 2632 C C . ASP A 1 341 ? 12.573 -13.521 -19.231 1.00 95.88 341 ASP A C 1
ATOM 2634 O O . ASP A 1 341 ? 12.144 -14.658 -19.072 1.00 95.88 341 ASP A O 1
ATOM 2638 N N . HIS A 1 342 ? 12.972 -12.767 -18.203 1.00 97.19 342 HIS A N 1
ATOM 2639 C CA . HIS A 1 342 ? 12.805 -13.132 -16.797 1.00 97.19 342 HIS A CA 1
ATOM 2640 C C . HIS A 1 342 ? 12.497 -11.884 -15.964 1.00 97.19 342 HIS A C 1
ATOM 2642 O O . HIS A 1 342 ? 12.846 -10.758 -16.334 1.00 97.19 342 HIS A O 1
ATOM 2648 N N . LEU A 1 343 ? 11.866 -12.078 -14.811 1.00 97.94 343 LEU A N 1
ATOM 2649 C CA . LEU A 1 343 ? 11.661 -11.033 -13.815 1.00 97.94 343 LEU A CA 1
ATOM 2650 C C . LEU A 1 343 ? 12.913 -10.869 -12.952 1.00 97.94 343 LEU A C 1
ATOM 2652 O O . LEU A 1 343 ? 13.549 -11.849 -12.556 1.00 97.94 343 LEU A O 1
ATOM 2656 N N . ILE A 1 344 ? 13.254 -9.615 -12.666 1.00 97.75 344 ILE A N 1
ATOM 2657 C CA . ILE A 1 344 ? 14.433 -9.239 -11.886 1.00 97.75 344 ILE A CA 1
ATOM 2658 C C . ILE A 1 344 ? 14.007 -8.665 -10.537 1.00 97.75 344 ILE A C 1
ATOM 2660 O O . ILE A 1 344 ? 14.299 -9.256 -9.501 1.00 97.75 344 ILE A O 1
ATOM 2664 N N . GLY A 1 345 ? 13.286 -7.543 -10.534 1.00 96.75 345 GLY A N 1
ATOM 2665 C CA . GLY A 1 345 ? 12.821 -6.897 -9.314 1.00 96.75 345 GLY A CA 1
ATOM 2666 C C . GLY A 1 345 ? 11.535 -6.119 -9.530 1.00 96.75 345 GLY A C 1
ATOM 2667 O O . GLY A 1 345 ? 11.559 -4.906 -9.752 1.00 96.75 345 GLY A O 1
ATOM 2668 N N . VAL A 1 346 ? 10.407 -6.823 -9.451 1.00 98.38 346 VAL A N 1
ATOM 2669 C CA . VAL A 1 346 ? 9.080 -6.252 -9.698 1.00 98.38 346 VAL A CA 1
ATOM 2670 C C . VAL A 1 346 ? 8.609 -5.441 -8.505 1.00 98.38 346 VAL A C 1
ATOM 2672 O O . VAL A 1 346 ? 8.548 -5.949 -7.384 1.00 98.38 346 VAL A O 1
ATOM 2675 N N . GLN A 1 347 ? 8.208 -4.201 -8.776 1.00 97.50 347 GLN A N 1
ATOM 2676 C CA . GLN A 1 347 ? 7.708 -3.267 -7.769 1.00 97.50 347 GLN A CA 1
ATOM 2677 C C . GLN A 1 347 ? 6.189 -3.068 -7.831 1.00 97.50 347 GLN A C 1
ATOM 2679 O O . GLN A 1 347 ? 5.583 -2.893 -6.774 1.00 97.50 347 GLN A O 1
ATOM 2684 N N . SER A 1 348 ? 5.563 -3.200 -9.006 1.00 98.19 348 SER A N 1
ATOM 2685 C CA . SER A 1 348 ? 4.105 -3.096 -9.136 1.00 98.19 348 SER A CA 1
ATOM 2686 C C . SER A 1 348 ? 3.521 -4.102 -10.120 1.00 98.19 348 SER A C 1
ATOM 2688 O O . SER A 1 348 ? 4.140 -4.488 -11.116 1.00 98.19 348 SER A O 1
ATOM 2690 N N . VAL A 1 349 ? 2.299 -4.528 -9.805 1.00 98.62 349 VAL A N 1
ATOM 2691 C CA . VAL A 1 349 ? 1.426 -5.323 -10.663 1.00 98.62 349 VAL A CA 1
ATOM 2692 C C . VAL A 1 349 ? 0.054 -4.671 -10.714 1.00 98.62 349 VAL A C 1
ATOM 2694 O O . VAL A 1 349 ? -0.523 -4.348 -9.679 1.00 98.62 349 VAL A O 1
ATOM 2697 N N . VAL A 1 350 ? -0.486 -4.487 -11.916 1.00 98.56 350 VAL A N 1
ATOM 2698 C CA . VAL A 1 350 ? -1.773 -3.814 -12.135 1.00 98.56 350 VAL A CA 1
ATOM 2699 C C . VAL A 1 350 ? -2.509 -4.509 -13.268 1.00 98.56 350 VAL A C 1
ATOM 2701 O O . VAL A 1 350 ? -1.910 -4.877 -14.274 1.00 98.56 350 VAL A O 1
ATOM 2704 N N . ILE A 1 351 ? -3.820 -4.694 -13.118 1.00 98.50 351 ILE A N 1
ATOM 2705 C CA . ILE A 1 351 ? -4.660 -5.234 -14.190 1.00 98.50 351 ILE A CA 1
ATOM 2706 C C . ILE A 1 351 ? -5.336 -4.084 -14.917 1.00 98.50 351 ILE A C 1
ATOM 2708 O O . ILE A 1 351 ? -6.032 -3.281 -14.292 1.00 98.50 351 ILE A O 1
ATOM 2712 N N . ASP A 1 352 ? -5.166 -4.030 -16.230 1.00 97.25 352 ASP A N 1
ATOM 2713 C CA . ASP A 1 352 ? -5.700 -2.961 -17.066 1.00 97.25 352 ASP A CA 1
ATOM 2714 C C . ASP A 1 352 ? -7.211 -3.119 -17.361 1.00 97.25 352 ASP A C 1
ATOM 2716 O O . ASP A 1 352 ? -7.843 -4.097 -16.939 1.00 97.25 352 ASP A O 1
ATOM 2720 N N . PRO A 1 353 ? -7.832 -2.163 -18.079 1.00 96.12 353 PRO A N 1
ATOM 2721 C CA . PRO A 1 353 ? -9.243 -2.250 -18.445 1.00 96.12 353 PRO A CA 1
ATOM 2722 C C . PRO A 1 353 ? -9.632 -3.435 -19.338 1.00 96.12 353 PRO A C 1
ATOM 2724 O O . PRO A 1 353 ? -10.828 -3.689 -19.466 1.00 96.12 353 PRO A O 1
ATOM 2727 N N . LEU A 1 354 ? -8.695 -4.146 -19.973 1.00 95.81 354 LEU A N 1
ATOM 2728 C CA . LEU A 1 354 ? -8.961 -5.333 -20.802 1.00 95.81 354 LEU A CA 1
ATOM 2729 C C . LEU A 1 354 ? -8.739 -6.650 -20.039 1.00 95.81 354 LEU A C 1
ATOM 2731 O O . LEU A 1 354 ? -8.737 -7.710 -20.657 1.00 95.81 354 LEU A O 1
ATOM 2735 N N . ASP A 1 355 ? -8.589 -6.583 -18.714 1.00 97.19 355 ASP A N 1
ATOM 2736 C CA . ASP A 1 355 ? -8.328 -7.722 -17.826 1.00 97.19 355 ASP A CA 1
ATOM 2737 C C . ASP A 1 355 ? -6.996 -8.436 -18.119 1.00 97.19 355 ASP A C 1
ATOM 2739 O O . ASP A 1 355 ? -6.870 -9.654 -18.002 1.00 97.19 355 ASP A O 1
ATOM 2743 N N . ARG A 1 356 ? -5.975 -7.659 -18.499 1.00 97.75 356 ARG A N 1
ATOM 2744 C CA . ARG A 1 356 ? -4.598 -8.132 -18.701 1.00 97.75 356 ARG A CA 1
ATOM 2745 C C . ARG A 1 356 ? -3.746 -7.723 -17.508 1.00 97.75 356 ARG A C 1
ATOM 2747 O O . ARG A 1 356 ? -3.827 -6.575 -17.067 1.00 97.75 356 ARG A O 1
ATOM 2754 N N . LEU A 1 357 ? -2.920 -8.632 -16.995 1.00 98.75 357 LEU A N 1
ATOM 2755 C CA . LEU A 1 357 ? -1.976 -8.305 -15.926 1.00 98.75 357 LEU A CA 1
ATOM 2756 C C . LEU A 1 357 ? -0.748 -7.632 -16.521 1.00 98.75 357 LEU A C 1
ATOM 2758 O O . LEU A 1 357 ? -0.100 -8.186 -17.404 1.00 98.75 357 LEU A O 1
ATOM 2762 N N . TRP A 1 358 ? -0.390 -6.481 -15.978 1.00 98.75 358 TRP A N 1
ATOM 2763 C CA . TRP A 1 358 ? 0.851 -5.797 -16.282 1.00 98.75 358 TRP A CA 1
ATOM 2764 C C . TRP A 1 358 ? 1.785 -5.824 -15.081 1.00 98.75 358 TRP A C 1
ATOM 2766 O O . TRP A 1 358 ? 1.366 -5.591 -13.949 1.00 98.75 358 TRP A O 1
ATOM 2776 N N . ILE A 1 359 ? 3.051 -6.120 -15.349 1.00 98.81 359 ILE A N 1
ATOM 2777 C CA . ILE A 1 359 ? 4.116 -6.313 -14.370 1.00 98.81 359 ILE A CA 1
ATOM 2778 C C . ILE A 1 359 ? 5.189 -5.255 -14.633 1.00 98.81 359 ILE A C 1
ATOM 2780 O O . ILE A 1 359 ? 5.775 -5.229 -15.717 1.00 98.81 359 ILE A O 1
ATOM 2784 N N . LEU A 1 360 ? 5.447 -4.392 -13.651 1.00 98.81 360 LEU A N 1
ATOM 2785 C CA . LEU A 1 360 ? 6.453 -3.336 -13.722 1.00 98.81 360 LEU A CA 1
ATOM 2786 C C . LEU A 1 360 ? 7.726 -3.765 -12.984 1.00 98.81 360 LEU A C 1
ATOM 2788 O O . LEU A 1 360 ? 7.763 -3.851 -11.754 1.00 98.81 360 LEU A O 1
ATOM 2792 N N . ASP A 1 361 ? 8.773 -4.036 -13.755 1.00 98.62 361 ASP A N 1
ATOM 2793 C CA . ASP A 1 361 ? 10.070 -4.498 -13.273 1.00 98.62 361 ASP A CA 1
ATOM 2794 C C . ASP A 1 361 ? 11.066 -3.337 -13.224 1.00 98.62 361 ASP A C 1
ATOM 2796 O O . ASP A 1 361 ? 11.312 -2.658 -14.224 1.00 98.62 361 ASP A O 1
ATOM 2800 N N . THR A 1 362 ? 11.650 -3.114 -12.048 1.00 97.69 362 THR A N 1
ATOM 2801 C CA . THR A 1 362 ? 12.656 -2.069 -11.826 1.00 97.69 362 THR A CA 1
ATOM 2802 C C . THR A 1 362 ? 14.027 -2.461 -12.363 1.00 97.69 362 THR A C 1
ATOM 2804 O O . THR A 1 362 ? 14.867 -1.591 -12.578 1.00 97.69 362 THR A O 1
ATOM 2807 N N . GLY A 1 363 ? 14.291 -3.759 -12.547 1.00 97.56 363 GLY A N 1
ATOM 2808 C CA . GLY A 1 363 ? 15.627 -4.274 -12.828 1.00 97.56 363 GLY A CA 1
ATOM 2809 C C . GLY A 1 363 ? 16.598 -4.151 -11.649 1.00 97.56 363 GLY A C 1
ATOM 2810 O O . GLY A 1 363 ? 17.806 -4.239 -11.867 1.00 97.56 363 GLY A O 1
ATOM 2811 N N . ARG A 1 364 ? 16.113 -3.901 -10.423 1.00 97.19 364 ARG A N 1
ATOM 2812 C CA . ARG A 1 364 ? 16.946 -3.651 -9.234 1.00 97.19 364 ARG A CA 1
ATOM 2813 C C . ARG A 1 364 ? 16.614 -4.606 -8.093 1.00 97.19 364 ARG A C 1
ATOM 2815 O O . ARG A 1 364 ? 15.457 -4.950 -7.866 1.00 97.19 364 ARG A O 1
ATOM 2822 N N . ALA A 1 365 ? 17.640 -4.983 -7.339 1.00 97.19 365 ALA A N 1
ATOM 2823 C CA . ALA A 1 365 ? 17.537 -5.879 -6.193 1.00 97.19 365 ALA A CA 1
ATOM 2824 C C . ALA A 1 365 ? 18.534 -5.485 -5.093 1.00 97.19 365 ALA A C 1
ATOM 2826 O O . ALA A 1 365 ? 19.574 -4.883 -5.368 1.00 97.19 365 ALA A O 1
ATOM 2827 N N . LEU A 1 366 ? 18.220 -5.815 -3.844 1.00 95.12 366 LEU A N 1
ATOM 2828 C CA . LEU A 1 366 ? 19.142 -5.657 -2.726 1.00 95.12 366 LEU A CA 1
ATOM 2829 C C . LEU A 1 366 ? 20.065 -6.870 -2.639 1.00 95.12 366 LEU A C 1
ATOM 2831 O O . LEU A 1 366 ? 19.613 -8.018 -2.665 1.00 95.12 366 LEU A O 1
ATOM 2835 N N . THR A 1 367 ? 21.359 -6.619 -2.484 1.00 93.31 367 THR A N 1
ATOM 2836 C CA . THR A 1 367 ? 22.315 -7.620 -1.999 1.00 93.31 367 THR A CA 1
ATOM 2837 C C . THR A 1 367 ? 21.995 -8.009 -0.552 1.00 93.31 367 THR A C 1
ATOM 2839 O O . THR A 1 367 ? 21.239 -7.335 0.149 1.00 93.31 367 THR A O 1
ATOM 2842 N N . SER A 1 368 ? 22.605 -9.091 -0.062 1.00 89.00 368 SER A N 1
ATOM 2843 C CA . SER A 1 368 ? 22.399 -9.577 1.311 1.00 89.00 368 SER A CA 1
ATOM 2844 C C . SER A 1 368 ? 22.799 -8.578 2.405 1.00 89.00 368 SER A C 1
ATOM 2846 O O . SER A 1 368 ? 22.337 -8.701 3.533 1.00 89.00 368 SER A O 1
ATOM 2848 N N . ASP A 1 369 ? 23.662 -7.611 2.088 1.00 85.81 369 ASP A N 1
ATOM 2849 C CA . ASP A 1 369 ? 24.069 -6.521 2.985 1.00 85.81 369 ASP A CA 1
ATOM 2850 C C . ASP A 1 369 ? 23.172 -5.271 2.875 1.00 85.81 369 ASP A C 1
ATOM 2852 O O . ASP A 1 369 ? 23.419 -4.272 3.546 1.00 85.81 369 ASP A O 1
ATOM 2856 N N . GLY A 1 370 ? 22.114 -5.317 2.057 1.00 87.19 370 GLY A N 1
ATOM 2857 C CA . GLY A 1 370 ? 21.169 -4.215 1.885 1.00 87.19 370 GLY A CA 1
ATOM 2858 C C . GLY A 1 370 ? 21.613 -3.140 0.890 1.00 87.19 370 GLY A C 1
ATOM 2859 O O . GLY A 1 370 ? 21.015 -2.064 0.864 1.00 87.19 370 GLY A O 1
ATOM 2860 N N . THR A 1 371 ? 22.623 -3.399 0.056 1.00 90.06 371 THR A N 1
ATOM 2861 C CA . THR A 1 371 ? 23.007 -2.484 -1.030 1.00 90.06 371 THR A CA 1
ATOM 2862 C C . THR A 1 371 ? 22.073 -2.647 -2.229 1.00 90.06 371 THR A C 1
ATOM 2864 O O . THR A 1 371 ? 21.960 -3.727 -2.809 1.00 90.06 371 THR A O 1
ATOM 2867 N N . LEU A 1 372 ? 21.414 -1.563 -2.644 1.00 93.38 372 LEU A N 1
ATOM 2868 C CA . LEU A 1 372 ? 20.561 -1.569 -3.833 1.00 93.38 372 LEU A CA 1
ATOM 2869 C C . LEU A 1 372 ? 21.416 -1.436 -5.093 1.00 93.38 372 LEU A C 1
ATOM 2871 O O . LEU A 1 372 ? 21.977 -0.372 -5.359 1.00 93.38 372 LEU A O 1
ATOM 2875 N N . VAL A 1 373 ? 21.501 -2.500 -5.892 1.00 96.50 373 VAL A N 1
ATOM 2876 C CA . VAL A 1 373 ? 22.314 -2.478 -7.114 1.00 96.50 373 VAL A CA 1
ATOM 2877 C C . VAL A 1 373 ? 21.698 -1.576 -8.186 1.00 96.50 373 VAL A C 1
ATOM 2879 O O . VAL A 1 373 ? 20.482 -1.353 -8.230 1.00 96.50 373 VAL A O 1
ATOM 2882 N N . LEU A 1 374 ? 22.547 -1.043 -9.064 1.00 96.75 374 LEU A N 1
ATOM 2883 C CA . LEU A 1 374 ? 22.105 -0.251 -10.211 1.00 96.75 374 LEU A CA 1
ATOM 2884 C C . LEU A 1 374 ? 21.386 -1.134 -11.228 1.00 96.75 374 LEU A C 1
ATOM 2886 O O . LEU A 1 374 ? 21.808 -2.266 -11.471 1.00 96.75 374 LEU A O 1
ATOM 2890 N N . ALA A 1 375 ? 20.343 -0.601 -11.860 1.00 96.56 375 ALA A N 1
ATOM 2891 C CA . ALA A 1 375 ? 19.697 -1.287 -12.967 1.00 96.56 375 ALA A CA 1
ATOM 2892 C C . ALA A 1 375 ? 20.625 -1.343 -14.190 1.00 96.56 375 ALA A C 1
ATOM 2894 O O . ALA A 1 375 ? 21.280 -0.359 -14.545 1.00 96.56 375 ALA A O 1
ATOM 2895 N N . SER A 1 376 ? 20.631 -2.488 -14.865 1.00 96.62 376 SER A N 1
ATOM 2896 C CA . SER A 1 376 ? 21.314 -2.679 -16.145 1.00 96.62 376 SER A CA 1
ATOM 2897 C C . SER A 1 376 ? 20.354 -2.451 -17.311 1.00 96.62 376 SER A C 1
ATOM 2899 O O . SER A 1 376 ? 19.162 -2.735 -17.208 1.00 96.62 376 SER A O 1
ATOM 2901 N N . VAL A 1 377 ? 20.866 -1.991 -18.458 1.00 94.50 377 VAL A N 1
ATOM 2902 C CA . VAL A 1 377 ? 20.065 -1.873 -19.691 1.00 94.50 377 VAL A CA 1
ATOM 2903 C C . VAL A 1 377 ? 19.462 -3.237 -20.042 1.00 94.50 377 VAL A C 1
ATOM 2905 O O . VAL A 1 377 ? 20.192 -4.225 -20.125 1.00 94.50 377 VAL A O 1
ATOM 2908 N N . GLY A 1 378 ? 18.141 -3.284 -20.243 1.00 93.56 378 GLY A N 1
ATOM 2909 C CA . GLY A 1 378 ? 17.372 -4.524 -20.424 1.00 93.56 378 GLY A CA 1
ATOM 2910 C C . GLY A 1 378 ? 16.645 -5.009 -19.165 1.00 93.56 378 GLY A C 1
ATOM 2911 O O . GLY A 1 378 ? 15.679 -5.756 -19.281 1.00 93.56 378 GLY A O 1
ATOM 2912 N N . GLY A 1 379 ? 17.073 -4.565 -17.979 1.00 96.31 379 GLY A N 1
ATOM 2913 C CA . GLY A 1 379 ? 16.440 -4.890 -16.699 1.00 96.31 379 GLY A CA 1
ATOM 2914 C C . GLY A 1 379 ? 15.091 -4.188 -16.512 1.00 96.31 379 GLY A C 1
ATOM 2915 O O . GLY A 1 379 ? 14.088 -4.896 -16.414 1.00 96.31 379 GLY A O 1
ATOM 2916 N N . PRO A 1 380 ? 15.044 -2.837 -16.492 1.00 98.06 380 PRO A N 1
ATOM 2917 C CA . PRO A 1 380 ? 13.804 -2.079 -16.346 1.00 98.06 380 PRO A CA 1
ATOM 2918 C C . PRO A 1 380 ? 12.853 -2.311 -17.520 1.00 98.06 380 PRO A C 1
ATOM 2920 O O . PRO A 1 380 ? 13.196 -2.029 -18.676 1.00 98.06 380 PRO A O 1
ATOM 2923 N N . LYS A 1 381 ? 11.653 -2.816 -17.233 1.00 98.50 381 LYS A N 1
ATOM 2924 C CA . LYS A 1 381 ? 10.688 -3.202 -18.268 1.00 98.50 381 LYS A CA 1
ATOM 2925 C C . LYS A 1 381 ? 9.256 -3.282 -17.750 1.00 98.50 381 LYS A C 1
ATOM 2927 O O . LYS A 1 381 ? 9.013 -3.447 -16.557 1.00 98.50 381 LYS A O 1
ATOM 2932 N N . LEU A 1 382 ? 8.313 -3.203 -18.679 1.00 98.75 382 LEU A N 1
ATOM 2933 C CA . LEU A 1 382 ? 6.886 -3.407 -18.460 1.00 98.75 382 LEU A CA 1
ATOM 2934 C C . LEU A 1 382 ? 6.432 -4.637 -19.256 1.00 98.75 382 LEU A C 1
ATOM 2936 O O . LEU A 1 382 ? 6.592 -4.677 -20.477 1.00 98.75 382 LEU A O 1
ATOM 2940 N N . ILE A 1 383 ? 5.890 -5.643 -18.572 1.00 98.69 383 ILE A N 1
ATOM 2941 C CA . ILE A 1 383 ? 5.460 -6.911 -19.177 1.00 98.69 383 ILE A CA 1
ATOM 2942 C C . ILE A 1 383 ? 3.940 -7.028 -19.102 1.00 98.69 383 ILE A C 1
ATOM 2944 O O . ILE A 1 383 ? 3.379 -6.921 -18.016 1.00 98.69 383 ILE A O 1
ATOM 2948 N N . GLY A 1 384 ? 3.280 -7.281 -20.229 1.00 98.31 384 GLY A N 1
ATOM 2949 C CA . GLY A 1 384 ? 1.854 -7.598 -20.298 1.00 98.31 384 GLY A CA 1
ATOM 2950 C C . GLY A 1 384 ? 1.626 -9.105 -20.390 1.00 98.31 384 GLY A C 1
ATOM 2951 O O . GLY A 1 384 ? 2.294 -9.792 -21.167 1.00 98.31 384 GLY A O 1
ATOM 2952 N N . VAL A 1 385 ? 0.659 -9.620 -19.635 1.00 98.69 385 VAL A N 1
ATOM 2953 C CA . VAL A 1 385 ? 0.267 -11.034 -19.590 1.00 98.69 385 VAL A CA 1
ATOM 2954 C C . VAL A 1 385 ? -1.240 -11.152 -19.812 1.00 98.69 385 VAL A C 1
ATOM 2956 O O . VAL A 1 385 ? -2.035 -10.500 -19.131 1.00 98.69 385 VAL A O 1
ATOM 2959 N N . ASP A 1 386 ? -1.639 -12.003 -20.754 1.00 98.00 386 ASP A N 1
ATOM 2960 C CA . ASP A 1 386 ? -3.041 -12.363 -20.966 1.00 98.00 386 ASP A CA 1
ATOM 2961 C C . ASP A 1 386 ? -3.485 -13.338 -19.870 1.00 98.00 386 ASP A C 1
ATOM 2963 O O . ASP A 1 386 ? -2.925 -14.424 -19.730 1.00 98.00 386 ASP A O 1
ATOM 2967 N N . LEU A 1 387 ? -4.488 -12.945 -19.081 1.00 98.06 387 LEU A N 1
ATOM 2968 C CA . LEU A 1 387 ? -5.015 -13.754 -17.979 1.00 98.06 387 LEU A CA 1
ATOM 2969 C C . LEU A 1 387 ? -5.911 -14.915 -18.435 1.00 98.06 387 LEU A C 1
ATOM 2971 O O . LEU A 1 387 ? -6.291 -15.751 -17.618 1.00 98.06 387 LEU A O 1
ATOM 2975 N N . THR A 1 388 ? -6.279 -14.983 -19.711 1.00 97.00 388 THR A N 1
ATOM 2976 C CA . THR A 1 388 ? -7.058 -16.096 -20.272 1.00 97.00 388 THR A CA 1
ATOM 2977 C C . THR A 1 388 ? -6.154 -17.268 -20.628 1.00 97.00 388 THR A C 1
ATOM 2979 O O . THR A 1 388 ? -6.526 -18.424 -20.436 1.00 97.00 388 THR A O 1
ATOM 2982 N N . THR A 1 389 ? -4.973 -16.972 -21.169 1.00 97.00 389 THR A N 1
ATOM 2983 C CA . THR A 1 389 ? -4.004 -17.973 -21.632 1.00 97.00 389 THR A CA 1
ATOM 2984 C C . THR A 1 389 ? -2.812 -18.138 -20.690 1.00 97.00 389 THR A C 1
ATOM 2986 O O . THR A 1 389 ? -2.029 -19.062 -20.887 1.00 97.00 389 THR A O 1
ATOM 2989 N N . ASP A 1 390 ? -2.669 -17.261 -19.690 1.00 96.94 390 ASP A N 1
ATOM 2990 C CA . ASP A 1 390 ? -1.506 -17.144 -18.800 1.00 96.94 390 ASP A CA 1
ATOM 2991 C C . ASP A 1 390 ? -0.178 -16.967 -19.573 1.00 96.94 390 ASP A C 1
ATOM 2993 O O . ASP A 1 390 ? 0.889 -17.408 -19.143 1.00 96.94 390 ASP A O 1
ATOM 2997 N N . THR A 1 391 ? -0.230 -16.314 -20.741 1.00 97.00 391 THR A N 1
ATOM 2998 C CA . THR A 1 391 ? 0.939 -16.092 -21.609 1.00 97.00 391 THR A CA 1
ATOM 2999 C C . THR A 1 391 ? 1.325 -14.625 -21.686 1.00 97.00 391 THR A C 1
ATOM 3001 O O . THR A 1 391 ? 0.471 -13.742 -21.771 1.00 97.00 391 THR A O 1
ATOM 3004 N N . ILE A 1 392 ? 2.629 -14.366 -21.740 1.00 98.06 392 ILE A N 1
ATOM 3005 C CA . ILE A 1 392 ? 3.167 -13.028 -21.991 1.00 98.06 392 ILE A CA 1
ATOM 3006 C C . ILE A 1 392 ? 2.781 -12.589 -23.404 1.00 98.06 392 ILE A C 1
ATOM 3008 O O . ILE A 1 392 ? 3.022 -13.310 -24.371 1.00 98.06 392 ILE A O 1
ATOM 3012 N N . ILE A 1 393 ? 2.194 -11.400 -23.514 1.00 96.44 393 ILE A N 1
ATOM 3013 C CA . ILE A 1 393 ? 1.769 -10.800 -24.785 1.00 96.44 393 ILE A CA 1
ATOM 3014 C C . ILE A 1 393 ? 2.707 -9.690 -25.253 1.00 96.44 393 ILE A C 1
ATOM 3016 O O . ILE A 1 393 ? 2.753 -9.394 -26.445 1.00 96.44 393 ILE A O 1
ATOM 3020 N N . GLN A 1 394 ? 3.444 -9.063 -24.333 1.00 96.06 394 GLN A N 1
ATOM 3021 C CA . GLN A 1 394 ? 4.325 -7.948 -24.657 1.00 96.06 394 GLN A CA 1
ATOM 3022 C C . GLN A 1 394 ? 5.368 -7.734 -23.563 1.00 96.06 394 GLN A C 1
ATOM 3024 O O . GLN A 1 394 ? 5.050 -7.819 -22.380 1.00 96.06 394 GLN A O 1
ATOM 3029 N N . THR A 1 395 ? 6.583 -7.371 -23.970 1.00 98.12 395 THR A N 1
ATOM 3030 C CA . THR A 1 395 ? 7.635 -6.863 -23.085 1.00 98.12 395 THR A CA 1
ATOM 3031 C C . THR A 1 395 ? 8.150 -5.550 -23.665 1.00 98.12 395 THR A C 1
ATOM 3033 O O . THR A 1 395 ? 8.661 -5.527 -24.783 1.00 98.12 395 THR A O 1
ATOM 3036 N N . ILE A 1 396 ? 8.007 -4.457 -22.917 1.00 98.31 396 ILE A N 1
ATOM 3037 C CA . ILE A 1 396 ? 8.498 -3.123 -23.275 1.00 98.31 396 ILE A CA 1
ATOM 3038 C C . ILE A 1 396 ? 9.705 -2.822 -22.389 1.00 98.31 396 ILE A C 1
ATOM 3040 O O . ILE A 1 396 ? 9.559 -2.652 -21.181 1.00 98.31 396 ILE A O 1
ATOM 3044 N N . VAL A 1 397 ? 10.898 -2.776 -22.978 1.00 98.25 397 VAL A N 1
ATOM 3045 C CA . VAL A 1 397 ? 12.141 -2.437 -22.268 1.00 98.25 397 VAL A CA 1
ATOM 3046 C C . VAL A 1 397 ? 12.340 -0.930 -22.295 1.00 98.25 397 VAL A C 1
ATOM 3048 O O . VAL A 1 397 ? 12.277 -0.316 -23.360 1.00 98.25 397 VAL A O 1
ATOM 3051 N N . PHE A 1 398 ? 12.625 -0.333 -21.140 1.00 98.12 398 PHE A N 1
ATOM 3052 C CA . PHE A 1 398 ? 12.821 1.109 -21.064 1.00 98.12 398 PHE A CA 1
ATOM 3053 C C . PHE A 1 398 ? 14.244 1.512 -21.468 1.00 98.12 398 PHE A C 1
ATOM 3055 O O . PHE A 1 398 ? 15.217 0.916 -20.992 1.00 98.12 398 PHE A O 1
ATOM 3062 N N . PRO A 1 399 ? 14.399 2.536 -22.324 1.00 96.88 399 PRO A N 1
ATOM 3063 C CA . PRO A 1 399 ? 15.709 3.058 -22.671 1.00 96.88 399 PRO A CA 1
ATOM 3064 C C . PRO A 1 399 ? 16.307 3.858 -21.492 1.00 96.88 399 PRO A C 1
ATOM 3066 O O . PRO A 1 399 ? 15.570 4.382 -20.648 1.00 96.88 399 PRO A O 1
ATOM 3069 N N . PRO A 1 400 ? 17.646 3.967 -21.406 1.00 94.56 400 PRO A N 1
ATOM 3070 C CA . PRO A 1 400 ? 18.342 4.515 -20.235 1.00 94.56 400 PRO A CA 1
ATOM 3071 C C . PRO A 1 400 ? 18.115 6.016 -19.993 1.00 94.56 400 PRO A C 1
ATOM 3073 O O . PRO A 1 400 ? 18.401 6.522 -18.907 1.00 94.56 400 PRO A O 1
ATOM 3076 N N . ASP A 1 401 ? 17.630 6.751 -20.994 1.00 93.56 401 ASP A N 1
ATOM 3077 C CA . ASP A 1 401 ? 17.224 8.152 -20.879 1.00 93.56 401 ASP A CA 1
ATOM 3078 C C . ASP A 1 401 ? 15.830 8.319 -20.249 1.00 93.56 401 ASP A C 1
ATOM 3080 O O . ASP A 1 401 ? 15.549 9.375 -19.676 1.00 93.56 401 ASP A O 1
ATOM 3084 N N . VAL A 1 402 ? 15.002 7.269 -20.283 1.00 95.88 402 VAL A N 1
ATOM 3085 C CA . VAL A 1 402 ? 13.681 7.204 -19.637 1.00 95.88 402 VAL A CA 1
ATOM 3086 C C . VAL A 1 402 ? 13.775 6.579 -18.247 1.00 95.88 402 VAL A C 1
ATOM 3088 O O . VAL A 1 402 ? 13.337 7.195 -17.274 1.00 95.88 402 VAL A O 1
ATOM 3091 N N . ALA A 1 403 ? 14.372 5.387 -18.150 1.00 95.62 403 ALA A N 1
ATOM 3092 C CA . ALA A 1 403 ? 14.640 4.684 -16.898 1.00 95.62 403 ALA A CA 1
ATOM 3093 C C . ALA A 1 403 ? 16.153 4.607 -16.681 1.00 95.62 403 ALA A C 1
ATOM 3095 O O . ALA A 1 403 ? 16.857 3.797 -17.281 1.00 95.62 403 ALA A O 1
ATOM 3096 N N . THR A 1 404 ? 16.668 5.481 -15.822 1.00 94.56 404 THR A N 1
ATOM 3097 C CA . THR A 1 404 ? 18.103 5.519 -15.526 1.00 94.56 404 THR A CA 1
ATOM 3098 C C . THR A 1 404 ? 18.531 4.333 -14.659 1.00 94.56 404 THR A C 1
ATOM 3100 O O . THR A 1 404 ? 17.686 3.729 -14.000 1.00 94.56 404 THR A O 1
ATOM 3103 N N . PRO A 1 405 ? 19.841 4.048 -14.532 1.00 95.12 405 PRO A N 1
ATOM 3104 C CA . PRO A 1 405 ? 20.329 3.027 -13.598 1.00 95.12 405 PRO A CA 1
ATOM 3105 C C . PRO A 1 405 ? 19.901 3.237 -12.132 1.00 95.12 405 PRO A C 1
ATOM 3107 O O . PRO A 1 405 ? 19.872 2.282 -11.358 1.00 95.12 405 PRO A O 1
ATOM 3110 N N . PHE A 1 406 ? 19.569 4.479 -11.765 1.00 94.31 406 PHE A N 1
ATOM 3111 C CA . PHE A 1 406 ? 19.117 4.886 -10.432 1.00 94.31 406 PHE A CA 1
ATOM 3112 C C . PHE A 1 406 ? 17.592 4.968 -10.306 1.00 94.31 406 PHE A C 1
ATOM 3114 O O . PHE A 1 406 ? 17.084 5.228 -9.215 1.00 94.31 406 PHE A O 1
ATOM 3121 N N . SER A 1 407 ? 16.843 4.792 -11.396 1.00 95.88 407 SER A N 1
ATOM 3122 C CA . SER A 1 407 ? 15.383 4.854 -11.358 1.00 95.88 407 SER A CA 1
ATOM 3123 C C . SER A 1 407 ? 14.821 3.734 -10.482 1.00 95.88 407 SER A C 1
ATOM 3125 O O . SER A 1 407 ? 15.414 2.660 -10.346 1.00 95.88 407 SER A O 1
ATOM 3127 N N . TYR A 1 408 ? 13.679 4.000 -9.861 1.00 96.69 408 TYR A N 1
ATOM 3128 C CA . TYR A 1 408 ? 12.905 3.010 -9.125 1.00 96.69 408 TYR A CA 1
ATOM 3129 C C . TYR A 1 408 ? 11.448 3.159 -9.556 1.00 96.69 408 TYR A C 1
ATOM 3131 O O . TYR A 1 408 ? 10.703 3.978 -9.024 1.00 96.69 408 TYR A O 1
ATOM 3139 N N . LEU A 1 409 ? 11.094 2.442 -10.624 1.00 97.31 409 LEU A N 1
ATOM 3140 C CA . LEU A 1 409 ? 9.766 2.504 -11.233 1.00 97.31 409 LEU A CA 1
ATOM 3141 C C . LEU A 1 409 ? 8.757 1.899 -10.253 1.00 97.31 409 LEU A C 1
ATOM 3143 O O . LEU A 1 409 ? 8.837 0.701 -9.991 1.00 97.31 409 LEU A O 1
ATOM 3147 N N . ASN A 1 410 ? 7.874 2.720 -9.680 1.00 96.62 410 ASN A N 1
ATOM 3148 C CA . ASN A 1 410 ? 7.032 2.282 -8.570 1.00 96.62 410 ASN A CA 1
ATOM 3149 C C . ASN A 1 410 ? 5.667 1.794 -9.027 1.00 96.62 410 ASN A C 1
ATOM 3151 O O . ASN A 1 410 ? 5.450 0.591 -9.055 1.00 96.62 410 ASN A O 1
ATOM 3155 N N . ASP A 1 411 ? 4.776 2.701 -9.428 1.00 96.88 411 ASP A N 1
ATOM 3156 C CA . ASP A 1 411 ? 3.380 2.375 -9.725 1.00 96.88 411 ASP A CA 1
ATOM 3157 C C . ASP A 1 411 ? 3.002 2.755 -11.169 1.00 96.88 411 ASP A C 1
ATOM 3159 O O . ASP A 1 411 ? 3.680 3.567 -11.803 1.00 96.88 411 ASP A O 1
ATOM 3163 N N . VAL A 1 412 ? 1.940 2.144 -11.713 1.00 98.50 412 VAL A N 1
ATOM 3164 C CA . VAL A 1 412 ? 1.522 2.288 -13.119 1.00 98.50 412 VAL A CA 1
ATOM 3165 C C . VAL A 1 412 ? 0.006 2.340 -13.306 1.00 98.50 412 VAL A C 1
ATOM 3167 O O . VAL A 1 412 ? -0.733 1.536 -12.746 1.00 98.50 412 VAL A O 1
ATOM 3170 N N . ARG A 1 413 ? -0.502 3.245 -14.149 1.00 98.50 413 ARG A N 1
ATOM 3171 C CA . ARG A 1 413 ? -1.930 3.289 -14.528 1.00 98.50 413 ARG A CA 1
ATOM 3172 C C . ARG A 1 413 ? -2.115 3.329 -16.036 1.00 98.50 413 ARG A C 1
ATOM 3174 O O . ARG A 1 413 ? -1.302 3.915 -16.745 1.00 98.50 413 ARG A O 1
ATOM 3181 N N . PHE A 1 414 ? -3.195 2.706 -16.499 1.00 98.06 414 PHE A N 1
ATOM 3182 C CA . PHE A 1 414 ? -3.465 2.455 -17.913 1.00 98.06 414 PHE A CA 1
ATOM 3183 C C . PHE A 1 414 ? -4.676 3.244 -18.392 1.00 98.06 414 PHE A C 1
ATOM 3185 O O . PHE A 1 414 ? -5.733 3.212 -17.764 1.00 98.06 414 PHE A O 1
ATOM 3192 N N . ASP A 1 415 ? -4.523 3.893 -19.539 1.00 96.81 415 ASP A N 1
ATOM 3193 C CA . ASP A 1 415 ? -5.593 4.576 -20.250 1.00 96.81 415 ASP A CA 1
ATOM 3194 C C . ASP A 1 415 ? -5.665 4.024 -21.673 1.00 96.81 415 ASP A C 1
ATOM 3196 O O . ASP A 1 415 ? -4.768 4.256 -22.486 1.00 96.81 415 ASP A O 1
ATOM 3200 N N . LEU A 1 416 ? -6.701 3.230 -21.953 1.00 95.44 416 LEU A N 1
ATOM 3201 C CA . LEU A 1 416 ? -6.859 2.543 -23.235 1.00 95.44 416 LEU A CA 1
ATOM 3202 C C . LEU A 1 416 ? -7.871 3.232 -24.153 1.00 95.44 416 LEU A C 1
ATOM 3204 O O . LEU A 1 416 ? -8.186 2.679 -25.204 1.00 95.44 416 LEU A O 1
ATOM 3208 N N . ARG A 1 417 ? -8.344 4.438 -23.794 1.00 91.94 417 ARG A N 1
ATOM 3209 C CA . ARG A 1 417 ? -9.241 5.220 -24.655 1.00 91.94 417 ARG A CA 1
ATOM 3210 C C . ARG A 1 417 ? -8.582 5.463 -26.017 1.00 91.94 417 ARG A C 1
ATOM 3212 O O . ARG A 1 417 ? -7.365 5.625 -26.139 1.00 91.94 417 ARG A O 1
ATOM 3219 N N . GLY A 1 418 ? -9.392 5.509 -27.072 1.00 81.88 418 GLY A N 1
ATOM 3220 C CA . GLY A 1 418 ? -8.902 5.775 -28.428 1.00 81.88 418 GLY A CA 1
ATOM 3221 C C . GLY A 1 418 ? -8.242 7.158 -28.581 1.00 81.88 418 GLY A C 1
ATOM 3222 O O . GLY A 1 418 ? -8.511 8.080 -27.816 1.00 81.88 418 GLY A O 1
ATOM 3223 N N . ASN A 1 419 ? -7.417 7.328 -29.622 1.00 73.62 419 ASN A N 1
ATOM 3224 C CA . ASN A 1 419 ? -6.770 8.597 -30.012 1.00 73.62 419 ASN A CA 1
ATOM 3225 C C . ASN A 1 419 ? -5.720 9.182 -29.047 1.00 73.62 419 ASN A C 1
ATOM 3227 O O . ASN A 1 419 ? -5.281 10.314 -29.251 1.00 73.62 419 ASN A O 1
ATOM 3231 N N . LEU A 1 420 ? -5.265 8.445 -28.031 1.00 81.06 420 LEU A N 1
ATOM 3232 C CA . LEU A 1 420 ? -4.304 8.975 -27.052 1.00 81.06 420 LEU A CA 1
ATOM 3233 C C . LEU A 1 420 ? -2.862 9.056 -27.573 1.00 81.06 420 LEU A C 1
ATOM 3235 O O . LEU A 1 420 ? -2.148 9.997 -27.232 1.00 81.06 420 LEU A O 1
ATOM 3239 N N . SER A 1 421 ? -2.438 8.114 -28.417 1.00 64.19 421 SER A N 1
ATOM 3240 C CA . SER A 1 421 ? -1.075 8.037 -28.969 1.00 64.19 421 SER A CA 1
ATOM 3241 C C . SER A 1 421 ? -0.929 8.650 -30.372 1.00 64.19 421 SER A C 1
ATOM 3243 O O . SER A 1 421 ? 0.032 8.384 -31.087 1.00 64.19 421 SER A O 1
ATOM 3245 N N . GLY A 1 422 ? -1.894 9.466 -30.815 1.00 57.97 422 GLY A N 1
ATOM 3246 C CA . GLY A 1 422 ? -1.935 10.002 -32.185 1.00 57.97 422 GLY A CA 1
ATOM 3247 C C . GLY A 1 422 ? -2.396 8.993 -33.250 1.00 57.97 422 GLY A C 1
ATOM 3248 O O . GLY A 1 422 ? -2.654 9.385 -34.387 1.00 57.97 422 GLY A O 1
ATOM 3249 N N . ALA A 1 423 ? -2.568 7.718 -32.886 1.00 47.94 423 ALA A N 1
ATOM 3250 C CA . ALA A 1 423 ? -3.223 6.699 -33.701 1.00 47.94 423 ALA A CA 1
ATOM 3251 C C . ALA A 1 423 ? -4.733 6.654 -33.415 1.00 47.94 423 ALA A C 1
ATOM 3253 O O . ALA A 1 423 ? -5.153 6.687 -32.259 1.00 47.94 423 ALA A O 1
ATOM 3254 N N . SER A 1 424 ? -5.545 6.516 -34.471 1.00 42.62 424 SER A N 1
ATOM 3255 C CA . SER A 1 424 ? -7.020 6.548 -34.427 1.00 42.62 424 SER A CA 1
ATOM 3256 C C . SER A 1 424 ? -7.661 5.473 -33.525 1.00 42.62 424 SER A C 1
ATOM 3258 O O . SER A 1 424 ? -8.838 5.536 -33.176 1.00 42.62 424 SER A O 1
ATOM 3260 N N . SER A 1 425 ? -6.871 4.448 -33.198 1.00 52.16 425 SER A N 1
ATOM 3261 C CA . SER A 1 425 ? -7.209 3.255 -32.424 1.00 52.16 425 SER A CA 1
ATOM 3262 C C . SER A 1 425 ? -5.895 2.579 -31.997 1.00 52.16 425 SER A C 1
ATOM 3264 O O . SER A 1 425 ? -5.443 1.623 -32.628 1.00 52.16 425 SER A O 1
ATOM 3266 N N . GLY A 1 426 ? -5.203 3.158 -31.015 1.00 67.25 426 GLY A N 1
ATOM 3267 C CA . GLY A 1 426 ? -3.989 2.579 -30.427 1.00 67.25 426 GLY A CA 1
ATOM 3268 C C . GLY A 1 426 ? -4.315 1.727 -29.194 1.00 67.25 426 GLY A C 1
ATOM 3269 O O . GLY A 1 426 ? -5.364 1.930 -28.591 1.00 67.25 426 GLY A O 1
ATOM 3270 N N . PRO A 1 427 ? -3.435 0.807 -28.771 1.00 82.25 427 PRO A N 1
ATOM 3271 C CA . PRO A 1 427 ? -3.649 -0.046 -27.595 1.00 82.25 427 PRO A CA 1
ATOM 3272 C C . PRO A 1 427 ? -3.480 0.684 -26.247 1.00 82.25 427 PRO A C 1
ATOM 3274 O O . PRO A 1 427 ? -3.297 0.020 -25.232 1.00 82.25 427 PRO A O 1
ATOM 3277 N N . GLY A 1 428 ? -3.559 2.020 -26.234 1.00 92.88 428 GLY A N 1
ATOM 3278 C CA . GLY A 1 428 ? -3.524 2.859 -25.038 1.00 92.88 428 GLY A CA 1
ATOM 3279 C C . GLY A 1 428 ? -2.146 3.378 -24.633 1.00 92.88 428 GLY A C 1
ATOM 3280 O O . GLY A 1 428 ? -1.147 3.212 -25.336 1.00 92.88 428 GLY A O 1
ATOM 3281 N N . VAL A 1 429 ? -2.114 4.024 -23.472 1.00 96.19 429 VAL A N 1
ATOM 3282 C CA . VAL A 1 429 ? -0.913 4.558 -22.827 1.00 96.19 429 VAL A CA 1
ATOM 3283 C C . VAL A 1 429 ? -0.837 4.115 -21.366 1.00 96.19 429 VAL A C 1
ATOM 3285 O O . VAL A 1 429 ? -1.863 3.900 -20.716 1.00 96.19 429 VAL A O 1
ATOM 3288 N N . ALA A 1 430 ? 0.379 4.010 -20.839 1.00 98.25 430 ALA A N 1
ATOM 3289 C CA . ALA A 1 430 ? 0.632 3.826 -19.415 1.00 98.25 430 ALA A CA 1
ATOM 3290 C C . ALA A 1 430 ? 1.356 5.039 -18.819 1.00 98.25 430 ALA A C 1
ATOM 3292 O O . ALA A 1 430 ? 2.194 5.658 -19.477 1.00 98.25 430 ALA A O 1
ATOM 3293 N N . TYR A 1 431 ? 1.043 5.350 -17.563 1.00 98.75 431 TYR A N 1
ATOM 3294 C CA . TYR A 1 431 ? 1.666 6.403 -16.762 1.00 98.75 431 TYR A CA 1
ATOM 3295 C C . TYR A 1 431 ? 2.356 5.773 -15.562 1.00 98.75 431 TYR A C 1
ATOM 3297 O O . TYR A 1 431 ? 1.707 5.037 -14.826 1.00 98.75 431 TYR A O 1
ATOM 3305 N N . ILE A 1 432 ? 3.642 6.058 -15.371 1.00 98.75 432 ILE A N 1
ATOM 3306 C CA . ILE A 1 432 ? 4.497 5.415 -14.370 1.00 98.75 432 ILE A CA 1
ATOM 3307 C C . ILE A 1 432 ? 5.164 6.475 -13.496 1.00 98.75 432 ILE A C 1
ATOM 3309 O O . ILE A 1 432 ? 5.635 7.495 -14.004 1.00 98.75 432 ILE A O 1
ATOM 3313 N N . THR A 1 433 ? 5.252 6.228 -12.193 1.00 98.31 433 THR A N 1
ATOM 3314 C CA . THR A 1 433 ? 6.042 7.050 -11.268 1.00 98.31 433 THR A CA 1
ATOM 3315 C C . THR A 1 433 ? 7.452 6.503 -11.077 1.00 98.31 433 THR A C 1
ATOM 3317 O O . THR A 1 433 ? 7.672 5.297 -10.998 1.00 98.31 433 THR A O 1
ATOM 3320 N N . ASP A 1 434 ? 8.428 7.406 -10.985 1.00 97.62 434 ASP A N 1
ATOM 3321 C CA . ASP A 1 434 ? 9.796 7.079 -10.571 1.00 97.62 434 ASP A CA 1
ATOM 3322 C C . ASP A 1 434 ? 10.028 7.570 -9.136 1.00 97.62 434 ASP A C 1
ATOM 3324 O O . ASP A 1 434 ? 10.239 8.767 -8.903 1.00 97.62 434 ASP A O 1
ATOM 3328 N N . SER A 1 435 ? 9.972 6.653 -8.168 1.00 95.75 435 SER A N 1
ATOM 3329 C CA . SER A 1 435 ? 10.036 6.955 -6.730 1.00 95.75 435 SER A CA 1
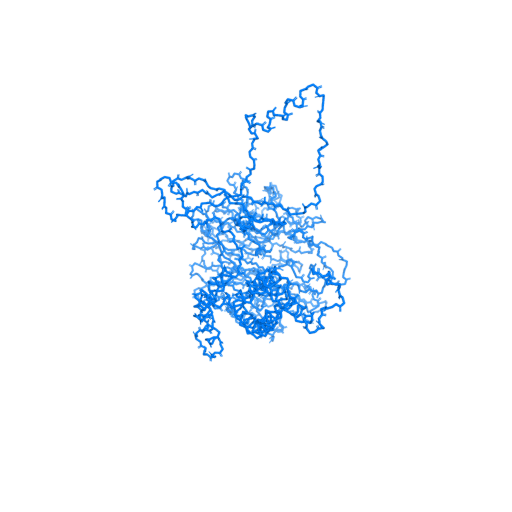ATOM 3330 C C . SER A 1 435 ? 11.458 6.980 -6.169 1.00 95.75 435 SER A C 1
ATOM 3332 O O . SER A 1 435 ? 11.637 7.181 -4.967 1.00 95.75 435 SER A O 1
ATOM 3334 N N . SER A 1 436 ? 12.471 6.844 -7.037 1.00 93.81 436 SER A N 1
ATOM 3335 C CA . SER A 1 436 ? 13.889 6.735 -6.684 1.00 93.81 436 SER A CA 1
ATOM 3336 C C . SER A 1 436 ? 14.322 7.620 -5.510 1.00 93.81 436 SER A C 1
ATOM 3338 O O . SER A 1 436 ? 14.156 8.843 -5.533 1.00 93.81 436 SER A O 1
ATOM 3340 N N . ASN A 1 437 ? 14.984 6.999 -4.531 1.00 88.31 437 ASN A N 1
ATOM 3341 C CA . ASN A 1 437 ? 15.650 7.683 -3.418 1.00 88.31 437 ASN A CA 1
ATOM 3342 C C . ASN A 1 437 ? 16.943 8.408 -3.840 1.00 88.31 437 ASN A C 1
ATOM 3344 O O . ASN A 1 437 ? 17.564 9.099 -3.032 1.00 88.31 437 ASN A O 1
ATOM 3348 N N . GLU A 1 438 ? 17.364 8.242 -5.096 1.00 86.25 438 GLU A N 1
ATOM 3349 C CA . GLU A 1 438 ? 18.632 8.732 -5.648 1.00 86.25 438 GLU A CA 1
ATOM 3350 C C . GLU A 1 438 ? 18.427 9.933 -6.599 1.00 86.25 438 GLU A C 1
ATOM 3352 O O . GLU A 1 438 ? 19.386 10.487 -7.133 1.00 86.25 438 GLU A O 1
ATOM 3357 N N . GLY A 1 439 ? 17.182 10.419 -6.740 1.00 70.56 439 GLY A N 1
ATOM 3358 C CA . GLY A 1 439 ? 16.899 11.838 -6.996 1.00 70.56 439 GLY A CA 1
ATOM 3359 C C . GLY A 1 439 ? 16.393 12.247 -8.384 1.00 70.56 439 GLY A C 1
ATOM 3360 O O . GLY A 1 439 ? 15.932 13.384 -8.521 1.00 70.56 439 GLY A O 1
ATOM 3361 N N . ARG A 1 440 ? 16.411 11.378 -9.404 1.00 87.00 440 ARG A N 1
ATOM 3362 C CA . ARG A 1 440 ? 15.657 11.632 -10.650 1.00 87.00 440 ARG A CA 1
ATOM 3363 C C . ARG A 1 440 ? 14.242 11.088 -10.484 1.00 87.00 440 ARG A C 1
ATOM 3365 O O . ARG A 1 440 ? 13.950 9.994 -10.947 1.00 87.00 440 ARG A O 1
ATOM 3372 N N . ASN A 1 441 ? 13.360 11.860 -9.848 1.00 95.94 441 ASN A N 1
ATOM 3373 C CA . ASN A 1 441 ? 11.919 11.568 -9.786 1.00 95.94 441 ASN A CA 1
ATOM 3374 C C . ASN A 1 441 ? 11.155 12.291 -10.900 1.00 95.94 441 ASN A C 1
ATOM 3376 O O . ASN A 1 441 ? 11.576 13.362 -11.345 1.00 95.94 441 ASN A O 1
ATOM 3380 N N . GLY A 1 442 ? 10.065 11.698 -11.376 1.00 96.88 442 GLY A N 1
ATOM 3381 C CA . GLY A 1 442 ? 9.338 12.158 -12.557 1.00 96.88 442 GLY A CA 1
ATOM 3382 C C . GLY A 1 442 ? 8.221 11.201 -12.945 1.00 96.88 442 GLY A C 1
ATOM 3383 O O . GLY A 1 442 ? 8.044 10.151 -12.324 1.00 96.88 442 GLY A O 1
ATOM 3384 N N . ILE A 1 443 ? 7.481 11.580 -13.985 1.00 98.38 443 ILE A N 1
ATOM 3385 C CA . ILE A 1 443 ? 6.391 10.783 -14.548 1.00 98.38 443 ILE A CA 1
ATOM 3386 C C . ILE A 1 443 ? 6.834 10.272 -15.918 1.00 98.38 443 ILE A C 1
ATOM 3388 O O . ILE A 1 443 ? 7.242 11.053 -16.780 1.00 98.38 443 ILE A O 1
ATOM 3392 N N . ILE A 1 444 ? 6.765 8.963 -16.116 1.00 98.38 444 ILE A N 1
ATOM 3393 C CA . ILE A 1 444 ? 7.094 8.285 -17.369 1.00 98.38 444 ILE A CA 1
ATOM 3394 C C . ILE A 1 444 ? 5.796 7.928 -18.087 1.00 98.38 444 ILE A C 1
ATOM 3396 O O . ILE A 1 444 ? 4.826 7.498 -17.467 1.00 98.38 444 ILE A O 1
ATOM 3400 N N . ILE A 1 445 ? 5.778 8.129 -19.398 1.00 98.06 445 ILE A N 1
ATOM 3401 C CA . ILE A 1 445 ? 4.660 7.801 -20.273 1.00 98.06 445 ILE A CA 1
ATOM 3402 C C . ILE A 1 445 ? 5.135 6.725 -21.239 1.00 98.06 445 ILE A C 1
ATOM 3404 O O . ILE A 1 445 ? 6.254 6.806 -21.748 1.00 98.06 445 ILE A O 1
ATOM 3408 N N . VAL A 1 446 ? 4.284 5.735 -21.489 1.00 97.75 446 VAL A N 1
ATOM 3409 C CA . VAL A 1 446 ? 4.546 4.629 -22.412 1.00 97.75 446 VAL A CA 1
ATOM 3410 C C . VAL A 1 446 ? 3.391 4.527 -23.393 1.00 97.75 446 VAL A C 1
ATOM 3412 O O . VAL A 1 446 ? 2.245 4.376 -22.979 1.00 97.75 446 VAL A O 1
ATOM 3415 N N . ASP A 1 447 ? 3.680 4.587 -24.686 1.00 95.06 447 ASP A N 1
ATOM 3416 C CA . ASP A 1 447 ? 2.748 4.170 -25.729 1.00 95.06 447 ASP A CA 1
ATOM 3417 C C . ASP A 1 447 ? 2.786 2.643 -25.820 1.00 95.06 447 ASP A C 1
ATOM 3419 O O . ASP A 1 447 ? 3.800 2.049 -26.187 1.00 95.06 447 ASP A O 1
ATOM 3423 N N . LEU A 1 448 ? 1.675 1.992 -25.477 1.00 94.75 448 LEU A N 1
ATOM 3424 C CA . LEU A 1 448 ? 1.611 0.532 -25.404 1.00 94.75 448 LEU A CA 1
ATOM 3425 C C . LEU A 1 448 ? 1.656 -0.130 -26.787 1.00 94.75 448 LEU A C 1
ATOM 3427 O O . LEU A 1 448 ? 1.888 -1.331 -26.883 1.00 94.75 448 LEU A O 1
ATOM 3431 N N . GLY A 1 449 ? 1.429 0.621 -27.866 1.00 90.94 449 GLY A N 1
ATOM 3432 C CA . GLY A 1 449 ? 1.403 0.089 -29.225 1.00 90.94 449 GLY A CA 1
ATOM 3433 C C . GLY A 1 449 ? 2.759 0.118 -29.881 1.00 90.94 449 GLY A C 1
ATOM 3434 O O . GLY A 1 449 ? 3.190 -0.885 -30.444 1.00 90.94 449 GLY A O 1
ATOM 3435 N N . SER A 1 450 ? 3.436 1.258 -29.791 1.00 91.69 450 SER A N 1
ATOM 3436 C CA . SER A 1 450 ? 4.795 1.395 -30.314 1.00 91.69 450 SER A CA 1
ATOM 3437 C C . SER A 1 450 ? 5.857 0.865 -29.347 1.00 91.69 450 SER A C 1
ATOM 3439 O O . SER A 1 450 ? 6.956 0.527 -29.782 1.00 91.69 450 SER A O 1
ATOM 3441 N N . GLY A 1 451 ? 5.549 0.791 -28.048 1.00 93.50 451 GLY A N 1
ATOM 3442 C CA . GLY A 1 451 ? 6.530 0.556 -26.989 1.00 93.50 451 GLY A CA 1
ATOM 3443 C C . GLY A 1 451 ? 7.420 1.771 -26.712 1.00 93.50 451 GLY A C 1
ATOM 3444 O O . GLY A 1 451 ? 8.340 1.681 -25.904 1.00 93.50 451 GLY A O 1
ATOM 3445 N N . GLU A 1 452 ? 7.180 2.905 -27.378 1.00 94.88 452 GLU A N 1
ATOM 3446 C CA . GLU A 1 452 ? 7.942 4.124 -27.151 1.00 94.88 452 GLU A CA 1
ATOM 3447 C C . GLU A 1 452 ? 7.591 4.732 -25.791 1.00 94.88 452 GLU A C 1
ATOM 3449 O O . GLU A 1 452 ? 6.431 4.772 -25.383 1.00 94.88 452 GLU A O 1
ATOM 3454 N N . SER A 1 453 ? 8.601 5.247 -25.093 1.00 96.44 453 SER A N 1
ATOM 3455 C CA . SER A 1 453 ? 8.430 5.858 -23.778 1.00 96.44 453 SER A CA 1
ATOM 3456 C C . SER A 1 453 ? 9.192 7.170 -23.661 1.00 96.44 453 SER A C 1
ATOM 3458 O O . SER A 1 453 ? 10.224 7.352 -24.305 1.00 96.44 453 SER A O 1
ATOM 3460 N N . TRP A 1 454 ? 8.696 8.083 -22.833 1.00 96.62 454 TRP A N 1
ATOM 3461 C CA . TRP A 1 454 ? 9.329 9.370 -22.541 1.00 96.62 454 TRP A CA 1
ATOM 3462 C C . TRP A 1 454 ? 9.014 9.816 -21.115 1.00 96.62 454 TRP A C 1
ATOM 3464 O O . TRP A 1 454 ? 8.206 9.206 -20.417 1.00 96.62 454 TRP A O 1
ATOM 3474 N N . ARG A 1 455 ? 9.666 10.891 -20.669 1.00 95.44 455 ARG A N 1
ATOM 3475 C CA . ARG A 1 455 ? 9.579 11.390 -19.297 1.00 95.44 455 ARG A CA 1
ATOM 3476 C C . ARG A 1 455 ? 9.175 12.858 -19.261 1.00 95.44 455 ARG A C 1
ATOM 3478 O O . ARG A 1 455 ? 9.658 13.649 -20.068 1.00 95.44 455 ARG A O 1
ATOM 3485 N N . HIS A 1 456 ? 8.345 13.204 -18.285 1.00 97.25 456 HIS A N 1
ATOM 3486 C CA . HIS A 1 456 ? 7.930 14.563 -17.966 1.00 97.25 456 HIS A CA 1
ATOM 3487 C C . HIS A 1 456 ? 8.110 14.876 -16.479 1.00 97.25 456 HIS A C 1
ATOM 3489 O O . HIS A 1 456 ? 8.190 13.976 -15.636 1.00 97.25 456 HIS A O 1
ATOM 3495 N N . LEU A 1 457 ? 8.135 16.175 -16.163 1.00 97.19 457 LEU A N 1
ATOM 3496 C CA . LEU A 1 457 ? 8.225 16.711 -14.800 1.00 97.19 457 LEU A CA 1
ATOM 3497 C C . LEU A 1 457 ? 9.521 16.316 -14.074 1.00 97.19 457 LEU A C 1
ATOM 3499 O O . LEU A 1 457 ? 9.570 16.334 -12.845 1.00 97.19 457 LEU A O 1
ATOM 3503 N N . ASP A 1 458 ? 10.569 15.956 -14.819 1.00 93.31 458 ASP A N 1
ATOM 3504 C CA . ASP A 1 458 ? 11.802 15.410 -14.256 1.00 93.31 458 ASP A CA 1
ATOM 3505 C C . ASP A 1 458 ? 12.475 16.404 -13.302 1.00 93.31 458 ASP A C 1
ATOM 3507 O O . ASP A 1 458 ? 12.855 17.513 -13.679 1.00 93.31 458 ASP A O 1
ATOM 3511 N N . GLY A 1 459 ? 12.614 16.002 -12.040 1.00 91.12 459 GLY A N 1
ATOM 3512 C CA . GLY A 1 459 ? 13.235 16.816 -11.002 1.00 91.12 459 GLY A CA 1
ATOM 3513 C C . GLY A 1 459 ? 12.396 18.007 -10.517 1.00 91.12 459 GLY A C 1
ATOM 3514 O O . GLY A 1 459 ? 12.906 18.819 -9.737 1.00 91.12 459 GLY A O 1
ATOM 3515 N N . LEU A 1 460 ? 11.126 18.118 -10.922 1.00 94.62 460 LEU A N 1
ATOM 3516 C CA . LEU A 1 460 ? 10.215 19.152 -10.430 1.00 94.62 460 LEU A CA 1
ATOM 3517 C C . LEU A 1 460 ? 9.945 18.955 -8.921 1.00 94.62 460 LEU A C 1
ATOM 3519 O O . LEU A 1 460 ? 9.806 17.817 -8.468 1.00 94.62 460 LEU A O 1
ATOM 3523 N N . PRO A 1 461 ? 9.801 20.022 -8.107 1.00 94.00 461 PRO A N 1
ATOM 3524 C CA . PRO A 1 461 ? 9.494 19.870 -6.682 1.00 94.00 461 PRO A CA 1
ATOM 3525 C C . PRO A 1 461 ? 8.252 19.014 -6.383 1.00 94.00 461 PRO A C 1
ATOM 3527 O O . PRO A 1 461 ? 8.234 18.308 -5.384 1.00 94.00 461 PRO A O 1
ATOM 3530 N N . ALA A 1 462 ? 7.247 19.020 -7.268 1.00 95.62 462 ALA A N 1
ATOM 3531 C CA . ALA A 1 462 ? 6.015 18.238 -7.118 1.00 95.62 462 ALA A CA 1
ATOM 3532 C C . ALA A 1 462 ? 6.189 16.716 -7.308 1.00 95.62 462 ALA A C 1
ATOM 3534 O O . ALA A 1 462 ? 5.271 15.961 -7.005 1.00 95.62 462 ALA A O 1
ATOM 3535 N N . VAL A 1 463 ? 7.334 16.248 -7.812 1.00 96.50 463 VAL A N 1
ATOM 3536 C CA . VAL A 1 463 ? 7.654 14.809 -7.925 1.00 96.50 463 VAL A CA 1
ATOM 3537 C C . VAL A 1 463 ? 8.819 14.400 -7.028 1.00 96.50 463 VAL A C 1
ATOM 3539 O O . VAL A 1 463 ? 9.058 13.217 -6.826 1.00 96.50 463 VAL A O 1
ATOM 3542 N N . ARG A 1 464 ? 9.554 15.359 -6.462 1.00 95.38 464 ARG A N 1
ATOM 3543 C CA . ARG A 1 464 ? 10.693 15.094 -5.579 1.00 95.38 464 ARG A CA 1
ATOM 3544 C C . ARG A 1 464 ? 10.271 15.041 -4.122 1.00 95.38 464 ARG A C 1
ATOM 3546 O O . ARG A 1 464 ? 9.397 15.796 -3.701 1.00 95.38 464 ARG A O 1
ATOM 3553 N N . ALA A 1 465 ? 10.966 14.209 -3.354 1.00 93.12 465 ALA A N 1
ATOM 3554 C CA . ALA A 1 465 ? 10.852 14.184 -1.905 1.00 93.12 465 ALA A CA 1
ATOM 3555 C C . ALA A 1 465 ? 11.037 15.581 -1.289 1.00 93.12 465 ALA A C 1
ATOM 3557 O O . ALA A 1 465 ? 11.961 16.321 -1.650 1.00 93.12 465 ALA A O 1
ATOM 3558 N N . GLU A 1 466 ? 10.181 15.930 -0.329 1.00 92.38 466 GL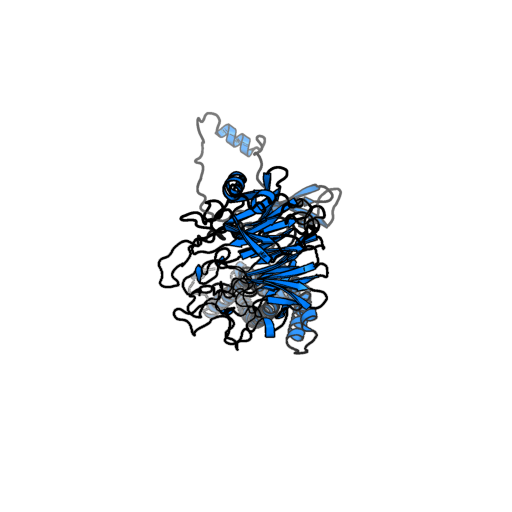U A N 1
ATOM 3559 C CA . GLU A 1 466 ? 10.339 17.140 0.466 1.00 92.38 466 GLU A CA 1
ATOM 3560 C C . GLU A 1 466 ? 11.603 17.028 1.338 1.00 92.38 466 GLU A C 1
ATOM 3562 O O . GLU A 1 466 ? 11.872 16.014 1.990 1.00 92.38 466 GLU A O 1
ATOM 3567 N N . GLY A 1 467 ? 12.410 18.090 1.359 1.00 89.44 467 GLY A N 1
ATOM 3568 C CA . GLY A 1 467 ? 13.632 18.123 2.157 1.00 89.44 467 GLY A CA 1
ATOM 3569 C C . GLY A 1 467 ? 13.338 18.019 3.655 1.00 89.44 467 GLY A C 1
ATOM 3570 O O . GLY A 1 467 ? 12.451 18.697 4.167 1.00 89.44 467 GLY A O 1
ATOM 3571 N N . GLN A 1 468 ? 14.122 17.202 4.366 1.00 90.00 468 GLN A N 1
ATOM 3572 C CA . GLN A 1 468 ? 14.024 17.014 5.823 1.00 90.00 468 GLN A CA 1
ATOM 3573 C C . GLN A 1 468 ? 12.653 16.513 6.309 1.00 90.00 468 GLN A C 1
ATOM 3575 O O . GLN A 1 468 ? 12.247 16.757 7.449 1.00 90.00 468 GLN A O 1
ATOM 3580 N N . PHE A 1 469 ? 11.930 15.814 5.439 1.00 92.88 469 PHE A N 1
ATOM 3581 C CA . PHE A 1 469 ? 10.609 15.298 5.735 1.00 92.88 469 PHE A CA 1
ATOM 3582 C C . PHE A 1 469 ? 10.638 14.164 6.769 1.00 92.88 469 PHE A C 1
ATOM 3584 O O . PHE A 1 469 ? 11.411 13.216 6.645 1.00 92.88 469 PHE A O 1
ATOM 3591 N N . VAL A 1 470 ? 9.750 14.234 7.768 1.00 92.94 470 VAL A N 1
ATOM 3592 C CA . VAL A 1 470 ? 9.560 13.181 8.779 1.00 92.94 470 VAL A CA 1
ATOM 3593 C C . VAL A 1 470 ? 8.072 12.845 8.900 1.00 92.94 470 VAL A C 1
ATOM 3595 O O . VAL A 1 470 ? 7.248 13.687 9.286 1.00 92.94 470 VAL A O 1
ATOM 3598 N N . ALA A 1 471 ? 7.729 11.596 8.587 1.00 92.62 471 ALA A N 1
ATOM 3599 C CA . ALA A 1 471 ? 6.404 11.031 8.826 1.00 92.62 471 ALA A CA 1
ATOM 3600 C C . ALA A 1 471 ? 6.257 10.597 10.291 1.00 92.62 471 ALA A C 1
ATOM 3602 O O . ALA A 1 471 ? 7.234 10.197 10.924 1.00 92.62 471 ALA A O 1
ATOM 3603 N N . HIS A 1 472 ? 5.037 10.649 10.829 1.00 90.88 472 HIS A N 1
ATOM 3604 C CA . HIS A 1 472 ? 4.733 10.145 12.171 1.00 90.88 472 HIS A CA 1
ATOM 3605 C C . HIS A 1 472 ? 3.711 9.014 12.119 1.00 90.88 472 HIS A C 1
ATOM 3607 O O . HIS A 1 472 ? 2.509 9.265 12.068 1.00 90.88 472 HIS A O 1
ATOM 3613 N N . VAL A 1 473 ? 4.161 7.763 12.207 1.00 89.56 473 VAL A N 1
ATOM 3614 C CA . VAL A 1 473 ? 3.266 6.597 12.232 1.00 89.56 473 VAL A CA 1
ATOM 3615 C C . VAL A 1 473 ? 3.049 6.168 13.676 1.00 89.56 473 VAL A C 1
ATOM 3617 O O . VAL A 1 473 ? 3.990 5.941 14.425 1.00 89.56 473 VAL A O 1
ATOM 3620 N N . TRP A 1 474 ? 1.785 6.122 14.104 1.00 84.25 474 TRP A N 1
ATOM 3621 C CA . TRP A 1 474 ? 1.392 5.810 15.493 1.00 84.25 474 TRP A CA 1
ATOM 3622 C C . TRP A 1 474 ? 1.989 6.742 16.562 1.00 84.25 474 TRP A C 1
ATOM 3624 O O . TRP A 1 474 ? 2.018 6.406 17.745 1.00 84.25 474 TRP A O 1
ATOM 3634 N N . GLY A 1 475 ? 2.389 7.948 16.154 1.00 84.06 475 GLY A N 1
ATOM 3635 C CA . GLY A 1 475 ? 3.055 8.924 17.014 1.00 84.06 475 GLY A CA 1
ATOM 3636 C C . GLY A 1 475 ? 4.567 8.719 17.137 1.00 84.06 475 GLY A C 1
ATOM 3637 O O . GLY A 1 475 ? 5.200 9.482 17.863 1.00 84.06 475 GLY A O 1
ATOM 3638 N N . GLU A 1 476 ? 5.141 7.740 16.434 1.00 86.56 476 GLU A N 1
ATOM 3639 C CA . GLU A 1 476 ? 6.587 7.548 16.324 1.00 86.56 476 GLU A CA 1
ATOM 3640 C C . GLU A 1 476 ? 7.115 8.268 15.073 1.00 86.56 476 GLU A C 1
ATOM 3642 O O . GLU A 1 476 ? 6.559 8.070 13.987 1.00 86.56 476 GLU A O 1
ATOM 3647 N N . PRO A 1 477 ? 8.153 9.115 15.193 1.00 91.00 477 PRO A N 1
ATOM 3648 C CA . PRO A 1 477 ? 8.803 9.701 14.029 1.00 91.00 477 PRO A CA 1
ATOM 3649 C C . PRO A 1 477 ? 9.565 8.618 13.260 1.00 91.00 477 PRO A C 1
ATOM 3651 O O . PRO A 1 477 ? 10.310 7.838 13.854 1.00 91.00 477 PRO A O 1
ATOM 3654 N N . LEU A 1 478 ? 9.404 8.594 11.940 1.00 90.19 478 LEU A N 1
ATOM 3655 C CA . LEU A 1 478 ? 10.109 7.669 11.058 1.00 90.19 478 LEU A CA 1
ATOM 3656 C C . LEU A 1 478 ? 11.297 8.368 10.402 1.00 90.19 478 LEU A C 1
ATOM 3658 O O . LEU A 1 478 ? 11.137 9.121 9.441 1.00 90.19 478 LEU A O 1
ATOM 3662 N N . TYR A 1 479 ? 12.485 8.106 10.938 1.00 90.06 479 TYR A N 1
ATOM 3663 C CA . TYR A 1 479 ? 13.754 8.463 10.311 1.00 90.06 479 TYR A CA 1
ATOM 3664 C C . TYR A 1 479 ? 14.277 7.283 9.495 1.00 90.06 479 TYR A C 1
ATOM 3666 O O . TYR A 1 479 ? 14.087 6.133 9.883 1.00 90.06 479 TYR A O 1
ATOM 3674 N N . GLY A 1 480 ? 14.920 7.576 8.368 1.00 84.94 480 GLY A N 1
ATOM 3675 C CA . GLY A 1 480 ? 15.498 6.567 7.485 1.00 84.94 480 GLY A CA 1
ATOM 3676 C C . GLY A 1 480 ? 16.991 6.372 7.729 1.00 84.94 480 GLY A C 1
ATOM 3677 O O . GLY A 1 480 ? 17.661 7.235 8.301 1.00 84.94 480 GLY A O 1
ATOM 3678 N N . LEU A 1 481 ? 17.521 5.259 7.232 1.00 82.38 481 LEU A N 1
ATOM 3679 C CA . LEU A 1 481 ? 18.948 4.932 7.235 1.00 82.38 481 LEU A CA 1
ATOM 3680 C C . LEU A 1 481 ? 19.457 4.805 5.794 1.00 82.38 481 LEU A C 1
ATOM 3682 O O . LEU A 1 481 ? 19.716 3.700 5.317 1.00 82.38 481 LEU A O 1
ATOM 3686 N N . PRO A 1 482 ? 19.583 5.924 5.059 1.00 74.12 482 PRO A N 1
ATOM 3687 C CA . PRO A 1 482 ? 19.887 5.890 3.627 1.00 74.12 482 PRO A CA 1
ATOM 3688 C C . PRO A 1 482 ? 21.288 5.344 3.303 1.00 74.12 482 PRO A C 1
ATOM 3690 O O . PRO A 1 482 ? 21.561 5.043 2.149 1.00 74.12 482 PRO A O 1
ATOM 3693 N N . GLN A 1 483 ? 22.177 5.233 4.297 1.00 70.12 483 GLN A N 1
ATOM 3694 C CA . GLN A 1 483 ? 23.537 4.694 4.151 1.00 70.12 483 GLN A CA 1
ATOM 3695 C C . GLN A 1 483 ? 23.710 3.327 4.841 1.00 70.12 483 GLN A C 1
ATOM 3697 O O . GLN A 1 483 ? 24.834 2.917 5.110 1.00 70.12 483 GLN A O 1
ATOM 3702 N N . GLY A 1 484 ? 22.609 2.635 5.150 1.00 73.44 484 GLY A N 1
ATOM 3703 C CA . GLY A 1 484 ? 22.635 1.359 5.867 1.00 73.44 484 GLY A CA 1
ATOM 3704 C C . GLY A 1 484 ? 22.710 1.512 7.389 1.00 73.44 484 GLY A C 1
ATOM 3705 O O . GLY A 1 484 ? 22.648 2.618 7.926 1.00 73.44 484 GLY A O 1
ATOM 3706 N N . GLU A 1 485 ? 22.806 0.377 8.084 1.00 77.25 485 GLU A N 1
ATOM 3707 C CA . GLU A 1 485 ? 22.709 0.275 9.550 1.00 77.25 485 GLU A CA 1
ATOM 3708 C C . GLU A 1 485 ? 23.748 1.121 10.303 1.00 77.25 485 GLU A C 1
ATOM 3710 O O . GLU A 1 485 ? 23.400 1.777 11.284 1.00 77.25 485 GLU A O 1
ATOM 3715 N N . ASP A 1 486 ? 24.988 1.152 9.811 1.00 80.06 486 ASP A N 1
ATOM 3716 C CA . ASP A 1 486 ? 26.096 1.917 10.404 1.00 80.06 486 ASP A CA 1
ATOM 3717 C C . ASP A 1 486 ? 26.137 3.386 9.939 1.00 80.06 486 ASP A C 1
ATOM 3719 O O . ASP A 1 486 ? 26.994 4.172 10.356 1.00 80.06 486 ASP A O 1
ATOM 3723 N N . GLY A 1 487 ? 25.224 3.763 9.044 1.00 76.38 487 GLY A N 1
ATOM 3724 C CA . GLY A 1 487 ? 25.128 5.097 8.478 1.00 76.38 487 GLY A CA 1
ATOM 3725 C C . GLY A 1 487 ? 24.521 6.126 9.440 1.00 76.38 487 GLY A C 1
ATOM 3726 O O . GLY A 1 487 ? 23.846 5.785 10.414 1.00 76.38 487 GLY A O 1
ATOM 3727 N N . PRO A 1 488 ? 24.708 7.431 9.172 1.00 82.88 488 PRO A N 1
ATOM 3728 C CA . PRO A 1 488 ? 24.019 8.469 9.923 1.00 82.88 488 PRO A CA 1
ATOM 3729 C C . PRO A 1 488 ? 22.501 8.372 9.727 1.00 82.88 488 PRO A C 1
ATOM 3731 O O . PRO A 1 488 ? 22.008 8.170 8.615 1.00 82.88 488 PRO A O 1
ATOM 3734 N N . VAL A 1 489 ? 21.759 8.600 10.814 1.00 86.44 489 VAL A N 1
ATOM 3735 C CA . VAL A 1 489 ? 20.299 8.750 10.767 1.00 86.44 489 VAL A CA 1
ATOM 3736 C C . VAL A 1 489 ? 19.941 9.902 9.830 1.00 86.44 489 VAL A C 1
ATOM 3738 O O . VAL A 1 489 ? 20.443 11.020 9.975 1.00 86.44 489 VAL A O 1
ATOM 3741 N N . GLY A 1 490 ? 19.055 9.627 8.880 1.00 88.88 490 GLY A N 1
ATOM 3742 C CA . GLY A 1 490 ? 18.602 10.568 7.870 1.00 88.88 490 GLY A CA 1
ATOM 3743 C C . GLY A 1 490 ? 17.089 10.540 7.686 1.00 88.88 490 GLY A C 1
ATOM 3744 O O . GLY A 1 490 ? 16.319 10.174 8.574 1.00 88.88 490 GLY A O 1
ATOM 3745 N N . TYR A 1 491 ? 16.659 10.956 6.504 1.00 90.00 491 TYR A N 1
ATOM 3746 C CA . TYR A 1 491 ? 15.258 10.948 6.086 1.00 90.00 491 TYR A CA 1
ATOM 3747 C C . TYR A 1 491 ? 15.043 9.806 5.086 1.00 90.00 491 TYR A C 1
ATOM 3749 O O . TYR A 1 491 ? 16.017 9.252 4.581 1.00 90.00 491 TYR A O 1
ATOM 3757 N N . ALA A 1 492 ? 13.790 9.456 4.799 1.00 85.75 492 ALA A N 1
ATOM 3758 C CA . ALA A 1 492 ? 13.441 8.531 3.719 1.00 85.75 492 ALA A CA 1
ATOM 3759 C C . ALA A 1 492 ? 12.994 9.356 2.497 1.00 85.75 492 ALA A C 1
ATOM 3761 O O . ALA A 1 492 ? 11.853 9.814 2.485 1.00 85.75 492 ALA A O 1
ATOM 3762 N N . PRO A 1 493 ? 13.876 9.636 1.516 1.00 88.75 493 PRO A N 1
ATOM 3763 C CA . PRO A 1 493 ? 13.632 10.627 0.470 1.00 88.75 493 PRO A CA 1
ATOM 3764 C C . PRO A 1 493 ? 12.906 10.024 -0.744 1.00 88.75 493 PRO A C 1
ATOM 3766 O O . PRO A 1 493 ? 13.331 10.218 -1.880 1.00 88.75 493 PRO A O 1
ATOM 3769 N N . VAL A 1 494 ? 11.808 9.311 -0.503 1.00 92.38 494 VAL A N 1
ATOM 3770 C CA . VAL A 1 494 ? 11.028 8.668 -1.567 1.00 92.38 494 VAL A CA 1
ATOM 3771 C C . VAL A 1 494 ? 10.204 9.730 -2.302 1.00 92.38 494 VAL A C 1
ATOM 3773 O O . VAL A 1 494 ? 9.439 10.481 -1.682 1.00 92.38 494 VAL A O 1
ATOM 3776 N N . GLY A 1 495 ? 10.403 9.823 -3.618 1.00 95.31 495 GLY A N 1
ATOM 3777 C CA . GLY A 1 495 ? 9.746 10.801 -4.486 1.00 95.31 495 GLY A CA 1
ATOM 3778 C C . GLY A 1 495 ? 8.326 10.402 -4.881 1.00 95.31 495 GLY A C 1
ATOM 3779 O O . GLY A 1 495 ? 7.613 9.780 -4.097 1.00 95.31 495 GLY A O 1
ATOM 3780 N N . SER A 1 496 ? 7.910 10.805 -6.085 1.00 96.69 496 SER A N 1
ATOM 3781 C CA . SER A 1 496 ? 6.613 10.475 -6.687 1.00 96.69 496 SER A CA 1
ATOM 3782 C C . SER A 1 496 ? 6.373 8.974 -6.678 1.00 96.69 496 SER A C 1
ATOM 3784 O O . SER A 1 496 ? 7.219 8.230 -7.166 1.00 96.69 496 SER A O 1
ATOM 3786 N N . ASP A 1 497 ? 5.221 8.561 -6.167 1.00 95.88 497 ASP A N 1
ATOM 3787 C CA . ASP A 1 497 ? 4.925 7.157 -5.915 1.00 95.88 497 ASP A CA 1
ATOM 3788 C C . ASP A 1 497 ? 3.480 6.816 -6.288 1.00 95.88 497 ASP A C 1
ATOM 3790 O O . ASP A 1 497 ? 3.202 6.600 -7.468 1.00 95.88 497 ASP A O 1
ATOM 3794 N N . GLY A 1 498 ? 2.549 6.849 -5.330 1.00 95.88 498 GLY A N 1
ATOM 3795 C CA . GLY A 1 498 ? 1.155 6.544 -5.595 1.00 95.88 498 GLY A CA 1
ATOM 3796 C C . GLY A 1 498 ? 0.571 7.439 -6.681 1.00 95.88 498 GLY A C 1
ATOM 3797 O O . GLY A 1 498 ? 0.700 8.668 -6.636 1.00 95.88 498 GLY A O 1
ATOM 3798 N N . ILE A 1 499 ? -0.073 6.793 -7.651 1.00 98.44 499 ILE A N 1
ATOM 3799 C CA . ILE A 1 499 ? -0.594 7.388 -8.879 1.00 98.44 499 ILE A CA 1
ATOM 3800 C C . ILE A 1 499 ? -1.988 6.834 -9.184 1.00 98.44 499 ILE A C 1
ATOM 3802 O O . ILE A 1 499 ? -2.283 5.666 -8.947 1.00 98.44 499 ILE A O 1
ATOM 3806 N N . THR A 1 500 ? -2.885 7.666 -9.702 1.00 98.62 500 THR A N 1
ATOM 3807 C CA . THR A 1 500 ? -4.201 7.218 -10.179 1.00 98.62 500 THR A CA 1
ATOM 3808 C C . THR A 1 500 ? -4.744 8.160 -11.246 1.00 98.62 500 THR A C 1
ATOM 3810 O O . THR A 1 500 ? -4.337 9.318 -11.333 1.00 98.62 500 THR A O 1
ATOM 3813 N N . LEU A 1 501 ? -5.659 7.661 -12.070 1.00 98.69 501 LEU A N 1
ATOM 3814 C CA . LEU A 1 501 ? -6.374 8.455 -13.060 1.00 98.69 501 LEU A CA 1
ATOM 3815 C C . LEU A 1 501 ? -7.744 8.846 -12.507 1.00 98.69 501 LEU A C 1
ATOM 3817 O O . LEU A 1 501 ? -8.393 8.074 -11.805 1.00 98.69 501 LEU A O 1
ATOM 3821 N N . SER A 1 502 ? -8.191 10.041 -12.868 1.00 98.38 502 SER A N 1
ATOM 3822 C CA . SER A 1 502 ? -9.610 10.407 -12.803 1.00 98.38 502 SER A CA 1
ATOM 3823 C C . SER A 1 502 ? -10.483 9.401 -13.565 1.00 98.38 502 SER A C 1
ATOM 3825 O O . SER A 1 502 ? -10.027 8.738 -14.496 1.00 98.38 502 SER A O 1
ATOM 3827 N N . ALA A 1 503 ? -11.763 9.308 -13.197 1.00 97.62 503 ALA A N 1
ATOM 3828 C CA . ALA A 1 503 ? -12.705 8.369 -13.813 1.00 97.62 503 ALA A CA 1
ATOM 3829 C C . ALA A 1 503 ? -12.908 8.586 -15.321 1.00 97.62 503 ALA A C 1
ATOM 3831 O O . ALA A 1 503 ? -13.273 7.646 -16.023 1.00 97.62 503 ALA A O 1
ATOM 3832 N N . ASP A 1 504 ? -12.682 9.804 -15.817 1.00 96.81 504 ASP A N 1
ATOM 3833 C CA . ASP A 1 504 ? -12.703 10.114 -17.246 1.00 96.81 504 ASP A CA 1
ATOM 3834 C C . ASP A 1 504 ? -11.336 9.941 -17.922 1.00 96.81 504 ASP A C 1
ATOM 3836 O O . ASP A 1 504 ? -11.302 9.897 -19.145 1.00 96.81 504 ASP A O 1
ATOM 3840 N N . GLY A 1 505 ? -10.242 9.793 -17.166 1.00 97.06 505 GLY A N 1
ATOM 3841 C CA . GLY A 1 505 ? -8.867 9.666 -17.656 1.00 97.06 505 GLY A CA 1
ATOM 3842 C C . GLY A 1 505 ? -8.193 10.992 -18.034 1.00 97.06 505 GLY A C 1
ATOM 3843 O O . GLY A 1 505 ? -7.076 10.987 -18.556 1.00 97.06 505 GLY A O 1
ATOM 3844 N N . GLU A 1 506 ? -8.831 12.142 -17.815 1.00 96.75 506 GLU A N 1
ATOM 3845 C CA . GLU A 1 506 ? -8.298 13.444 -18.251 1.00 96.75 506 GLU A CA 1
ATOM 3846 C C . GLU A 1 506 ? -7.245 14.021 -17.302 1.00 96.75 506 GLU A C 1
ATOM 3848 O O . GLU A 1 506 ? -6.354 14.749 -17.729 1.00 96.75 506 GLU A O 1
ATOM 3853 N N . GLU A 1 507 ? -7.289 13.651 -16.028 1.00 98.38 507 GLU A N 1
ATOM 3854 C CA . GLU A 1 507 ? -6.344 14.069 -14.988 1.00 98.38 507 GLU A CA 1
ATOM 3855 C C . GLU A 1 507 ? -5.600 12.868 -14.401 1.00 98.38 507 GLU A C 1
ATOM 3857 O O . GLU A 1 507 ? -6.217 11.857 -14.044 1.00 98.38 507 GLU A O 1
ATOM 3862 N N . LEU A 1 508 ? -4.283 13.018 -14.244 1.00 98.81 508 LEU A N 1
ATOM 3863 C CA . LEU A 1 508 ? -3.428 12.114 -13.483 1.00 98.81 508 LEU A CA 1
ATOM 3864 C C . LEU A 1 508 ? -3.164 12.714 -12.106 1.00 98.81 508 LEU A C 1
ATOM 3866 O O . LEU A 1 508 ? -2.659 13.831 -12.020 1.00 98.81 508 LEU A O 1
ATOM 3870 N N . PHE A 1 509 ? -3.443 11.966 -11.044 1.00 98.75 509 PHE A N 1
ATOM 3871 C CA . PHE A 1 509 ? -3.142 12.336 -9.664 1.00 98.75 509 PHE A CA 1
ATOM 3872 C C . PHE A 1 509 ? -1.924 11.579 -9.156 1.00 98.75 509 PHE A C 1
ATOM 3874 O O . PHE A 1 509 ? -1.783 10.390 -9.434 1.00 98.75 509 PHE A O 1
ATOM 3881 N N . TRP A 1 510 ? -1.085 12.241 -8.361 1.00 98.38 510 TRP A N 1
ATOM 3882 C CA . TRP A 1 510 ? 0.018 11.587 -7.660 1.00 98.38 510 TRP A CA 1
ATOM 3883 C C . TRP A 1 510 ? 0.397 12.305 -6.363 1.00 98.38 510 TRP A C 1
ATOM 3885 O O . TRP A 1 510 ? -0.090 13.395 -6.043 1.00 98.38 510 TRP A O 1
ATOM 3895 N N . SER A 1 511 ? 1.309 11.701 -5.609 1.00 96.75 511 SER A N 1
ATOM 3896 C CA . SER A 1 511 ? 2.042 12.369 -4.537 1.00 96.75 511 SER A CA 1
ATOM 3897 C C . SER A 1 511 ? 3.393 11.718 -4.310 1.00 96.75 511 SER A C 1
ATOM 3899 O O . SER A 1 511 ? 3.658 10.618 -4.788 1.00 96.75 511 SER A O 1
ATOM 3901 N N . GLN A 1 512 ? 4.243 12.412 -3.570 1.00 94.81 512 GLN A N 1
ATOM 3902 C CA . GLN A 1 512 ? 5.464 11.860 -3.023 1.00 94.81 512 GLN A CA 1
ATOM 3903 C C . GLN A 1 512 ? 5.175 11.144 -1.701 1.00 94.81 512 GLN A C 1
ATOM 3905 O O . GLN A 1 512 ? 4.367 11.628 -0.899 1.00 94.81 512 GLN A O 1
ATOM 3910 N N . VAL A 1 513 ? 5.874 10.041 -1.423 1.00 94.44 513 VAL A N 1
ATOM 3911 C CA . VAL A 1 513 ? 5.800 9.411 -0.089 1.00 94.44 513 VAL A CA 1
ATOM 3912 C C . VAL A 1 513 ? 6.422 10.336 0.954 1.00 94.44 513 VAL A C 1
ATOM 3914 O O . VAL A 1 513 ? 5.850 10.556 2.021 1.00 94.44 513 VAL A O 1
ATOM 3917 N N . ALA A 1 514 ? 7.561 10.957 0.636 1.00 94.38 514 ALA A N 1
ATOM 3918 C CA . ALA A 1 514 ? 8.176 11.988 1.465 1.00 94.38 514 ALA A CA 1
ATOM 3919 C C . ALA A 1 514 ? 7.500 13.354 1.257 1.00 94.38 514 ALA A C 1
ATOM 3921 O O . ALA A 1 514 ? 8.133 14.323 0.841 1.00 94.38 514 ALA A O 1
ATOM 3922 N N . GLY A 1 515 ? 6.198 13.423 1.515 1.00 94.62 515 GLY A N 1
ATOM 3923 C CA . GLY A 1 515 ? 5.393 14.626 1.360 1.00 94.62 515 GLY A CA 1
ATOM 3924 C C . GLY A 1 515 ? 3.966 14.434 1.864 1.00 94.62 515 GLY A C 1
ATOM 3925 O O . GLY A 1 515 ? 3.548 13.341 2.253 1.00 94.62 515 GLY A O 1
ATOM 3926 N N . ARG A 1 516 ? 3.193 15.524 1.906 1.00 94.81 516 ARG A N 1
ATOM 3927 C CA . ARG A 1 516 ? 1.760 15.467 2.281 1.00 94.81 516 ARG A CA 1
ATOM 3928 C C . ARG A 1 516 ? 0.817 15.931 1.184 1.00 94.81 516 ARG A C 1
ATOM 3930 O O . ARG A 1 516 ? -0.392 15.781 1.365 1.00 94.81 516 ARG A O 1
ATOM 3937 N N . TYR A 1 517 ? 1.329 16.498 0.098 1.00 95.69 517 TYR A N 1
ATOM 3938 C CA . TYR A 1 517 ? 0.513 17.168 -0.910 1.00 95.69 517 TYR A CA 1
ATOM 3939 C C . TYR A 1 517 ? 0.013 16.217 -1.989 1.00 95.69 517 TYR A C 1
ATOM 3941 O O . TYR A 1 517 ? 0.744 15.349 -2.452 1.00 95.69 517 TYR A O 1
ATOM 3949 N N . LEU A 1 518 ? -1.246 16.388 -2.378 1.00 98.00 518 LEU A N 1
ATOM 3950 C CA . LEU A 1 518 ? -1.826 15.750 -3.551 1.00 98.00 518 LEU A CA 1
ATOM 3951 C C . LEU A 1 518 ? -1.612 16.659 -4.763 1.00 98.00 518 LEU A C 1
ATOM 3953 O O . LEU A 1 518 ? -1.977 17.836 -4.724 1.00 98.00 518 LEU A O 1
ATOM 3957 N N . HIS A 1 519 ? -1.055 16.108 -5.833 1.00 98.38 519 HIS A N 1
ATOM 3958 C CA . HIS A 1 519 ? -0.818 16.809 -7.087 1.00 98.38 519 HIS A CA 1
ATOM 3959 C C . HIS A 1 519 ? -1.664 16.219 -8.215 1.00 98.38 519 HIS A C 1
ATOM 3961 O O . HIS A 1 519 ? -2.051 15.051 -8.145 1.00 98.38 519 HIS A O 1
ATOM 3967 N N . SER A 1 520 ? -1.955 17.021 -9.239 1.00 98.62 520 SER A N 1
ATOM 3968 C CA . SER A 1 520 ? -2.495 16.515 -10.502 1.00 98.62 520 SER A CA 1
ATOM 3969 C C . SER A 1 520 ? -1.962 17.263 -11.718 1.00 98.62 520 SER A C 1
ATOM 3971 O O . SER A 1 520 ? -1.353 18.326 -11.582 1.00 98.62 520 SER A O 1
ATOM 3973 N N . VAL A 1 521 ? -2.148 16.679 -12.900 1.00 98.75 521 VAL A N 1
ATOM 3974 C CA . VAL A 1 521 ? -1.810 17.274 -14.194 1.00 98.75 521 VAL A CA 1
ATOM 3975 C C . VAL A 1 521 ? -2.737 16.697 -15.271 1.00 98.75 521 VAL A C 1
ATOM 3977 O O . VAL A 1 521 ? -3.009 15.489 -15.242 1.00 98.75 521 VAL A O 1
ATOM 3980 N N . PRO A 1 522 ? -3.170 17.502 -16.259 1.00 98.50 522 PRO A N 1
ATOM 3981 C CA . PRO A 1 522 ? -3.921 16.979 -17.387 1.00 98.50 522 PRO A CA 1
ATOM 3982 C C . PRO A 1 522 ? -3.090 15.959 -18.169 1.00 98.50 522 PRO A C 1
ATOM 3984 O O . PRO A 1 522 ? -1.953 16.231 -18.579 1.00 98.50 522 PRO A O 1
ATOM 3987 N N . THR A 1 523 ? -3.660 14.789 -18.431 1.00 97.75 523 THR A N 1
ATOM 3988 C CA . THR A 1 523 ? -2.972 13.677 -19.091 1.00 97.75 523 THR A CA 1
ATOM 3989 C C . THR A 1 523 ? -2.558 14.027 -20.523 1.00 97.75 523 THR A C 1
ATOM 3991 O O . THR A 1 523 ? -1.522 13.556 -20.994 1.00 97.75 523 THR A O 1
ATOM 3994 N N . GLU A 1 524 ? -3.284 14.925 -21.201 1.00 95.88 524 GLU A N 1
ATOM 3995 C CA . GLU A 1 524 ? -2.897 15.468 -22.513 1.00 95.88 524 GLU A CA 1
ATOM 3996 C C . GLU A 1 524 ? -1.522 16.147 -22.508 1.00 95.88 524 GLU A C 1
ATOM 3998 O O . GLU A 1 524 ? -0.768 16.029 -23.476 1.00 95.88 524 GLU A O 1
ATOM 4003 N N . ARG A 1 525 ? -1.156 16.814 -21.407 1.00 96.75 525 ARG A N 1
ATOM 4004 C CA . ARG A 1 525 ? 0.116 17.537 -21.293 1.00 96.75 525 ARG A CA 1
ATOM 4005 C C . ARG A 1 525 ? 1.287 16.583 -21.166 1.00 96.75 525 ARG A C 1
ATOM 4007 O O . ARG A 1 525 ? 2.341 16.855 -21.726 1.00 96.75 525 ARG A O 1
ATOM 4014 N N . LEU A 1 526 ? 1.070 15.463 -20.482 1.00 97.00 526 LEU A N 1
ATOM 4015 C CA . LEU A 1 526 ? 2.042 14.382 -20.355 1.00 97.00 526 LEU A CA 1
ATOM 4016 C C . LEU A 1 526 ? 2.224 13.614 -21.669 1.00 97.00 526 LEU A C 1
ATOM 4018 O O . LEU A 1 526 ? 3.315 13.127 -21.956 1.00 97.00 526 LEU A O 1
ATOM 4022 N N . ARG A 1 527 ? 1.168 13.496 -22.483 1.00 95.25 527 ARG A N 1
ATOM 4023 C CA . ARG A 1 527 ? 1.246 12.794 -23.773 1.00 95.25 527 ARG A CA 1
ATOM 4024 C C . ARG A 1 527 ? 1.903 13.618 -24.881 1.00 95.25 527 ARG A C 1
ATOM 4026 O O . ARG A 1 527 ? 2.418 13.054 -25.842 1.00 95.25 527 ARG A O 1
ATOM 4033 N N . ALA A 1 528 ? 1.856 14.945 -24.796 1.00 93.50 528 ALA A N 1
ATOM 4034 C CA . ALA A 1 528 ? 2.357 15.825 -25.845 1.00 93.50 528 ALA A CA 1
ATOM 4035 C C . ALA A 1 528 ? 3.890 15.767 -25.968 1.00 93.50 528 ALA A C 1
ATOM 4037 O O . ALA A 1 528 ? 4.596 15.877 -24.976 1.00 93.50 528 ALA A O 1
ATOM 4038 N N . ARG A 1 529 ? 4.439 15.772 -27.193 1.00 91.69 529 ARG A N 1
ATOM 4039 C CA . ARG A 1 529 ? 5.899 15.625 -27.441 1.00 91.69 529 ARG A CA 1
ATOM 4040 C C . ARG A 1 529 ? 6.551 16.750 -28.258 1.00 91.69 529 ARG A C 1
ATOM 4042 O O . ARG A 1 529 ? 7.568 16.566 -28.920 1.00 91.69 529 ARG A O 1
ATOM 4049 N N . SER A 1 530 ? 5.955 17.936 -28.247 1.00 93.81 530 SER A N 1
ATOM 4050 C CA . SER A 1 530 ? 6.529 19.123 -28.882 1.00 93.81 530 SER A CA 1
ATOM 4051 C C . SER A 1 530 ? 7.692 19.706 -28.065 1.00 93.81 530 SER A C 1
ATOM 4053 O O . SER A 1 530 ? 7.856 19.409 -26.883 1.00 93.81 530 SER A O 1
ATOM 4055 N N . ARG A 1 531 ? 8.464 20.628 -28.658 1.00 93.62 531 ARG A N 1
ATOM 4056 C CA . ARG A 1 531 ? 9.557 21.333 -27.956 1.00 93.62 531 ARG A CA 1
ATOM 4057 C C . ARG A 1 531 ? 9.105 22.116 -26.714 1.00 93.62 531 ARG A C 1
ATOM 4059 O O . ARG A 1 531 ? 9.935 22.408 -25.863 1.00 93.62 531 ARG A O 1
ATOM 4066 N N . SER A 1 532 ? 7.825 22.479 -26.617 1.00 95.94 532 SER A N 1
ATOM 4067 C CA . SER A 1 532 ? 7.253 23.201 -25.474 1.00 95.94 532 SER A CA 1
ATOM 4068 C C . SER A 1 532 ? 6.511 22.296 -24.487 1.00 95.94 532 SER A C 1
ATOM 4070 O O . SER A 1 532 ? 6.030 22.793 -23.470 1.00 95.94 532 SER A O 1
ATOM 4072 N N . SER A 1 533 ? 6.423 20.988 -24.750 1.00 95.62 533 SER A N 1
ATOM 4073 C CA . SER A 1 533 ? 5.615 20.067 -23.947 1.00 95.62 533 SER A CA 1
ATOM 4074 C C . SER A 1 533 ? 6.000 20.038 -22.478 1.00 95.62 533 SER A C 1
ATOM 4076 O O . SER A 1 533 ? 5.118 20.122 -21.637 1.00 95.62 533 SER A O 1
ATOM 4078 N N . GLU A 1 534 ? 7.296 19.989 -22.157 1.00 96.25 534 GLU A N 1
ATOM 4079 C CA . GLU A 1 534 ? 7.744 19.949 -20.759 1.00 96.25 534 GLU A CA 1
ATOM 4080 C C . GLU A 1 534 ? 7.301 21.195 -19.984 1.00 96.25 534 GLU A C 1
ATOM 4082 O O . GLU A 1 534 ? 6.733 21.088 -18.903 1.00 96.25 534 GLU A O 1
ATOM 4087 N N . VAL A 1 535 ? 7.468 22.384 -20.569 1.00 97.06 535 VAL A N 1
ATOM 4088 C CA . VAL A 1 535 ? 7.039 23.642 -19.937 1.00 97.06 535 VAL A CA 1
ATOM 4089 C C . VAL A 1 535 ? 5.519 23.676 -19.750 1.00 97.06 535 VAL A C 1
ATOM 4091 O O . VAL A 1 535 ? 5.031 24.152 -18.728 1.00 97.06 535 VAL A O 1
ATOM 4094 N N . LEU A 1 536 ? 4.759 23.151 -20.714 1.00 97.56 536 LEU A N 1
ATOM 4095 C CA . LEU A 1 536 ? 3.300 23.077 -20.629 1.00 97.56 536 LEU A CA 1
ATOM 4096 C C . LEU A 1 536 ? 2.821 22.036 -19.608 1.00 97.56 536 LEU A C 1
ATOM 4098 O O . LEU A 1 536 ? 1.822 22.282 -18.937 1.00 97.56 536 LEU A O 1
ATOM 4102 N N . ALA A 1 537 ? 3.520 20.909 -19.469 1.00 97.88 537 ALA A N 1
ATOM 4103 C CA . ALA A 1 537 ? 3.253 19.909 -18.442 1.00 97.88 537 ALA A CA 1
ATOM 4104 C C . ALA A 1 537 ? 3.508 20.481 -17.046 1.00 97.88 537 ALA A C 1
ATOM 4106 O O . ALA A 1 537 ? 2.631 20.396 -16.192 1.00 97.88 537 ALA A O 1
ATOM 4107 N N . GLN A 1 538 ? 4.641 21.159 -16.840 1.00 98.00 538 GLN A N 1
ATOM 4108 C CA . GLN A 1 538 ? 4.947 21.840 -15.578 1.00 98.00 538 GLN A CA 1
ATOM 4109 C C . GLN A 1 538 ? 3.904 22.908 -15.226 1.00 98.00 538 GLN A C 1
ATOM 4111 O O . GLN A 1 538 ? 3.462 22.982 -14.082 1.00 98.00 538 GLN A O 1
ATOM 4116 N N . ALA A 1 539 ? 3.477 23.713 -16.203 1.00 97.44 539 ALA A N 1
ATOM 4117 C CA . ALA A 1 539 ? 2.445 24.730 -16.004 1.00 97.44 539 ALA A CA 1
ATOM 4118 C C . ALA A 1 539 ? 1.055 24.138 -15.704 1.00 97.44 539 ALA A C 1
ATOM 4120 O O . ALA A 1 539 ? 0.219 24.824 -15.119 1.00 97.44 539 ALA A O 1
ATOM 4121 N N . GLY A 1 540 ? 0.806 22.889 -16.106 1.00 98.00 540 GLY A N 1
ATOM 4122 C CA . GLY A 1 540 ? -0.434 22.163 -15.833 1.00 98.00 540 GLY A CA 1
ATOM 4123 C C . GLY A 1 540 ? -0.493 21.516 -14.449 1.00 98.00 540 GLY A C 1
ATOM 4124 O O . GLY A 1 540 ? -1.545 20.999 -14.088 1.00 98.00 540 GLY A O 1
ATOM 4125 N N . VAL A 1 541 ? 0.600 21.522 -13.677 1.00 98.62 541 VAL A N 1
ATOM 4126 C CA . VAL A 1 541 ? 0.623 20.892 -12.352 1.00 98.62 541 VAL A CA 1
ATOM 4127 C C . VAL A 1 541 ? -0.219 21.691 -11.357 1.00 98.62 541 VAL A C 1
ATOM 4129 O O . VAL A 1 541 ? 0.072 22.850 -11.056 1.00 98.62 541 VAL A O 1
ATOM 4132 N N . ALA A 1 542 ? -1.222 21.038 -10.777 1.00 98.06 542 ALA A N 1
ATOM 4133 C CA . ALA A 1 542 ? -2.042 21.558 -9.693 1.00 98.06 542 ALA A CA 1
ATOM 4134 C C . ALA A 1 542 ? -1.635 20.948 -8.340 1.00 98.06 542 ALA A C 1
ATOM 4136 O O . ALA A 1 542 ? -1.216 19.794 -8.254 1.00 98.06 542 ALA A O 1
ATOM 4137 N N . ASN A 1 543 ? -1.771 21.724 -7.261 1.00 97.38 543 ASN A N 1
ATOM 4138 C CA . ASN A 1 543 ? -1.632 21.250 -5.881 1.00 97.38 543 ASN A CA 1
ATOM 4139 C C . ASN A 1 543 ? -2.991 21.355 -5.179 1.00 97.38 543 ASN A C 1
ATOM 4141 O O . ASN A 1 543 ? -3.531 22.450 -5.026 1.00 97.38 543 ASN A O 1
ATOM 4145 N N . HIS A 1 544 ? -3.512 20.217 -4.726 1.00 96.31 544 HIS A N 1
ATOM 4146 C CA . HIS A 1 544 ? -4.839 20.072 -4.122 1.00 96.31 544 HIS A CA 1
ATOM 4147 C C . HIS A 1 544 ? -4.828 20.120 -2.590 1.00 96.31 544 HIS A C 1
ATOM 4149 O O . HIS A 1 544 ? -5.849 19.893 -1.944 1.00 96.31 544 HIS A O 1
ATOM 4155 N N . GLY A 1 545 ? -3.682 20.438 -1.988 1.00 93.62 545 GLY A N 1
ATOM 4156 C CA . GLY A 1 545 ? -3.509 20.511 -0.543 1.00 93.62 545 GLY A CA 1
ATOM 4157 C C . GLY A 1 545 ? -3.091 19.180 0.076 1.00 93.62 545 GLY A C 1
ATOM 4158 O O . GLY A 1 545 ? -2.611 18.270 -0.597 1.00 93.62 545 GLY A O 1
ATOM 4159 N N . GLN A 1 546 ? -3.206 19.091 1.402 1.00 93.06 546 GLN A N 1
ATOM 4160 C CA . GLN A 1 546 ? -2.646 17.979 2.165 1.00 93.06 546 GLN A CA 1
ATOM 4161 C C . GLN A 1 546 ? -3.619 16.802 2.290 1.00 93.06 546 GLN A C 1
ATOM 4163 O O . GLN A 1 546 ? -4.740 16.963 2.768 1.00 93.06 546 GLN A O 1
ATOM 4168 N N . LYS A 1 547 ? -3.139 15.600 1.964 1.00 90.94 547 LYS A N 1
ATOM 4169 C CA . LYS A 1 547 ? -3.842 14.315 2.140 1.00 90.94 547 LYS A CA 1
ATOM 4170 C C . LYS A 1 547 ? -3.317 13.466 3.307 1.00 90.94 547 LYS A C 1
ATOM 4172 O O . LYS A 1 547 ? -4.010 12.561 3.779 1.00 90.94 547 LYS A O 1
ATOM 4177 N N . GLY A 1 548 ? -2.116 13.787 3.793 1.00 91.81 548 GLY A N 1
ATOM 4178 C CA . GLY A 1 548 ? -1.327 12.957 4.710 1.00 91.81 548 GLY A CA 1
ATOM 4179 C C . GLY A 1 548 ? -0.251 12.146 3.982 1.00 91.81 548 GLY A C 1
ATOM 4180 O O . GLY A 1 548 ? -0.111 12.239 2.761 1.00 91.81 548 GLY A O 1
ATOM 4181 N N . VAL A 1 549 ? 0.523 11.374 4.745 1.00 94.25 549 VAL A N 1
ATOM 4182 C CA . VAL A 1 549 ? 1.576 10.509 4.189 1.00 94.25 549 VAL A CA 1
ATOM 4183 C C . VAL A 1 549 ? 0.947 9.245 3.642 1.00 94.25 549 VAL A C 1
ATOM 4185 O O . VAL A 1 549 ? 0.251 8.531 4.367 1.00 94.25 549 VAL A O 1
ATOM 4188 N N . SER A 1 550 ? 1.189 8.988 2.367 1.00 94.56 550 SER A N 1
ATOM 4189 C CA . SER A 1 550 ? 0.622 7.863 1.643 1.00 94.56 550 SER A CA 1
ATOM 4190 C C . SER A 1 550 ? 1.698 7.219 0.794 1.00 94.56 550 SER A C 1
ATOM 4192 O O . SER A 1 550 ? 2.635 7.897 0.383 1.00 94.56 550 SER A O 1
ATOM 4194 N N . ASP A 1 551 ? 1.488 5.948 0.511 1.00 95.44 551 ASP A N 1
ATOM 4195 C CA . ASP A 1 551 ? 2.198 5.217 -0.522 1.00 95.44 551 ASP A CA 1
ATOM 4196 C C . ASP A 1 551 ? 1.316 5.238 -1.790 1.00 95.44 551 ASP A C 1
ATOM 4198 O O . ASP A 1 551 ? 0.989 6.331 -2.269 1.00 95.44 551 ASP A O 1
ATOM 4202 N N . GLY A 1 552 ? 0.800 4.093 -2.233 1.00 93.94 552 GLY A N 1
ATOM 4203 C CA . GLY A 1 552 ? -0.097 3.906 -3.370 1.00 93.94 552 GLY A CA 1
ATOM 4204 C C . GLY A 1 552 ? -1.476 4.562 -3.271 1.00 93.94 552 GLY A C 1
ATOM 4205 O O . GLY A 1 552 ? -1.957 4.993 -2.211 1.00 93.94 552 GLY A O 1
ATOM 4206 N N . PHE A 1 553 ? -2.106 4.677 -4.442 1.00 96.94 553 PHE A N 1
ATOM 4207 C CA . PHE A 1 553 ? -3.372 5.373 -4.694 1.00 96.94 553 PHE A CA 1
ATOM 4208 C C . PHE A 1 553 ? -4.310 4.492 -5.514 1.00 96.94 553 PHE A C 1
ATOM 4210 O O . PHE A 1 553 ? -3.857 3.623 -6.247 1.00 96.94 553 PHE A O 1
ATOM 4217 N N . GLU A 1 554 ? -5.610 4.773 -5.491 1.00 98.06 554 GLU A N 1
ATOM 4218 C CA . GLU A 1 554 ? -6.523 4.272 -6.521 1.00 98.06 554 GLU A CA 1
ATOM 4219 C C . GLU A 1 554 ? -7.752 5.169 -6.673 1.00 98.06 554 GLU A C 1
ATOM 4221 O O . GLU A 1 554 ? -8.089 5.893 -5.743 1.00 98.06 554 GLU A O 1
ATOM 4226 N N . SER A 1 555 ? -8.443 5.102 -7.810 1.00 98.31 555 SER A N 1
ATOM 4227 C CA . SER A 1 555 ? -9.725 5.772 -8.026 1.00 98.31 555 SER A CA 1
ATOM 4228 C C . SER A 1 555 ? -10.836 4.798 -8.406 1.00 98.31 555 SER A C 1
ATOM 4230 O O . SER A 1 555 ? -10.591 3.681 -8.867 1.00 98.31 555 SER A O 1
ATOM 4232 N N . ASP A 1 556 ? -12.082 5.221 -8.199 1.00 98.38 556 ASP A N 1
ATOM 4233 C CA . ASP A 1 556 ? -13.275 4.464 -8.579 1.00 98.38 556 ASP A CA 1
ATOM 4234 C C . ASP A 1 556 ? -14.124 5.176 -9.647 1.00 98.38 556 ASP A C 1
ATOM 4236 O O . ASP A 1 556 ? -13.894 6.328 -10.023 1.00 98.38 556 ASP A O 1
ATOM 4240 N N . THR A 1 557 ? -15.164 4.491 -10.122 1.00 98.38 557 THR A N 1
ATOM 4241 C CA . THR A 1 557 ? -16.146 5.031 -11.077 1.00 98.38 557 THR A CA 1
ATOM 4242 C C . THR A 1 557 ? -16.938 6.242 -10.571 1.00 98.38 557 THR A C 1
ATOM 4244 O O . THR A 1 557 ? -17.589 6.904 -11.375 1.00 98.38 557 THR A O 1
ATOM 4247 N N . ASN A 1 558 ? -16.899 6.564 -9.272 1.00 97.69 558 ASN A N 1
ATOM 4248 C CA . ASN A 1 558 ? -17.479 7.800 -8.731 1.00 97.69 558 ASN A CA 1
ATOM 4249 C C . ASN A 1 558 ? -16.507 8.985 -8.817 1.00 97.69 558 ASN A C 1
ATOM 4251 O O . ASN A 1 558 ? -16.811 10.069 -8.313 1.00 97.69 558 ASN A O 1
ATOM 4255 N N . ASN A 1 559 ? -15.344 8.783 -9.444 1.00 97.81 559 ASN A N 1
ATOM 4256 C CA . ASN A 1 559 ? -14.252 9.739 -9.512 1.00 97.81 559 ASN A CA 1
ATOM 4257 C C . ASN A 1 559 ? -13.728 10.119 -8.120 1.00 97.81 559 ASN A C 1
ATOM 4259 O O . ASN A 1 559 ? -13.380 11.271 -7.882 1.00 97.81 559 ASN A O 1
ATOM 4263 N N . ILE A 1 560 ? -13.721 9.184 -7.166 1.00 98.12 560 ILE A N 1
ATOM 4264 C CA . ILE A 1 560 ? -13.119 9.398 -5.848 1.00 98.12 560 ILE A CA 1
ATOM 4265 C C . ILE A 1 560 ? -11.703 8.837 -5.848 1.00 98.12 560 ILE A C 1
ATOM 4267 O O . ILE A 1 560 ? -11.507 7.671 -6.163 1.00 98.12 560 ILE A O 1
ATOM 4271 N N . VAL A 1 561 ? -10.739 9.658 -5.430 1.00 98.44 561 VAL A N 1
ATOM 4272 C CA . VAL A 1 561 ? -9.334 9.275 -5.254 1.00 98.44 561 VAL A CA 1
ATOM 4273 C C . VAL A 1 561 ? -9.132 8.772 -3.826 1.00 98.44 561 VAL A C 1
ATOM 4275 O O . VAL A 1 561 ? -9.319 9.522 -2.866 1.00 98.44 561 VAL A O 1
ATOM 4278 N N . TYR A 1 562 ? -8.731 7.519 -3.668 1.00 98.44 562 TYR A N 1
ATOM 4279 C CA . TYR A 1 562 ? -8.372 6.876 -2.409 1.00 98.44 562 TYR A CA 1
ATOM 4280 C C . TYR A 1 562 ? -6.863 6.873 -2.219 1.00 98.44 562 TYR A C 1
ATOM 4282 O O . TYR A 1 562 ? -6.105 6.545 -3.129 1.00 98.44 562 TYR A O 1
ATOM 4290 N N . VAL A 1 563 ? -6.429 7.216 -1.010 1.00 97.38 563 VAL A N 1
ATOM 4291 C CA . VAL A 1 563 ? -5.009 7.307 -0.660 1.00 97.38 563 VAL A CA 1
ATOM 4292 C C . VAL A 1 563 ? -4.765 6.720 0.720 1.00 97.38 563 VAL A C 1
ATOM 4294 O O . VAL A 1 563 ? -5.579 6.885 1.636 1.00 97.38 563 VAL A O 1
ATOM 4297 N N . GLY A 1 564 ? -3.625 6.064 0.911 1.00 95.50 564 GLY A N 1
ATOM 4298 C CA . GLY A 1 564 ? -3.178 5.678 2.247 1.00 95.50 564 GLY A CA 1
ATOM 4299 C C . GLY A 1 564 ? -3.003 6.901 3.157 1.00 95.50 564 GLY A C 1
ATOM 4300 O O . GLY A 1 564 ? -2.714 8.005 2.707 1.00 95.50 564 GLY A O 1
ATOM 4301 N N . ASN A 1 565 ? -3.178 6.732 4.462 1.00 94.94 565 ASN A N 1
ATOM 4302 C CA . ASN A 1 565 ? -2.749 7.708 5.457 1.00 94.94 565 ASN A CA 1
ATOM 4303 C C . ASN A 1 565 ? -2.197 6.985 6.687 1.00 94.94 565 ASN A C 1
ATOM 4305 O O . ASN A 1 565 ? -2.907 6.702 7.663 1.00 94.94 565 ASN A O 1
ATOM 4309 N N . MET A 1 566 ? -0.900 6.698 6.631 1.00 91.88 566 MET A N 1
ATOM 4310 C CA . MET A 1 566 ? -0.174 5.975 7.678 1.00 91.88 566 MET A CA 1
ATOM 4311 C C . MET A 1 566 ? -0.071 6.766 8.988 1.00 91.88 566 MET A C 1
ATOM 4313 O O . MET A 1 566 ? -0.106 6.179 10.070 1.00 91.88 566 MET A O 1
ATOM 4317 N N . GLU A 1 567 ? -0.071 8.103 8.931 1.00 92.50 567 GLU A N 1
ATOM 4318 C CA . GLU A 1 567 ? -0.065 8.945 10.140 1.00 92.50 567 GLU A CA 1
ATOM 4319 C C . GLU A 1 567 ? -1.382 8.851 10.927 1.00 92.50 567 GLU A C 1
ATOM 4321 O O . GLU A 1 567 ? -1.460 9.197 12.110 1.00 92.50 567 GLU A O 1
ATOM 4326 N N . GLN A 1 568 ? -2.444 8.365 10.279 1.00 92.12 568 GLN A N 1
ATOM 4327 C CA . GLN A 1 568 ? -3.782 8.264 10.847 1.00 92.12 568 GLN A CA 1
ATOM 4328 C C . GLN A 1 568 ? -4.350 6.843 10.875 1.00 92.12 568 GLN A C 1
ATOM 4330 O O . GLN A 1 568 ? -5.508 6.683 11.265 1.00 92.12 568 GLN A O 1
ATOM 4335 N N . ASN A 1 569 ? -3.578 5.810 10.543 1.00 93.75 569 ASN A N 1
ATOM 4336 C CA . ASN A 1 569 ? -4.062 4.425 10.492 1.00 93.75 569 ASN A CA 1
ATOM 4337 C C . ASN A 1 569 ? -5.305 4.297 9.594 1.00 93.75 569 ASN A C 1
ATOM 4339 O O . ASN A 1 569 ? -6.316 3.694 9.983 1.00 93.75 569 ASN A O 1
ATOM 4343 N N . ALA A 1 570 ? -5.285 4.982 8.456 1.00 95.38 570 ALA A N 1
ATOM 4344 C CA . ALA A 1 570 ? -6.470 5.194 7.652 1.00 95.38 570 ALA A CA 1
ATOM 4345 C C . ALA A 1 570 ? -6.185 5.061 6.159 1.00 95.38 570 ALA A C 1
ATOM 4347 O O . ALA A 1 570 ? -5.047 5.153 5.713 1.00 95.38 570 ALA A O 1
ATOM 4348 N N . VAL A 1 571 ? -7.263 4.880 5.412 1.00 97.62 571 VAL A N 1
ATOM 4349 C CA . VAL A 1 571 ? -7.371 5.253 4.006 1.00 97.62 571 VAL A CA 1
ATOM 4350 C C . VAL A 1 571 ? -8.209 6.525 3.978 1.00 97.62 571 VAL A C 1
ATOM 4352 O O . VAL A 1 571 ? -9.288 6.576 4.581 1.00 97.62 571 VAL A O 1
ATOM 4355 N N . ASN A 1 572 ? -7.709 7.551 3.308 1.00 96.94 572 ASN A N 1
ATOM 4356 C CA . ASN A 1 572 ? -8.415 8.795 3.054 1.00 96.94 572 ASN A CA 1
ATOM 4357 C C . ASN A 1 572 ? -9.012 8.790 1.644 1.00 96.94 572 ASN A C 1
ATOM 4359 O O . ASN A 1 572 ? -8.627 7.987 0.799 1.00 96.94 572 ASN A O 1
ATOM 4363 N N . TRP A 1 573 ? -9.952 9.696 1.405 1.00 96.62 573 TRP A N 1
ATOM 4364 C CA . TRP A 1 573 ? -10.519 9.956 0.088 1.00 96.62 573 TRP A CA 1
ATOM 4365 C C . TRP A 1 573 ? -10.390 11.436 -0.275 1.00 96.62 573 TRP A C 1
ATOM 4367 O O . TRP A 1 573 ? -10.322 12.297 0.609 1.00 96.62 573 TRP A O 1
ATOM 4377 N N . TYR A 1 574 ? -10.392 11.727 -1.568 1.00 97.75 574 TYR A N 1
ATOM 4378 C CA . TYR A 1 574 ? -10.434 13.058 -2.158 1.00 97.75 574 TYR A CA 1
ATOM 4379 C C . TYR A 1 574 ? -11.421 13.065 -3.335 1.00 97.75 574 TYR A C 1
ATOM 4381 O O . TYR A 1 574 ? -11.448 12.124 -4.124 1.00 97.75 574 TYR A O 1
ATOM 4389 N N . SER A 1 575 ? -12.246 14.108 -3.445 1.00 96.12 575 SER A N 1
ATOM 4390 C CA . SER A 1 575 ? -13.161 14.305 -4.574 1.00 96.12 575 SER A CA 1
ATOM 4391 C C . SER A 1 575 ? -12.658 15.435 -5.480 1.00 96.12 575 SER A C 1
ATOM 4393 O O . SER A 1 575 ? -12.720 16.599 -5.074 1.00 96.12 575 SER A O 1
ATOM 4395 N N . PRO A 1 576 ? -12.245 15.137 -6.724 1.00 95.56 576 PRO A N 1
ATOM 4396 C CA . PRO A 1 576 ? -11.886 16.141 -7.725 1.00 95.56 576 PRO A CA 1
ATOM 4397 C C . PRO A 1 576 ? -13.030 17.107 -8.053 1.00 95.56 576 PRO A C 1
ATOM 4399 O O . PRO A 1 576 ? -12.788 18.263 -8.380 1.00 95.56 576 PRO A O 1
ATOM 4402 N N . ALA A 1 577 ? -14.288 16.670 -7.918 1.00 92.69 577 ALA A N 1
ATOM 4403 C CA . ALA A 1 577 ? -15.456 17.480 -8.268 1.00 92.69 577 ALA A CA 1
ATOM 4404 C C . ALA A 1 577 ? -15.602 18.753 -7.413 1.00 92.69 577 ALA A C 1
ATOM 4406 O O . ALA A 1 577 ? -16.207 19.729 -7.853 1.00 92.69 577 ALA A O 1
ATOM 4407 N N . ASN A 1 578 ? -15.101 18.743 -6.173 1.00 93.19 578 ASN A N 1
ATOM 4408 C CA . ASN A 1 578 ? -15.256 19.866 -5.244 1.00 93.19 578 ASN A CA 1
ATOM 4409 C C . ASN A 1 578 ? -14.063 20.088 -4.295 1.00 93.19 578 ASN A C 1
ATOM 4411 O O . ASN A 1 578 ? -14.145 20.940 -3.410 1.00 93.19 578 ASN A O 1
ATOM 4415 N N . GLY A 1 579 ? -12.982 19.318 -4.436 1.00 90.81 579 GLY A N 1
ATOM 4416 C CA . GLY A 1 579 ? -11.777 19.413 -3.613 1.00 90.81 579 GLY A CA 1
ATOM 4417 C C . GLY A 1 579 ? -11.941 18.942 -2.165 1.00 90.81 579 GLY A C 1
ATOM 4418 O O . GLY A 1 579 ? -11.076 19.213 -1.332 1.00 90.81 579 GLY A O 1
ATOM 4419 N N . THR A 1 580 ? -13.046 18.277 -1.813 1.00 91.75 580 THR A N 1
ATOM 4420 C CA . THR A 1 580 ? -13.247 17.779 -0.445 1.00 91.75 580 THR A CA 1
ATOM 4421 C C . THR A 1 580 ? -12.424 16.523 -0.181 1.00 91.75 580 THR A C 1
ATOM 4423 O O . THR A 1 580 ? -12.212 15.700 -1.066 1.00 91.75 580 THR A O 1
ATOM 4426 N N . THR A 1 581 ? -11.962 16.372 1.061 1.00 94.12 581 THR A N 1
ATOM 4427 C CA . THR A 1 581 ? -11.197 15.206 1.510 1.00 94.12 581 THR A CA 1
ATOM 4428 C C . THR A 1 581 ? -11.615 14.782 2.914 1.00 94.12 581 THR A C 1
ATOM 4430 O O . THR A 1 581 ? -12.099 15.593 3.713 1.00 94.12 581 THR A O 1
ATOM 4433 N N . GLY A 1 582 ? -11.430 13.506 3.239 1.00 92.31 582 GLY A N 1
ATOM 4434 C CA . GLY A 1 582 ? -11.710 12.974 4.564 1.00 92.31 582 GLY A CA 1
ATOM 4435 C C . GLY A 1 582 ? -11.209 11.549 4.758 1.00 92.31 582 GLY A C 1
ATOM 4436 O O . GLY A 1 582 ? -10.599 10.952 3.879 1.00 92.31 582 GLY A O 1
ATOM 4437 N N . VAL A 1 583 ? -11.488 10.992 5.935 1.00 94.75 583 VAL A N 1
ATOM 4438 C CA . VAL A 1 583 ? -11.204 9.583 6.241 1.00 94.75 583 VAL A CA 1
ATOM 4439 C C . VAL A 1 583 ? -12.266 8.710 5.580 1.00 94.75 583 VAL A C 1
ATOM 4441 O O . VAL A 1 583 ? -13.454 8.891 5.851 1.00 94.75 583 VAL A O 1
ATOM 4444 N N . PHE A 1 584 ? -11.842 7.749 4.760 1.00 96.75 584 PHE A N 1
ATOM 4445 C CA . PHE A 1 584 ? -12.720 6.727 4.195 1.00 96.75 584 PHE A CA 1
ATOM 4446 C C . PHE A 1 584 ? -12.877 5.564 5.171 1.00 96.75 584 PHE A C 1
ATOM 4448 O O . PHE A 1 584 ? -13.980 5.313 5.653 1.00 96.75 584 PHE A O 1
ATOM 4455 N N . VAL A 1 585 ? -11.769 4.920 5.546 1.00 96.75 585 VAL A N 1
ATOM 4456 C CA . VAL A 1 585 ? -11.731 3.868 6.568 1.00 96.75 585 VAL A CA 1
ATOM 4457 C C . VAL A 1 585 ? -10.566 4.091 7.521 1.00 96.75 585 VAL A C 1
ATOM 4459 O O . VAL A 1 585 ? -9.483 4.497 7.119 1.00 96.75 585 VAL A O 1
ATOM 4462 N N . ARG A 1 586 ? -10.784 3.829 8.808 1.00 94.81 586 ARG A N 1
ATOM 4463 C CA . ARG A 1 586 ? -9.756 3.856 9.851 1.00 94.81 586 ARG A CA 1
ATOM 4464 C C . ARG A 1 586 ? -9.844 2.583 10.663 1.00 94.81 586 ARG A C 1
ATOM 4466 O O . ARG A 1 586 ? -10.924 2.233 11.138 1.00 94.81 586 ARG A O 1
ATOM 4473 N N . ASP A 1 587 ? -8.715 1.930 10.891 1.00 94.00 587 ASP A N 1
ATOM 4474 C CA . ASP A 1 587 ? -8.619 0.757 11.755 1.00 94.00 587 ASP A CA 1
ATOM 4475 C C . ASP A 1 587 ? -7.201 0.684 12.341 1.00 94.00 587 ASP A C 1
ATOM 4477 O O . ASP A 1 587 ? -6.238 0.925 11.621 1.00 94.00 587 ASP A O 1
ATOM 4481 N N . PRO A 1 588 ? -7.015 0.341 13.630 1.00 90.19 588 PRO A N 1
ATOM 4482 C CA . PRO A 1 588 ? -5.681 0.232 14.227 1.00 90.19 588 PRO A CA 1
ATOM 4483 C C . PRO A 1 588 ? -4.760 -0.785 13.537 1.00 90.19 588 PRO A C 1
ATOM 4485 O O . PRO A 1 588 ? -3.553 -0.709 13.735 1.00 90.19 588 PRO A O 1
ATOM 4488 N N . ARG A 1 589 ? -5.306 -1.725 12.754 1.00 91.44 589 ARG A N 1
ATOM 4489 C CA . ARG A 1 589 ? -4.521 -2.671 11.950 1.00 91.44 589 ARG A CA 1
ATOM 4490 C C . ARG A 1 589 ? -3.839 -2.013 10.749 1.00 91.44 589 ARG A C 1
ATOM 4492 O O . ARG A 1 589 ? -2.867 -2.570 10.261 1.00 91.44 589 ARG A O 1
ATOM 4499 N N . ILE A 1 590 ? -4.311 -0.848 10.302 1.00 94.00 590 ILE A N 1
ATOM 4500 C CA . ILE A 1 590 ? -3.699 -0.085 9.214 1.00 94.00 590 ILE A CA 1
ATOM 4501 C C . ILE A 1 590 ? -2.472 0.651 9.772 1.00 94.00 590 ILE A C 1
ATOM 4503 O O . ILE A 1 590 ? -2.603 1.576 10.576 1.00 94.00 590 ILE A O 1
ATOM 4507 N N . ASN A 1 591 ? -1.278 0.212 9.378 1.00 92.12 591 ASN A N 1
ATOM 4508 C CA . ASN A 1 591 ? -0.009 0.894 9.663 1.00 92.12 591 ASN A CA 1
ATOM 4509 C C . ASN A 1 591 ? 0.493 1.620 8.417 1.00 92.12 591 ASN A C 1
ATOM 4511 O O . ASN A 1 591 ? 0.592 2.838 8.425 1.00 92.12 591 ASN A O 1
ATOM 4515 N N . TRP A 1 592 ? 0.737 0.861 7.358 1.00 95.56 592 TRP A N 1
ATOM 4516 C CA . TRP A 1 592 ? 1.253 1.292 6.079 1.00 95.56 592 TRP A CA 1
ATOM 4517 C C . TRP A 1 592 ? 0.383 0.650 5.016 1.00 95.56 592 TRP A C 1
ATOM 4519 O O . TRP A 1 592 ? 0.339 -0.576 4.938 1.00 95.56 592 TRP A O 1
ATOM 4529 N N . VAL A 1 593 ? -0.383 1.464 4.297 1.00 97.00 593 VAL A N 1
ATOM 4530 C CA . VAL A 1 593 ? -1.123 0.986 3.130 1.00 97.00 593 VAL A CA 1
ATOM 4531 C C . VAL A 1 593 ? -0.224 1.222 1.941 1.00 97.00 593 VAL A C 1
ATOM 4533 O O . VAL A 1 593 ? 0.091 2.381 1.688 1.00 97.00 593 VAL A O 1
ATOM 4536 N N . ASP A 1 594 ? 0.207 0.141 1.306 1.00 96.69 594 ASP A N 1
ATOM 4537 C CA . ASP A 1 594 ? 1.202 0.187 0.241 1.00 96.69 594 ASP A CA 1
ATOM 4538 C C . ASP A 1 594 ? 0.515 0.347 -1.114 1.00 96.69 594 ASP A C 1
ATOM 4540 O O . ASP A 1 594 ? 0.508 1.441 -1.653 1.00 96.69 594 ASP A O 1
ATOM 4544 N N . THR A 1 595 ? -0.201 -0.667 -1.596 1.00 96.25 595 THR A N 1
ATOM 4545 C CA . THR A 1 595 ? -0.864 -0.615 -2.907 1.00 96.25 595 THR A CA 1
ATOM 4546 C C . THR A 1 595 ? -2.372 -0.794 -2.783 1.00 96.25 595 THR A C 1
ATOM 4548 O O . THR A 1 595 ? -2.861 -1.463 -1.867 1.00 96.25 595 THR A O 1
ATOM 4551 N N . PHE A 1 596 ? -3.115 -0.207 -3.722 1.00 98.00 596 PHE A N 1
ATOM 4552 C CA . PHE A 1 596 ? -4.563 -0.327 -3.854 1.00 98.00 596 PHE A CA 1
ATOM 4553 C C . PHE A 1 596 ? -4.950 -0.981 -5.184 1.00 98.00 596 PHE A C 1
ATOM 4555 O O . PHE A 1 596 ? -4.231 -0.864 -6.168 1.00 98.00 596 PHE A O 1
ATOM 4562 N N . ALA A 1 597 ? -6.127 -1.604 -5.217 1.00 98.31 597 ALA A N 1
ATOM 4563 C CA . ALA A 1 597 ? -6.806 -1.992 -6.449 1.00 98.31 597 ALA A CA 1
ATOM 4564 C C . ALA A 1 597 ? -8.324 -1.895 -6.271 1.00 98.31 597 ALA A C 1
ATOM 4566 O O . ALA A 1 597 ? -8.878 -2.387 -5.282 1.00 98.31 597 ALA A O 1
ATOM 4567 N N . THR A 1 598 ? -9.020 -1.292 -7.230 1.00 98.25 598 THR A N 1
ATOM 4568 C CA . THR A 1 598 ? -10.484 -1.351 -7.297 1.00 98.25 598 THR A CA 1
ATOM 4569 C C . THR A 1 598 ? -10.918 -2.590 -8.074 1.00 98.25 598 THR A C 1
ATOM 4571 O O . THR A 1 598 ? -10.443 -2.862 -9.174 1.00 98.25 598 THR A O 1
ATOM 4574 N N . GLY A 1 599 ? -11.816 -3.374 -7.480 1.00 97.62 599 GLY A N 1
ATOM 4575 C CA . GLY A 1 599 ? -12.437 -4.528 -8.123 1.00 97.62 599 GLY A CA 1
ATOM 4576 C C . GLY A 1 599 ? -13.723 -4.146 -8.856 1.00 97.62 599 GLY A C 1
ATOM 4577 O O . GLY A 1 599 ? -14.459 -3.245 -8.441 1.00 97.62 599 GLY A O 1
ATOM 4578 N N . GLU A 1 600 ? -14.044 -4.872 -9.929 1.00 97.50 600 GLU A N 1
ATOM 4579 C CA . GLU A 1 600 ? -15.363 -4.788 -10.583 1.00 97.50 600 GLU A CA 1
ATOM 4580 C C . GLU A 1 600 ? -16.499 -5.270 -9.658 1.00 97.50 600 GLU A C 1
ATOM 4582 O O . GLU A 1 600 ? -17.659 -4.904 -9.831 1.00 97.50 600 GLU A O 1
ATOM 4587 N N . ASP A 1 601 ? -16.164 -6.011 -8.598 1.00 97.19 601 ASP A N 1
ATOM 4588 C CA . ASP A 1 601 ? -17.079 -6.406 -7.523 1.00 97.19 601 ASP A CA 1
ATOM 4589 C C . ASP A 1 601 ? -17.450 -5.250 -6.563 1.00 97.19 601 ASP A C 1
ATOM 4591 O O . ASP A 1 601 ? -18.223 -5.428 -5.609 1.00 97.19 601 ASP A O 1
ATOM 4595 N N . GLY A 1 602 ? -16.920 -4.047 -6.802 1.00 98.06 602 GLY A N 1
ATOM 4596 C CA . GLY A 1 602 ? -17.187 -2.836 -6.033 1.00 98.06 602 GLY A CA 1
ATOM 4597 C C . GLY A 1 602 ? -16.503 -2.810 -4.668 1.00 98.06 602 GLY A C 1
ATOM 4598 O O . GLY A 1 602 ? -17.052 -2.262 -3.704 1.00 98.06 602 GLY A O 1
ATOM 4599 N N . TYR A 1 603 ? -15.347 -3.461 -4.548 1.00 98.69 603 TYR A N 1
ATOM 4600 C CA . TYR A 1 603 ? -14.478 -3.389 -3.379 1.00 98.69 603 TYR A CA 1
ATOM 4601 C C . TYR A 1 603 ? -13.172 -2.657 -3.696 1.00 98.69 603 TYR A C 1
ATOM 4603 O O . TYR A 1 603 ? -12.618 -2.764 -4.787 1.00 98.69 603 TYR A O 1
ATOM 4611 N N . LEU A 1 604 ? -12.662 -1.938 -2.698 1.00 98.81 604 LEU A N 1
ATOM 4612 C CA . LEU A 1 604 ? -11.299 -1.427 -2.667 1.00 98.81 604 LEU A CA 1
ATOM 4613 C C . LEU A 1 604 ? -10.432 -2.431 -1.913 1.00 98.81 604 LEU A C 1
ATOM 4615 O O . LEU A 1 604 ? -10.643 -2.652 -0.716 1.00 98.81 604 LEU A O 1
ATOM 4619 N N . TYR A 1 605 ? -9.476 -3.024 -2.610 1.00 98.81 605 TYR A N 1
ATOM 4620 C CA . TYR A 1 605 ? -8.458 -3.918 -2.078 1.00 98.81 605 TYR A CA 1
ATOM 4621 C C . TYR A 1 605 ? -7.213 -3.112 -1.751 1.00 98.81 605 TYR A C 1
ATOM 4623 O O . TYR A 1 605 ? -6.882 -2.182 -2.481 1.00 98.81 605 TYR A O 1
ATOM 4631 N N . PHE A 1 606 ? -6.532 -3.450 -0.660 1.00 98.56 606 PHE A N 1
ATOM 4632 C CA . PHE A 1 606 ? -5.268 -2.808 -0.326 1.00 98.56 606 PHE A CA 1
ATOM 4633 C C . PHE A 1 606 ? -4.400 -3.642 0.610 1.00 98.56 606 PHE A C 1
ATOM 4635 O O . PHE A 1 606 ? -4.888 -4.316 1.527 1.00 98.56 606 PHE A O 1
ATOM 4642 N N . THR A 1 607 ? -3.093 -3.581 0.388 1.00 98.25 607 THR A N 1
ATOM 4643 C CA . THR A 1 607 ? -2.090 -4.287 1.186 1.00 98.25 607 THR A CA 1
ATOM 4644 C C . THR A 1 607 ? -1.700 -3.475 2.414 1.00 98.25 607 THR A C 1
ATOM 4646 O O . THR A 1 607 ? -1.593 -2.251 2.381 1.00 98.25 607 THR A O 1
ATOM 4649 N N . VAL A 1 608 ? -1.498 -4.165 3.537 1.00 97.56 608 VAL A N 1
ATOM 4650 C CA . VAL A 1 608 ? -0.920 -3.596 4.755 1.00 97.56 608 VAL A CA 1
ATOM 4651 C C . VAL A 1 608 ? 0.308 -4.407 5.145 1.00 97.56 608 VAL A C 1
ATOM 4653 O O . VAL A 1 608 ? 0.198 -5.507 5.698 1.00 97.56 608 VAL A O 1
ATOM 4656 N N . ASN A 1 609 ? 1.482 -3.854 4.850 1.00 96.44 609 ASN A N 1
ATOM 4657 C CA . ASN A 1 609 ? 2.744 -4.594 4.813 1.00 96.44 609 ASN A CA 1
ATOM 4658 C C . ASN A 1 609 ? 3.749 -4.213 5.910 1.00 96.44 609 ASN A C 1
ATOM 4660 O O . ASN A 1 609 ? 4.804 -4.833 6.012 1.00 96.44 609 ASN A O 1
ATOM 4664 N N . GLN A 1 610 ? 3.426 -3.254 6.781 1.00 95.50 610 GLN A N 1
ATOM 4665 C CA . GLN A 1 610 ? 4.299 -2.849 7.889 1.00 95.50 610 GLN A CA 1
ATOM 4666 C C . GLN A 1 610 ? 5.652 -2.270 7.440 1.00 95.50 610 GLN A C 1
ATOM 4668 O O . GLN A 1 610 ? 6.630 -2.435 8.169 1.00 95.50 610 GLN A O 1
ATOM 4673 N N . LEU A 1 611 ? 5.735 -1.573 6.295 1.00 93.88 611 LEU A N 1
ATOM 4674 C CA . LEU A 1 611 ? 6.989 -0.951 5.831 1.00 93.88 611 LEU A CA 1
ATOM 4675 C C . LEU A 1 611 ? 7.630 -0.045 6.896 1.00 93.88 611 LEU A C 1
ATOM 4677 O O . LEU A 1 611 ? 8.839 -0.094 7.100 1.00 93.88 611 LEU A O 1
ATOM 4681 N N . ASN A 1 612 ? 6.826 0.677 7.686 1.00 92.56 612 ASN A N 1
ATOM 4682 C CA . ASN A 1 612 ? 7.316 1.480 8.814 1.00 92.56 612 ASN A CA 1
ATOM 4683 C C . ASN A 1 612 ? 8.084 0.691 9.885 1.00 92.56 612 ASN A C 1
ATOM 4685 O O . ASN A 1 612 ? 8.615 1.308 10.798 1.00 92.56 612 ASN A O 1
ATOM 4689 N N . ARG A 1 613 ? 8.070 -0.646 9.847 1.00 92.94 613 ARG A N 1
ATOM 4690 C CA . ARG A 1 613 ? 8.750 -1.548 10.787 1.00 92.94 613 ARG A CA 1
ATOM 4691 C C . ARG A 1 613 ? 9.970 -2.241 10.179 1.00 92.94 613 ARG A C 1
ATOM 4693 O O . ARG A 1 613 ? 10.566 -3.073 10.858 1.00 92.94 613 ARG A O 1
ATOM 4700 N N . ALA A 1 614 ? 10.319 -1.918 8.937 1.00 90.62 614 ALA A N 1
ATOM 4701 C CA . ALA A 1 614 ? 11.453 -2.503 8.236 1.00 90.62 614 ALA A CA 1
ATOM 4702 C C . ALA A 1 614 ? 12.808 -2.058 8.834 1.00 90.62 614 ALA A C 1
ATOM 4704 O O . ALA A 1 614 ? 12.881 -0.995 9.466 1.00 90.62 614 ALA A O 1
ATOM 4705 N N . PRO A 1 615 ? 13.894 -2.821 8.592 1.00 87.19 615 PRO A N 1
ATOM 4706 C CA . PRO A 1 615 ? 15.246 -2.466 9.037 1.00 87.19 615 PRO A CA 1
ATOM 4707 C C . PRO A 1 615 ? 15.728 -1.087 8.560 1.00 87.19 615 PRO A C 1
ATOM 4709 O O . PRO A 1 615 ? 16.521 -0.437 9.234 1.00 87.19 615 PRO A O 1
ATOM 4712 N N . SER A 1 616 ? 15.211 -0.595 7.431 1.00 84.62 616 SER A N 1
ATOM 4713 C CA . SER A 1 616 ? 15.525 0.736 6.892 1.00 84.62 616 SER A CA 1
ATOM 4714 C C . SER A 1 616 ? 15.083 1.899 7.795 1.00 84.62 616 SER A C 1
ATOM 4716 O O . SER A 1 616 ? 15.618 3.002 7.669 1.00 84.62 616 SER A O 1
ATOM 4718 N N . PHE A 1 617 ? 14.146 1.654 8.719 1.00 88.31 617 PHE A N 1
ATOM 4719 C CA . PHE A 1 617 ? 13.693 2.607 9.744 1.00 88.31 617 PHE A CA 1
ATOM 4720 C C . PHE A 1 617 ? 14.177 2.249 11.159 1.00 88.31 617 PHE A C 1
ATOM 4722 O O . PHE A 1 617 ? 14.093 3.068 12.076 1.00 88.31 617 PHE A O 1
ATOM 4729 N N . TYR A 1 618 ? 14.683 1.028 11.359 1.00 86.00 618 TYR A N 1
ATOM 4730 C CA . TYR A 1 618 ? 15.179 0.529 12.640 1.00 86.00 618 TYR A CA 1
ATOM 4731 C C . TYR A 1 618 ? 16.506 -0.211 12.421 1.00 86.00 618 TYR A C 1
ATOM 4733 O O . TYR A 1 618 ? 16.468 -1.364 11.991 1.00 86.00 618 TYR A O 1
ATOM 4741 N N . PRO A 1 619 ? 17.660 0.404 12.746 1.00 76.69 619 PRO A N 1
ATOM 4742 C CA . PRO A 1 619 ? 18.978 -0.105 12.358 1.00 76.69 619 PRO A CA 1
ATOM 4743 C C . PRO A 1 619 ? 19.145 -1.600 12.658 1.00 76.69 619 PRO A C 1
ATOM 4745 O O . PRO A 1 619 ? 18.932 -2.026 13.799 1.00 76.69 619 PRO A O 1
ATOM 4748 N N . GLY A 1 620 ? 19.406 -2.388 11.608 1.00 73.25 620 GLY A N 1
ATOM 4749 C CA . GLY A 1 620 ? 19.651 -3.838 11.664 1.00 73.25 620 GLY A CA 1
ATOM 4750 C C . GLY A 1 620 ? 18.503 -4.708 12.163 1.00 73.25 620 GLY A C 1
ATOM 4751 O O . GLY A 1 620 ? 18.631 -5.928 12.252 1.00 73.25 620 GLY A O 1
ATOM 4752 N N . THR A 1 621 ? 17.370 -4.110 12.531 1.00 86.50 621 THR A N 1
ATOM 4753 C CA . THR A 1 621 ? 16.313 -4.796 13.268 1.00 86.50 621 THR A CA 1
ATOM 4754 C C . THR A 1 621 ? 15.030 -4.798 12.461 1.00 86.50 621 THR A C 1
ATOM 4756 O O . THR A 1 621 ? 14.284 -3.818 12.459 1.00 86.50 621 T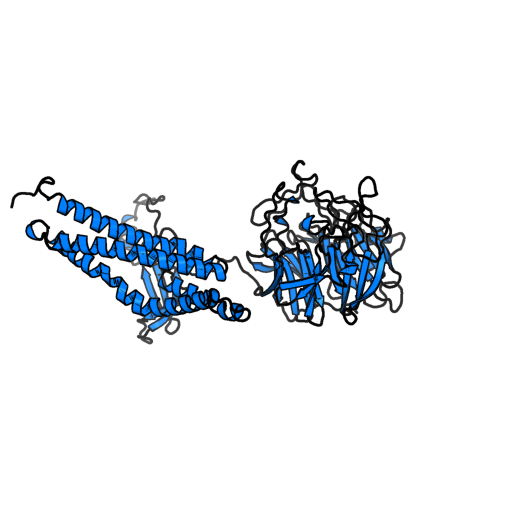HR A O 1
ATOM 4759 N N . ASP A 1 622 ? 14.710 -5.937 11.854 1.00 90.69 622 ASP A N 1
ATOM 4760 C CA . ASP A 1 622 ? 13.382 -6.130 11.287 1.00 90.69 622 ASP A CA 1
ATOM 4761 C C . ASP A 1 622 ? 12.354 -6.266 12.412 1.00 90.69 622 ASP A C 1
ATOM 4763 O O . ASP A 1 622 ? 12.357 -7.223 13.192 1.00 90.69 622 ASP A O 1
ATOM 4767 N N . ARG A 1 623 ? 11.475 -5.271 12.532 1.00 93.12 623 ARG A N 1
ATOM 4768 C CA . ARG A 1 623 ? 10.395 -5.271 13.518 1.00 93.12 623 ARG A CA 1
ATOM 4769 C C . ARG A 1 623 ? 9.077 -5.715 12.913 1.00 93.12 623 ARG A C 1
ATOM 4771 O O . ARG A 1 623 ? 8.093 -5.731 13.652 1.00 93.12 623 ARG A O 1
ATOM 4778 N N . ARG A 1 624 ? 8.999 -6.025 11.620 1.00 94.25 624 ARG A N 1
ATOM 4779 C CA . ARG A 1 624 ? 7.775 -6.529 10.988 1.00 94.25 624 ARG A CA 1
ATOM 4780 C C . ARG A 1 624 ? 7.375 -7.857 11.622 1.00 94.25 624 ARG A C 1
ATOM 4782 O O . ARG A 1 624 ? 8.208 -8.620 12.100 1.00 94.25 624 ARG A O 1
ATOM 4789 N N . VAL A 1 625 ? 6.072 -8.117 11.686 1.00 94.00 625 VAL A N 1
ATOM 4790 C CA . VAL A 1 625 ? 5.548 -9.355 12.277 1.00 94.00 625 VAL A CA 1
ATOM 4791 C C . VAL A 1 625 ? 4.541 -9.969 11.328 1.00 94.00 625 VAL A C 1
ATOM 4793 O O . VAL A 1 625 ? 3.549 -9.328 10.988 1.00 94.00 625 VAL A O 1
ATOM 4796 N N . LEU A 1 626 ? 4.787 -11.214 10.938 1.00 94.50 626 LEU A N 1
ATOM 4797 C CA . LEU A 1 626 ? 3.868 -11.985 10.116 1.00 94.50 626 LEU A CA 1
ATOM 4798 C C . LEU A 1 626 ? 2.557 -12.295 10.873 1.00 94.50 626 LEU A C 1
ATOM 4800 O O . LEU A 1 626 ? 2.571 -12.463 12.098 1.00 94.50 626 LEU A O 1
ATOM 4804 N N . PRO A 1 627 ? 1.428 -12.440 10.161 1.00 96.31 627 PRO A N 1
ATOM 4805 C CA . PRO A 1 627 ? 1.299 -12.261 8.715 1.00 96.31 627 PRO A CA 1
ATOM 4806 C C . PRO A 1 627 ? 1.179 -10.786 8.296 1.00 96.31 627 PRO A C 1
ATOM 4808 O O . PRO A 1 627 ? 0.638 -9.958 9.038 1.00 96.31 627 PRO A O 1
ATOM 4811 N N . TYR A 1 628 ? 1.619 -10.470 7.075 1.00 97.56 628 TYR A N 1
ATOM 4812 C CA . TYR A 1 628 ? 1.140 -9.273 6.369 1.00 97.56 628 TYR A CA 1
ATOM 4813 C C . TYR A 1 628 ? -0.279 -9.528 5.861 1.00 97.56 628 TYR A C 1
ATOM 4815 O O . TYR A 1 628 ? -0.710 -10.680 5.777 1.00 97.56 628 TYR A O 1
ATOM 4823 N N . VAL A 1 629 ? -1.037 -8.479 5.545 1.00 97.81 629 VAL A N 1
ATOM 4824 C CA . VAL A 1 629 ? -2.477 -8.642 5.296 1.00 97.81 629 VAL A CA 1
ATOM 4825 C C . VAL A 1 629 ? -2.917 -7.909 4.042 1.00 97.81 629 VAL A C 1
ATOM 4827 O O . VAL A 1 629 ? -2.644 -6.721 3.889 1.00 97.81 629 VAL A O 1
ATOM 4830 N N . LEU A 1 630 ? -3.665 -8.603 3.188 1.00 98.56 630 LEU A N 1
ATOM 4831 C CA . LEU A 1 630 ? -4.500 -7.991 2.165 1.00 98.56 630 LEU A CA 1
ATOM 4832 C C . LEU A 1 630 ? -5.896 -7.771 2.743 1.00 98.56 630 LEU A C 1
ATOM 4834 O O . LEU A 1 630 ? -6.590 -8.726 3.113 1.00 98.56 630 LEU A O 1
ATOM 4838 N N . PHE A 1 631 ? -6.313 -6.513 2.817 1.00 98.50 631 PHE A N 1
ATOM 4839 C CA . PHE A 1 631 ? -7.674 -6.152 3.183 1.00 98.50 631 PHE A CA 1
ATOM 4840 C C . PHE A 1 631 ? -8.495 -5.807 1.947 1.00 98.50 631 PHE A C 1
ATOM 4842 O O . PHE A 1 631 ? -7.965 -5.406 0.914 1.00 98.50 631 PHE A O 1
ATOM 4849 N N . ARG A 1 632 ? -9.816 -5.885 2.098 1.00 98.38 632 ARG A N 1
ATOM 4850 C CA . ARG A 1 632 ? -10.748 -5.164 1.237 1.00 98.38 632 ARG A CA 1
ATOM 4851 C C . ARG A 1 632 ? -11.841 -4.478 2.036 1.00 98.38 632 ARG A C 1
ATOM 4853 O O . ARG A 1 632 ? -12.149 -4.860 3.170 1.00 98.38 632 ARG A O 1
ATOM 4860 N N . THR A 1 633 ? -12.459 -3.476 1.431 1.00 98.25 633 THR A N 1
ATOM 4861 C CA . THR A 1 633 ? -13.640 -2.807 1.975 1.00 98.25 633 THR A CA 1
ATOM 4862 C C . THR A 1 633 ? -14.563 -2.325 0.861 1.00 98.25 633 THR A C 1
ATOM 4864 O O . THR A 1 633 ? -14.114 -2.098 -0.259 1.00 98.25 633 THR A O 1
ATOM 4867 N N . LYS A 1 634 ? -15.865 -2.217 1.138 1.00 98.31 634 LYS A N 1
ATOM 4868 C CA . LYS A 1 634 ? -16.860 -1.893 0.110 1.00 98.31 634 LYS A CA 1
ATOM 4869 C C . LYS A 1 634 ? -16.748 -0.423 -0.300 1.00 98.31 634 LYS A C 1
ATOM 4871 O O . LYS A 1 634 ? -16.742 0.445 0.574 1.00 98.31 634 LYS A O 1
ATOM 4876 N N . LEU A 1 635 ? -16.703 -0.160 -1.605 1.00 98.12 635 LEU A N 1
ATOM 4877 C CA . LEU A 1 635 ? -16.747 1.195 -2.153 1.00 98.12 635 LEU A CA 1
ATOM 4878 C C . LEU A 1 635 ? -18.127 1.839 -1.910 1.00 98.12 635 LEU A C 1
ATOM 4880 O O . LEU A 1 635 ? -19.144 1.134 -1.861 1.00 98.12 635 LEU A O 1
ATOM 4884 N N . PRO A 1 636 ? -18.185 3.166 -1.708 1.00 94.06 636 PRO A N 1
ATOM 4885 C CA . PRO A 1 636 ? -19.436 3.889 -1.522 1.00 94.06 636 PRO A CA 1
ATOM 4886 C C . PRO A 1 636 ? -20.236 3.959 -2.828 1.00 94.06 636 PRO A C 1
ATOM 4888 O O . PRO A 1 636 ? -19.685 3.820 -3.914 1.00 94.06 636 PRO A O 1
ATOM 4891 N N . ASP A 1 637 ? -21.548 4.170 -2.708 1.00 94.81 637 ASP A N 1
ATOM 4892 C CA . ASP A 1 637 ? -22.439 4.560 -3.813 1.00 94.81 637 ASP A CA 1
ATOM 4893 C C . ASP A 1 637 ? -22.363 3.691 -5.086 1.00 94.81 637 ASP A C 1
ATOM 4895 O O . ASP A 1 637 ? -22.656 4.145 -6.185 1.00 94.81 637 ASP A O 1
ATOM 4899 N N . GLY A 1 638 ? -22.010 2.408 -4.938 1.00 95.44 638 GLY A N 1
ATOM 4900 C CA . GLY A 1 638 ? -21.883 1.482 -6.067 1.00 95.44 638 GLY A CA 1
ATOM 4901 C C . GLY A 1 638 ? -20.612 1.671 -6.902 1.00 95.44 638 GLY A C 1
ATOM 4902 O O . GLY A 1 638 ? -20.557 1.164 -8.018 1.00 95.44 638 GLY A O 1
ATOM 4903 N N . GLY A 1 639 ? -19.606 2.369 -6.367 1.00 97.69 639 GLY A N 1
ATOM 4904 C CA . GLY A 1 639 ? -18.295 2.528 -6.992 1.00 97.69 639 GLY A CA 1
ATOM 4905 C C . GLY A 1 639 ? -17.641 1.188 -7.319 1.00 97.69 639 GLY A C 1
ATOM 4906 O O . GLY A 1 639 ? -17.813 0.204 -6.596 1.00 97.69 639 GLY A O 1
ATOM 4907 N N . SER A 1 640 ? -16.899 1.155 -8.420 1.00 98.06 640 SER A N 1
ATOM 4908 C CA . SER A 1 640 ? -16.181 -0.021 -8.920 1.00 98.06 640 SER A CA 1
ATOM 4909 C C . SER A 1 640 ? -14.936 0.401 -9.708 1.00 98.06 640 SER A C 1
ATOM 4911 O O . SER A 1 640 ? -14.609 1.590 -9.760 1.00 98.06 640 SER A O 1
ATOM 4913 N N . LYS A 1 641 ? -14.224 -0.570 -10.286 1.00 98.00 641 LYS A N 1
ATOM 4914 C CA . LYS A 1 641 ? -13.049 -0.340 -11.134 1.00 98.00 641 LYS A CA 1
ATOM 4915 C C . LYS A 1 641 ? -13.366 0.563 -12.331 1.00 98.00 641 LYS A C 1
ATOM 4917 O O . LYS A 1 641 ? -14.359 0.357 -13.026 1.00 98.00 641 LYS A O 1
ATOM 4922 N N . ILE A 1 642 ? -12.497 1.536 -12.602 1.00 97.88 642 ILE A N 1
ATOM 4923 C CA . ILE A 1 642 ? -12.586 2.375 -13.803 1.00 97.88 642 ILE A CA 1
ATOM 4924 C C . ILE A 1 642 ? -12.110 1.558 -15.013 1.00 97.88 642 ILE A C 1
ATOM 4926 O O . ILE A 1 642 ? -11.018 0.991 -15.000 1.00 97.88 642 ILE A O 1
ATOM 4930 N N . LEU A 1 643 ? -12.915 1.525 -16.077 1.00 96.31 643 LEU A N 1
ATOM 4931 C CA . LEU A 1 643 ? -12.587 0.851 -17.335 1.00 96.31 643 LEU A CA 1
ATOM 4932 C C . LEU A 1 643 ? -12.406 1.882 -18.461 1.00 96.31 643 LEU A C 1
ATOM 4934 O O . LEU A 1 643 ? -13.325 2.124 -19.240 1.00 96.31 643 LEU A O 1
ATOM 4938 N N . LEU A 1 644 ? -11.220 2.495 -18.540 1.00 93.44 644 LEU A N 1
ATOM 4939 C CA . LEU A 1 644 ? -10.840 3.423 -19.617 1.00 93.44 644 LEU A CA 1
ATOM 4940 C C . LEU A 1 644 ? -10.531 2.636 -20.903 1.00 93.44 644 LEU A C 1
ATOM 4942 O O . LEU A 1 644 ? -9.402 2.183 -21.077 1.00 93.44 644 LEU A O 1
ATOM 4946 N N . ARG A 1 645 ? -11.538 2.427 -21.760 1.00 89.12 645 ARG A N 1
ATOM 4947 C CA . ARG A 1 645 ? -11.458 1.665 -23.023 1.00 89.12 645 ARG A CA 1
ATOM 4948 C C . ARG A 1 645 ? -11.746 2.522 -24.249 1.00 89.12 645 ARG A C 1
ATOM 4950 O O . ARG A 1 645 ? -12.451 3.547 -24.103 1.00 89.12 645 ARG A O 1
#

pLDDT: mean 88.47, std 11.93, range [40.47, 98.81]

InterPro domains:
  IPR000552 Large ribosomal subunit protein eL42 [PF00935] (171-246)
  IPR000552 Large ribosomal subunit protein eL42 [PS01172] (215-226)
  IPR000552 Large ribosomal subunit protein eL42 [PTHR10369] (135-252)
  IPR011042 Six-bladed beta-propeller, TolB-like [G3DSA:2.120.10.30] (254-640)
  IPR011332 Zinc-binding ribosomal protein [SSF57829] (154-246)
  IPR013901 Anthrone oxygenase [PF08592] (54-154)
  IPR017996 Major royal jelly/yellow-related [PF03022] (345-613)
  IPR053708 Eukaryotic Ribosomal Large Subunit eL42 [G3DSA:3.10.450.80] (153-253)

Secondary structure (DSSP, 8-state):
-----TTSS-HHHHHHHHHHHHHHHHHHHHHHHIIIIIHHHHTTS-HHHHHHHHHHHHHHHHHHHHHHHHHHHHHHHHHHH-TTTS-HHHHHHHHHHHHHGGGHHHHIIIIIHHHHHHHHHHHHHHHS--TT-HHHHHTTHHHHHHHHHHHHS----SEEEEE---TTT-SEEEEEEEEPPP-PPPTTSHHHHHHHHHHTT-SS-SS----S-S---EEEEEEEEETTT--EEEEEEEEES---SS---TT-BSSPPEEEEEE-SSPP--EEE-TT--EEEE--TTT-GGG---SSS---SEEEEETTTEEEESS-TTTTS-TT-SEETTSSS-EE---TTS-S-EEEEEE-TTSEEEEEE-S--B-TTS-BPBPPTTSSEEEEEETTTTEEEEEEEPPTTTS-TT--EEEEEEE--TTTTSSTT---EEEEEE--TTS--EEEEEETTT--EEEESTT-TTTSPPTT--EEETTEEE-B-TT-TTSPPB-----EEEEEE-TTSSEEEEEESS--EEEEEEHHHHH--STTHHHHHHHT-EEEEE--S-S-EEE-TT-PEEEEEGGGTEEEEEETTTTEEEEEEE-TT-S-EEEEEE-TTSEEEEEE--GGGSTTTSTT-----SPEEEEEEEPGGG-------

Radius of gyration: 34.09 Å; chains: 1; bounding box: 79×75×118 Å